Protein AF-0000000083254175 (afdb_homodimer)

Sequence (608 aa):
MDLTQFHGIIPAFYACYDEQGNISESRTAALADYLHEKGVQGVYVGGSSGECIYHSLEERKQALAYAARALKGKMTLIAHVGAPSTRDSIELARRAAELGYDALSAIPPIYFKLPDSAVIGYWTAIMAATELPFIIYNIPQTTGYTLTPAVFRQLLANPKVIGVKNSSMPALDIERFKSAGGDRVVVFNGPDEQFVAGRIMGAAAGIGGTYAAMPDLYLQADRLVREGRFEEAGKLQSAINDIIVALCSLDGSMYAAIKELLLRRGVNIGGVRAPLEGVSSADAARIDGIAAAIDALVLRYDEAMDLTQFHGIIPAFYACYDEQGNISESRTAALADYLHEKG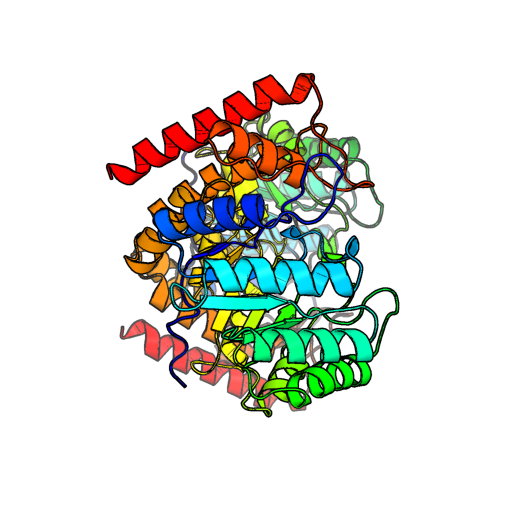VQGVYVGGSSGECIYHSLEERKQALAYAARALKGKMTLIAHVGAPSTRDSIELARRAAELGYDALSAIPPIYFKLPDSAVIGYWTAIMAATELPFIIYNIPQTTGYTLTPAVFRQLLANPKVIGVKNSSMPALDIERFKSAGGDRVVVFNGPDEQFVAGRIMGAAAGIGGTYAAMPDLYLQADRLVREGRFEEAGKLQSAINDIIVALCSLDGSMYAAIKELLLRRGVNIGGVRAPLEGVSSADAARIDGIAAAIDALVLRYDEA

Radius of gyration: 25.77 Å; Cα contacts (8 Å, |Δi|>4): 1215; chains: 2; bounding box: 58×71×53 Å

pLDDT: mean 97.04, std 3.53, range [60.59, 98.94]

Foldseek 3Di:
DDPVLVFAEEEAQAFFADPVRAGDLVLLLLLLVLVLVLPTQYYEWQDVNNVNVPDDLVSLLVRLLSNLVNCPPRHAYEYEQADQDLVSSLVSLLSNVVSRHQAYEYEFHADDDDDLVVRLVSVVSNCVSDVHAYEYEADCVPRVDGDDLVSLLVSVVPVSHAYYEHADDDLVRLLSNCVSNPPRHAYADEHLLCRLSNVVSRHRYYYYHCCSLQVLLSNLLRVCSVVVVSVVSVVSSVLVVVLVVLLPPFPFHSSLLSQVSVVVVVRHRDGDDPPGGHGDPVCVVSSVVSNVSSVVSSVVSVVD/DDPVLVFAEEEAQAQFADPVRAGDLVLLLLLLVLVLVLPTQYYEWQDVNNVNVPDDLVSLLVRLLSNLVNCPPSHAYEYEQADQDLVSSLVSLLSNVVSRHQAYEYEFHADDDDDLVVRLVSVVSNCVSDVHAYEYEADCVPRVDGDDLVSLLVSVVPVSHAYYEHADDDLVRLLSNCVSQPPRHAYADEHLLCRLSNVVSRHRYYYYHCCSLQVLLSNLLRVCSVVVVSVVSVVSSVLVVVLVVLLPPFPFHSSLLSQVSVVVVVRHRDGDDPPGGHGDPVCNVSSVVSNVSSVVSSVVSVVD

Solvent-accessible surface area (backbone atoms only — not comparable to full-atom values): 31086 Å² total; per-residue (Å²): 130,88,62,67,67,71,36,41,47,23,26,32,33,62,48,23,24,41,98,86,66,44,82,24,56,71,28,32,34,44,51,47,52,53,46,56,72,73,60,50,36,28,38,31,37,46,37,75,55,21,45,39,89,81,44,53,75,66,50,50,51,48,55,53,47,34,47,31,74,62,36,57,92,73,47,38,36,35,34,38,28,52,42,78,43,65,67,58,15,28,53,41,39,40,50,39,55,74,57,58,46,64,25,37,28,32,48,65,54,48,93,57,91,69,58,68,69,56,46,52,50,45,53,48,51,37,50,69,53,47,88,51,34,32,28,42,36,34,40,31,93,80,45,73,52,76,81,46,61,70,58,49,50,58,51,50,72,41,81,44,44,38,33,33,38,38,41,53,63,37,43,48,56,47,30,46,48,29,67,66,48,45,91,69,36,46,32,25,24,25,42,67,68,36,44,68,36,18,41,50,34,51,20,58,21,34,42,18,70,60,33,72,70,42,47,65,54,54,49,48,37,51,49,26,48,76,72,48,39,44,72,62,23,28,54,49,44,52,54,50,36,53,50,50,52,55,42,63,68,43,84,14,34,45,65,24,43,38,31,52,50,34,39,77,70,73,38,64,26,41,67,61,62,81,88,52,44,56,61,45,80,78,34,50,63,55,48,52,51,49,52,50,52,52,51,52,49,44,54,59,59,69,73,97,133,88,63,67,66,70,35,43,47,22,25,32,32,62,47,23,24,40,97,86,65,44,82,26,56,69,28,31,34,45,52,47,51,52,46,58,72,74,59,51,36,29,39,32,37,46,36,76,53,21,44,39,91,80,44,54,74,66,52,48,50,46,53,52,46,35,45,32,75,61,36,56,91,73,46,37,36,34,35,39,28,53,42,78,44,65,67,57,17,29,51,40,39,39,51,38,56,74,56,60,46,64,27,37,27,33,49,65,55,48,94,59,92,67,58,69,68,57,47,52,50,46,54,48,52,36,48,70,54,46,88,52,34,31,29,42,36,34,39,31,94,79,44,74,53,74,81,45,60,68,59,49,48,60,50,51,72,41,82,42,44,37,32,34,37,37,40,52,63,38,43,47,56,46,30,46,48,30,66,67,47,44,91,68,35,45,32,24,25,24,43,64,68,38,44,67,35,20,41,49,34,52,19,58,21,34,42,19,70,59,32,73,71,41,48,66,54,53,52,47,37,51,50,27,49,76,70,48,39,45,71,61,24,29,54,50,45,52,54,50,37,55,50,51,51,54,44,64,67,44,83,12,33,46,66,23,44,40,32,51,50,34,38,78,70,72,37,64,26,42,67,60,62,81,87,53,43,57,61,45,81,79,33,50,63,54,47,52,50,49,53,51,51,51,53,53,50,45,56,58,58,70,73,97

InterPro domains:
  IPR002220 DapA-like [PF00701] (6-283)
  IPR002220 DapA-like [PIRSF001365] (2-296)
  IPR002220 DapA-like [PR00146] (39-60)
  IPR002220 DapA-like [PR00146] (75-93)
  IPR002220 DapA-like [PR00146] (107-123)
  IPR002220 DapA-like [PR00146] (132-149)
  IPR002220 DapA-like [SM01130] (5-295)
  IPR013785 Aldolase-type TIM barrel [G3DSA:3.20.20.70] (2-294)

Nearest PDB structures (foldseek):
  3a5f-assembly1_A  TM=9.201E-01  e=9.638E-22  Clostridium botulinum A str. ATCC 19397
  3den-assembly1_A  TM=9.299E-01  e=2.565E-21  Escherichia coli K-12
  4pfm-assembly1_B  TM=9.302E-01  e=7.609E-21  Shewanella benthica KT99
  2ojp-assembly1_B  TM=9.335E-01  e=1.720E-20  Escherichia coli
  3g0s-assembly1_A  TM=9.268E-01  e=1.543E-20  Salmonella enterica subsp. enterica serovar Typhimurium str. LT2

Organism: NCBI:txid582686

Secondary structure (DSSP, 8-state):
---GGG-EEEEBPPP-B-TTS-B-HHHHHHHHHHHHHHT-SEEEESSTTTTGGGS-HHHHHHHHHHHHHHHTTTSEEEEE---SSHHHHHHHHHHHHHHT-SEEEEPPP-SS---HHHHHHHHHHHHHT-SS-EEEEE-HHHHS----HHHHHHHTTSTTEEEEEE-SSBHHHHHHHHHHHGGG-EEEE--GGGHHHHHHTT--EEEESSGGGSHHHHHHHHHHHHTT-HHHHHHHHHHHHHHHHHHHTSSS-HHHHHHHHHHHTT-------TTSPPPPHHHHHHHHHHHHHHHHHHHHHH--/---GGG-EEEEBPPP-B-TTS-B-HHHHHHHHHHHHHHT-SEEEESSTTTTGGGS-HHHHHHHHHHHHHHHTTTSEEEEE---SSHHHHHHHHHHHHHHT-SEEEEPPP-SS---HHHHHHHHHHHHHT-SS-EEEEE-HHHHS----HHHHHHHTTSTTEEEEEE-SSBHHHHHHHHHHHGGG-EEEE--GGGHHHHHHTT--EEEESSGGGSHHHHHHHHHHHHTT-HHHHHHHHHHHHHHHHHHHTSSS-HHHHHHHHHHHTT-------TTSPPPPHHHHHHHHHHHHHHHHHHHHHH--

Structure (mmCIF, N/CA/C/O backbone):
data_AF-0000000083254175-model_v1
#
loop_
_entity.id
_entity.type
_entity.pdbx_description
1 polymer 'N-acetylneuraminate lyase'
#
loop_
_atom_site.group_PDB
_atom_site.id
_atom_site.type_symbol
_atom_site.label_atom_id
_atom_site.label_alt_id
_atom_site.label_comp_id
_atom_site.label_asym_id
_atom_site.label_entity_id
_atom_site.label_seq_id
_atom_site.pdbx_PDB_ins_code
_atom_site.Cartn_x
_atom_site.Cartn_y
_atom_site.Cartn_z
_atom_site.occupancy
_atom_site.B_iso_or_equiv
_atom_site.auth_seq_id
_atom_site.auth_comp_id
_atom_site.auth_asym_id
_atom_site.auth_atom_id
_atom_site.pdbx_PDB_model_num
ATOM 1 N N . MET A 1 1 ? -18.422 -22.641 1.572 1 77 1 MET A N 1
ATOM 2 C CA . MET A 1 1 ? -17.266 -23.375 1.067 1 77 1 MET A CA 1
ATOM 3 C C . MET A 1 1 ? -16.031 -23.109 1.918 1 77 1 MET A C 1
ATOM 5 O O . MET A 1 1 ? -15.789 -21.969 2.332 1 77 1 MET A O 1
ATOM 9 N N . ASP A 1 2 ? -15.375 -24.141 2.385 1 90 2 ASP A N 1
ATOM 10 C CA . ASP A 1 2 ? -14.117 -24.031 3.129 1 90 2 ASP A CA 1
ATOM 11 C C . ASP A 1 2 ? -12.961 -23.672 2.207 1 90 2 ASP A C 1
ATOM 13 O O . ASP A 1 2 ? -12.648 -24.406 1.27 1 90 2 ASP A O 1
ATOM 17 N N . LEU A 1 3 ? -12.367 -22.5 2.346 1 95.94 3 LEU A N 1
ATOM 18 C CA . LEU A 1 3 ? -11.344 -21.984 1.437 1 95.94 3 LEU A CA 1
ATOM 19 C C . LEU A 1 3 ? -9.961 -22.094 2.068 1 95.94 3 LEU A C 1
ATOM 21 O O . LEU A 1 3 ? -9.008 -21.484 1.58 1 95.94 3 LEU A O 1
ATOM 25 N N . THR A 1 4 ? -9.805 -22.922 3.109 1 95.38 4 THR A N 1
ATOM 26 C CA . THR A 1 4 ? -8.578 -22.984 3.887 1 95.38 4 THR A CA 1
ATOM 27 C C . THR A 1 4 ? -7.434 -23.547 3.047 1 95.38 4 THR A C 1
ATOM 29 O O . THR A 1 4 ? -6.266 -23.219 3.271 1 95.38 4 THR A O 1
ATOM 32 N N . GLN A 1 5 ? -7.727 -24.312 2.072 1 96.94 5 GLN A N 1
ATOM 33 C CA . GLN A 1 5 ? -6.688 -24.906 1.232 1 96.94 5 GLN A CA 1
ATOM 34 C C . GLN A 1 5 ? -5.977 -23.828 0.411 1 96.94 5 GLN A C 1
ATOM 36 O O . GLN A 1 5 ? -4.895 -24.078 -0.131 1 96.94 5 GLN A O 1
ATOM 41 N N . PHE A 1 6 ? -6.648 -22.656 0.292 1 97.88 6 PHE A N 1
ATOM 42 C CA . PHE A 1 6 ? -6.078 -21.578 -0.499 1 97.88 6 PHE A CA 1
ATOM 43 C C . PHE A 1 6 ? -5.359 -20.578 0.396 1 97.88 6 PHE A C 1
ATOM 45 O O . PHE A 1 6 ? -4.914 -19.531 -0.073 1 97.88 6 PHE A O 1
ATOM 52 N N . HIS A 1 7 ? -5.203 -20.859 1.686 1 96.69 7 HIS A N 1
ATOM 53 C CA . HIS A 1 7 ? -4.551 -19.938 2.613 1 96.69 7 HIS A CA 1
ATOM 54 C C . HIS A 1 7 ? -3.051 -20.203 2.688 1 96.69 7 HIS A C 1
ATOM 56 O O . HIS A 1 7 ? -2.6 -21.328 2.43 1 96.69 7 HIS A O 1
ATOM 62 N N . GLY A 1 8 ? -2.287 -19.234 2.959 1 96.06 8 GLY A N 1
ATOM 63 C CA . GLY A 1 8 ? -0.866 -19.422 3.203 1 96.06 8 GLY A CA 1
ATOM 64 C C . GLY A 1 8 ? 0.002 -18.953 2.049 1 96.06 8 GLY A C 1
ATOM 65 O O . GLY A 1 8 ? -0.279 -17.922 1.433 1 96.06 8 GLY A O 1
ATOM 66 N N . ILE A 1 9 ? 1.118 -19.625 1.881 1 98.75 9 ILE A N 1
ATOM 67 C CA . ILE A 1 9 ? 2.131 -19.203 0.918 1 98.75 9 ILE A CA 1
ATOM 68 C C . ILE A 1 9 ? 2.01 -20.047 -0.355 1 98.75 9 ILE A C 1
ATOM 70 O O . ILE A 1 9 ? 2.18 -21.266 -0.324 1 98.75 9 ILE A O 1
ATOM 74 N N . ILE A 1 10 ? 1.753 -19.375 -1.45 1 98.88 10 ILE A N 1
ATOM 75 C CA . ILE A 1 10 ? 1.557 -20.031 -2.738 1 98.88 10 ILE A CA 1
ATOM 76 C C . ILE A 1 10 ? 2.477 -19.406 -3.783 1 98.88 10 ILE A C 1
ATOM 78 O O . ILE A 1 10 ? 2.145 -18.375 -4.371 1 98.88 10 ILE A O 1
ATOM 82 N N . PRO A 1 11 ? 3.635 -20.047 -4.047 1 98.88 11 PRO A N 1
ATOM 83 C CA . PRO A 1 11 ? 4.551 -19.5 -5.051 1 98.88 11 PRO A CA 1
ATOM 84 C C . PRO A 1 11 ? 3.963 -19.516 -6.461 1 98.88 11 PRO A C 1
ATOM 86 O O . PRO A 1 11 ? 3.287 -20.469 -6.84 1 98.88 11 PRO A O 1
ATOM 89 N N . ALA A 1 12 ? 4.125 -18.391 -7.168 1 98.81 12 ALA A N 1
ATOM 90 C CA . ALA A 1 12 ? 3.967 -18.438 -8.617 1 98.81 12 ALA A CA 1
ATOM 91 C C . ALA A 1 12 ? 5.008 -19.359 -9.25 1 98.81 12 ALA A C 1
ATOM 93 O O . ALA A 1 12 ? 6.211 -19.109 -9.133 1 98.81 12 ALA A O 1
ATOM 94 N N . PHE A 1 13 ? 4.535 -20.344 -9.883 1 98.88 13 PHE A N 1
ATOM 95 C CA . PHE A 1 13 ? 5.375 -21.422 -10.391 1 98.88 13 PHE A CA 1
ATOM 96 C C . PHE A 1 13 ? 6.137 -20.984 -11.633 1 98.88 13 PHE A C 1
ATOM 98 O O . PHE A 1 13 ? 5.551 -20.422 -12.562 1 98.88 13 PHE A O 1
ATOM 105 N N . TYR A 1 14 ? 7.469 -21.188 -11.625 1 98.81 14 TYR A N 1
ATOM 106 C CA . TYR A 1 14 ? 8.297 -20.703 -12.719 1 98.81 14 TYR A CA 1
ATOM 107 C C . TYR A 1 14 ? 8.211 -21.625 -13.93 1 98.81 14 TYR A C 1
ATOM 109 O O . TYR A 1 14 ? 7.988 -22.828 -13.781 1 98.81 14 TYR A O 1
ATOM 117 N N . ALA A 1 15 ? 8.359 -21.031 -15.055 1 98.5 15 ALA A N 1
ATOM 118 C CA . ALA A 1 15 ? 8.547 -21.859 -16.25 1 98.5 15 ALA A CA 1
ATOM 119 C C . ALA A 1 15 ? 9.82 -22.688 -16.156 1 98.5 15 ALA A C 1
ATOM 121 O O . ALA A 1 15 ? 10.852 -22.188 -15.688 1 98.5 15 ALA A O 1
ATOM 122 N N . CYS A 1 16 ? 9.781 -23.906 -16.578 1 98.81 16 CYS A N 1
ATOM 123 C CA . CYS A 1 16 ? 10.914 -24.828 -16.578 1 98.81 16 CYS A CA 1
ATOM 124 C C . CYS A 1 16 ? 11.258 -25.281 -17.984 1 98.81 16 CYS A C 1
ATOM 126 O O . CYS A 1 16 ? 10.43 -25.891 -18.656 1 98.81 16 CYS A O 1
ATOM 128 N N . TYR A 1 17 ? 12.453 -24.938 -18.359 1 98.69 17 TYR A N 1
ATOM 129 C CA . TYR A 1 17 ? 12.852 -25.203 -19.734 1 98.69 17 TYR A CA 1
ATOM 130 C C . TYR A 1 17 ? 14.047 -26.141 -19.781 1 98.69 17 TYR A C 1
ATOM 132 O O . TYR A 1 17 ? 14.891 -26.141 -18.875 1 98.69 17 TYR A O 1
ATOM 140 N N . ASP A 1 18 ? 14.078 -26.969 -20.844 1 98.12 18 ASP A N 1
ATOM 141 C CA . ASP A 1 18 ? 15.32 -27.688 -21.125 1 98.12 18 ASP A CA 1
ATOM 142 C C . ASP A 1 18 ? 16.344 -26.797 -21.828 1 98.12 18 ASP A C 1
ATOM 144 O O . ASP A 1 18 ? 16.125 -25.578 -21.938 1 98.12 18 ASP A O 1
ATOM 148 N N . GLU A 1 19 ? 17.391 -27.359 -22.219 1 96.5 19 GLU A N 1
ATOM 149 C CA . GLU A 1 19 ? 18.484 -26.578 -22.797 1 96.5 19 GLU A CA 1
ATOM 150 C C . GLU A 1 19 ? 18.078 -25.953 -24.125 1 96.5 19 GLU A C 1
ATOM 152 O O . GLU A 1 19 ? 18.688 -24.969 -24.562 1 96.5 19 GLU A O 1
ATOM 157 N N . GLN A 1 20 ? 17.062 -26.562 -24.766 1 95.88 20 GLN A N 1
ATOM 158 C CA . GLN A 1 20 ? 16.625 -26.078 -26.062 1 95.88 20 GLN A CA 1
ATOM 159 C C . GLN A 1 20 ? 15.484 -25.078 -25.891 1 95.88 20 GLN A C 1
ATOM 161 O O . GLN A 1 20 ? 15.008 -24.5 -26.875 1 95.88 20 GLN A O 1
ATOM 166 N N . GLY A 1 21 ? 15.016 -24.844 -24.703 1 95.94 21 GLY A N 1
ATOM 167 C CA . GLY A 1 21 ? 13.969 -23.875 -24.438 1 95.94 21 GLY A CA 1
ATOM 168 C C . GLY A 1 21 ? 12.578 -24.484 -24.484 1 95.94 21 GLY A C 1
ATOM 169 O O . GLY A 1 21 ? 11.578 -23.75 -24.469 1 95.94 21 GLY A O 1
ATOM 170 N N . ASN A 1 22 ? 12.539 -25.781 -24.578 1 97.81 22 ASN A N 1
ATOM 171 C CA . ASN A 1 22 ? 11.242 -26.438 -24.516 1 97.81 22 ASN A CA 1
ATOM 172 C C . ASN A 1 22 ? 10.797 -26.656 -23.062 1 97.81 22 ASN A C 1
ATOM 174 O O . ASN A 1 22 ? 11.633 -26.828 -22.172 1 97.81 22 ASN A O 1
ATOM 178 N N . ILE A 1 23 ? 9.484 -26.656 -22.891 1 98.56 23 ILE A N 1
ATOM 179 C CA . ILE A 1 23 ? 8.969 -26.984 -21.562 1 98.56 23 ILE A CA 1
ATOM 180 C C . ILE A 1 23 ? 9.492 -28.359 -21.125 1 98.56 23 ILE A C 1
ATOM 182 O O . ILE A 1 23 ? 9.414 -29.328 -21.891 1 98.56 23 ILE A O 1
ATOM 186 N N . SER A 1 24 ? 10.008 -28.422 -19.906 1 98.75 24 SER A N 1
ATOM 187 C CA . SER A 1 24 ? 10.672 -29.641 -19.453 1 98.75 24 SER A CA 1
ATOM 188 C C . SER A 1 24 ? 9.883 -30.312 -18.328 1 98.75 24 SER A C 1
ATOM 190 O O . SER A 1 24 ? 9.711 -29.734 -17.266 1 98.75 24 SER A O 1
ATOM 192 N N . GLU A 1 25 ? 9.461 -31.547 -18.594 1 98.69 25 GLU A N 1
ATOM 193 C CA . GLU A 1 25 ? 8.734 -32.281 -17.578 1 98.69 25 GLU A CA 1
ATOM 194 C C . GLU A 1 25 ? 9.617 -32.562 -16.359 1 98.69 25 GLU A C 1
ATOM 196 O O . GLU A 1 25 ? 9.188 -32.375 -15.219 1 98.69 25 GLU A O 1
ATOM 201 N N . SER A 1 26 ? 10.789 -33.031 -16.609 1 98.75 26 SER A N 1
ATOM 202 C CA . SER A 1 26 ? 11.688 -33.406 -15.516 1 98.75 26 SER A CA 1
ATOM 203 C C . SER A 1 26 ? 12.055 -32.188 -14.664 1 98.75 26 SER A C 1
ATOM 205 O O . SER A 1 26 ? 12.133 -32.281 -13.438 1 98.75 26 SER A O 1
ATOM 207 N N . ARG A 1 27 ? 12.289 -31.062 -15.258 1 98.81 27 ARG A N 1
ATOM 208 C CA . ARG A 1 27 ? 12.656 -29.859 -14.508 1 98.81 27 ARG A CA 1
ATOM 209 C C . ARG A 1 27 ? 11.453 -29.266 -13.781 1 98.81 27 ARG A C 1
ATOM 211 O O . ARG A 1 27 ? 11.586 -28.703 -12.695 1 98.81 27 ARG A O 1
ATOM 218 N N . THR A 1 28 ? 10.297 -29.438 -14.43 1 98.88 28 THR A N 1
ATOM 219 C CA . THR A 1 28 ? 9.07 -29.078 -13.727 1 98.88 28 THR A CA 1
ATOM 220 C C . THR A 1 28 ? 8.906 -29.922 -12.469 1 98.88 28 THR A C 1
ATOM 222 O O . THR A 1 28 ? 8.578 -29.406 -11.398 1 98.88 28 THR A O 1
ATOM 225 N N . ALA A 1 29 ? 9.141 -31.188 -12.594 1 98.75 29 ALA A N 1
ATOM 226 C CA . ALA A 1 29 ? 9.047 -32.094 -11.445 1 98.75 29 ALA A CA 1
ATOM 227 C C . ALA A 1 29 ? 10.055 -31.719 -10.367 1 98.75 29 ALA A C 1
ATOM 229 O O . ALA A 1 29 ? 9.75 -31.797 -9.172 1 98.75 29 ALA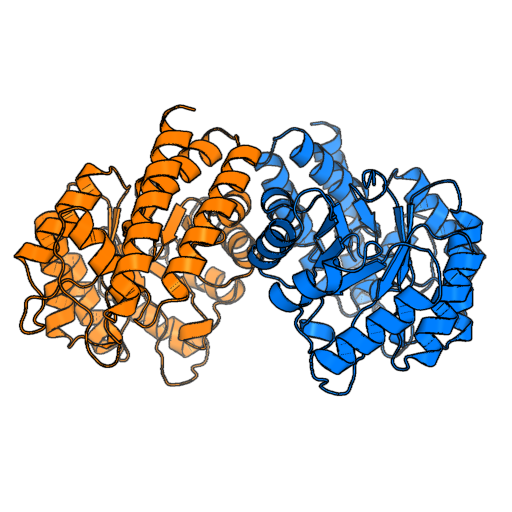 A O 1
ATOM 230 N N . ALA A 1 30 ? 11.219 -31.328 -10.75 1 98.75 30 ALA A N 1
ATOM 231 C CA . ALA A 1 30 ? 12.25 -30.922 -9.797 1 98.75 30 ALA A CA 1
ATOM 232 C C . ALA A 1 30 ? 11.812 -29.719 -8.984 1 98.75 30 ALA A C 1
ATOM 234 O O . ALA A 1 30 ? 11.961 -29.688 -7.762 1 98.75 30 ALA A O 1
ATOM 235 N N . LEU A 1 31 ? 11.289 -28.703 -9.641 1 98.88 31 LEU A N 1
ATOM 236 C CA . LEU A 1 31 ? 10.797 -27.531 -8.938 1 98.88 31 LEU A CA 1
ATOM 237 C C . LEU A 1 31 ? 9.617 -27.891 -8.039 1 98.88 31 LEU A C 1
ATOM 239 O O . LEU A 1 31 ? 9.523 -27.406 -6.906 1 98.88 31 LEU A O 1
ATOM 243 N N . ALA A 1 32 ? 8.742 -28.703 -8.586 1 98.88 32 ALA A N 1
ATOM 244 C CA . ALA A 1 32 ? 7.582 -29.156 -7.824 1 98.88 32 ALA A CA 1
ATOM 245 C C . ALA A 1 32 ? 8.016 -29.844 -6.531 1 98.88 32 ALA A C 1
ATOM 247 O O . ALA A 1 32 ? 7.496 -29.547 -5.457 1 98.88 32 ALA A O 1
ATOM 248 N N . ASP A 1 33 ? 8.945 -30.766 -6.66 1 98.5 33 ASP A N 1
ATOM 249 C CA . ASP A 1 33 ? 9.453 -31.5 -5.5 1 98.5 33 ASP A CA 1
ATOM 250 C C . ASP A 1 33 ? 10.086 -30.531 -4.492 1 98.5 33 ASP A C 1
ATOM 252 O O . ASP A 1 33 ? 9.875 -30.672 -3.283 1 98.5 33 ASP A O 1
ATOM 256 N N . TYR A 1 34 ? 10.867 -29.641 -4.965 1 98.56 34 TYR A N 1
ATOM 257 C CA . TYR A 1 34 ? 11.516 -28.641 -4.113 1 98.56 34 TYR A CA 1
ATOM 258 C C . TYR A 1 34 ? 10.484 -27.875 -3.295 1 98.56 34 TYR A C 1
ATOM 260 O O . TYR A 1 34 ? 10.609 -27.766 -2.074 1 98.56 34 TYR A O 1
ATOM 268 N N . LEU A 1 35 ? 9.438 -27.359 -3.93 1 98.81 35 LEU A N 1
ATOM 269 C CA . LEU A 1 35 ? 8.438 -26.531 -3.268 1 98.81 35 LEU A CA 1
ATOM 270 C C . LEU A 1 35 ? 7.578 -27.375 -2.324 1 98.81 35 LEU A C 1
ATOM 272 O O . LEU A 1 35 ? 7.184 -26.891 -1.255 1 98.81 35 LEU A O 1
ATOM 276 N N . HIS A 1 36 ? 7.289 -28.609 -2.752 1 98.69 36 HIS A N 1
ATOM 277 C CA . HIS A 1 36 ? 6.559 -29.531 -1.879 1 98.69 36 HIS A CA 1
ATOM 278 C C . HIS A 1 36 ? 7.332 -29.797 -0.591 1 98.69 36 HIS A C 1
ATOM 280 O O . HIS A 1 36 ? 6.75 -29.781 0.498 1 98.69 36 HIS A O 1
ATOM 286 N N . GLU A 1 37 ? 8.578 -30.031 -0.75 1 98.25 37 GLU A N 1
ATOM 287 C CA . GLU A 1 37 ? 9.43 -30.328 0.403 1 98.25 37 GLU A CA 1
ATOM 288 C C . GLU A 1 37 ? 9.539 -29.125 1.329 1 98.25 37 GLU A C 1
ATOM 290 O O . GLU A 1 37 ? 9.648 -29.266 2.547 1 98.25 37 GLU A O 1
ATOM 295 N N . LYS A 1 38 ? 9.547 -27.906 0.808 1 98 38 LYS A N 1
ATOM 296 C CA . LYS A 1 38 ? 9.633 -26.688 1.595 1 98 38 LYS A CA 1
ATOM 297 C C . LYS A 1 38 ? 8.367 -26.469 2.418 1 98 38 LYS A C 1
ATOM 299 O O . LYS A 1 38 ? 8.375 -25.719 3.395 1 98 38 LYS A O 1
ATOM 304 N N . GLY A 1 39 ? 7.254 -27.062 1.955 1 98.12 39 GLY A N 1
ATOM 305 C CA . GLY A 1 39 ? 6.039 -27.016 2.754 1 98.12 39 GLY A CA 1
ATOM 306 C C . GLY A 1 39 ? 5.133 -25.844 2.406 1 98.12 39 GLY A C 1
ATOM 307 O O . GLY A 1 39 ? 4.352 -25.391 3.244 1 98.12 39 GLY A O 1
ATOM 308 N N . VAL A 1 40 ? 5.246 -25.312 1.209 1 98.62 40 VAL A N 1
ATOM 309 C CA . VAL A 1 40 ? 4.312 -24.266 0.794 1 98.62 40 VAL A CA 1
ATOM 310 C C . VAL A 1 40 ? 2.916 -24.859 0.625 1 98.62 40 VAL A C 1
ATOM 312 O O . VAL A 1 40 ? 2.762 -26.078 0.515 1 98.62 40 VAL A O 1
ATOM 315 N N . GLN A 1 41 ? 1.894 -24.047 0.666 1 98.38 41 GLN A N 1
ATOM 316 C CA . GLN A 1 41 ? 0.5 -24.484 0.669 1 98.38 41 GLN A CA 1
ATOM 317 C C . GLN A 1 41 ? 0.086 -25.016 -0.699 1 98.38 41 GLN A C 1
ATOM 319 O O . GLN A 1 41 ? -0.75 -25.922 -0.792 1 98.38 41 GLN A O 1
ATOM 324 N N . GLY A 1 42 ? 0.573 -24.438 -1.701 1 98.69 42 GLY A N 1
ATOM 325 C CA . GLY A 1 42 ? 0.222 -24.734 -3.082 1 98.69 42 GLY A CA 1
ATOM 326 C C . GLY A 1 42 ? 1.081 -23.984 -4.09 1 98.69 42 GLY A C 1
ATOM 327 O O . GLY A 1 42 ? 2.102 -23.406 -3.727 1 98.69 42 GLY A O 1
ATOM 328 N N . VAL A 1 43 ? 0.685 -24.125 -5.387 1 98.94 43 VAL A N 1
ATOM 329 C CA . VAL A 1 43 ? 1.396 -23.406 -6.441 1 98.94 43 VAL A CA 1
ATOM 330 C C . VAL A 1 43 ? 0.395 -22.766 -7.402 1 98.94 43 VAL A C 1
ATOM 332 O O . VAL A 1 43 ? -0.726 -23.266 -7.555 1 98.94 43 VAL A O 1
ATOM 335 N N . TYR A 1 44 ? 0.787 -21.656 -7.914 1 98.94 44 TYR A N 1
ATOM 336 C CA . TYR A 1 44 ? 0.076 -20.938 -8.969 1 98.94 44 TYR A CA 1
ATOM 337 C C . TYR A 1 44 ? 0.763 -21.125 -10.312 1 98.94 44 TYR A C 1
ATOM 339 O O . TYR A 1 44 ? 1.814 -20.531 -10.57 1 98.94 44 TYR A O 1
ATOM 347 N N . VAL A 1 45 ? 0.176 -21.875 -11.242 1 98.94 45 VAL A N 1
ATOM 348 C CA . VAL A 1 45 ? 0.871 -22.375 -12.43 1 98.94 45 VAL A CA 1
ATOM 349 C C . VAL A 1 45 ? 0.4 -21.609 -13.664 1 98.94 45 VAL A C 1
ATOM 351 O O . VAL A 1 45 ? -0.803 -21.438 -13.867 1 98.94 45 VAL A O 1
ATOM 354 N N . GLY A 1 46 ? 1.361 -21.188 -14.406 1 98.25 46 GLY A N 1
ATOM 355 C CA . GLY A 1 46 ? 1.047 -20.625 -15.703 1 98.25 46 GLY A CA 1
ATOM 356 C C . GLY A 1 46 ? 0.817 -19.125 -15.664 1 98.25 46 GLY A C 1
ATOM 357 O O . GLY A 1 46 ? 0.222 -18.562 -16.594 1 98.25 46 GLY A O 1
ATOM 358 N N . GLY A 1 47 ? 1.179 -18.453 -14.602 1 96.94 47 GLY A N 1
ATOM 359 C CA . GLY A 1 47 ? 1.075 -17.016 -14.516 1 96.94 47 GLY A CA 1
ATOM 360 C C . GLY A 1 47 ? 2.258 -16.281 -15.133 1 96.94 47 GLY A C 1
ATOM 361 O O . GLY A 1 47 ? 2.939 -16.828 -16 1 96.94 47 GLY A O 1
ATOM 362 N N . SER A 1 48 ? 2.486 -15.039 -14.727 1 94 48 SER A N 1
ATOM 363 C CA . SER A 1 48 ? 3.572 -14.219 -15.242 1 94 48 SER A CA 1
ATOM 364 C C . SER A 1 48 ? 4.93 -14.859 -14.969 1 94 48 SER A C 1
ATOM 366 O O . SER A 1 48 ? 5.777 -14.93 -15.867 1 94 48 SER A O 1
ATOM 368 N N . SER A 1 49 ? 5.137 -15.367 -13.758 1 95.69 49 SER A N 1
ATOM 369 C CA . SER A 1 49 ? 6.387 -16.016 -13.383 1 95.69 49 SER A CA 1
ATOM 370 C C . SER A 1 49 ? 6.609 -17.297 -14.188 1 95.69 49 SER A C 1
ATOM 372 O O . SER A 1 49 ? 7.746 -17.75 -14.32 1 95.69 49 SER A O 1
ATOM 374 N N . GLY A 1 50 ? 5.539 -17.859 -14.648 1 97.81 50 GLY A N 1
ATOM 375 C CA . GLY A 1 50 ? 5.605 -19 -15.539 1 97.81 50 GLY A CA 1
ATOM 376 C C . GLY A 1 50 ? 5.848 -18.641 -16.984 1 97.81 50 GLY A C 1
ATOM 377 O O . GLY A 1 50 ? 5.879 -19.5 -17.859 1 97.81 50 GLY A O 1
ATOM 378 N N . GLU A 1 51 ? 5.941 -17.328 -17.281 1 97.19 51 GLU A N 1
ATOM 379 C CA . GLU A 1 51 ? 6.242 -16.812 -18.594 1 97.19 51 GLU A CA 1
ATOM 380 C C . GLU A 1 51 ? 5.16 -17.188 -19.609 1 97.19 51 GLU A C 1
ATOM 382 O O . GLU A 1 51 ? 5.461 -17.5 -20.766 1 97.19 51 GLU A O 1
ATOM 387 N N . CYS A 1 52 ? 3.928 -17.172 -19.203 1 93.75 52 CYS A N 1
ATOM 388 C CA . CYS A 1 52 ? 2.793 -17.656 -19.984 1 93.75 52 CYS A CA 1
ATOM 389 C C . CYS A 1 52 ? 2.697 -16.938 -21.328 1 93.75 52 CYS A C 1
ATOM 391 O O . CYS A 1 52 ? 2.33 -17.531 -22.328 1 93.75 52 CYS A O 1
ATOM 393 N N . ILE A 1 53 ? 3.072 -15.68 -21.359 1 93.81 53 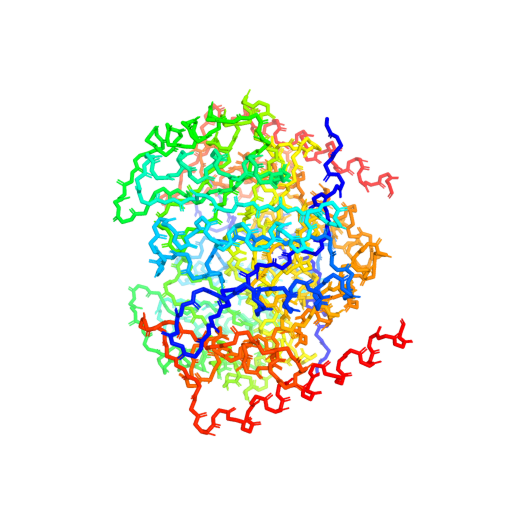ILE A N 1
ATOM 394 C CA . ILE A 1 53 ? 2.875 -14.867 -22.562 1 93.81 53 ILE A CA 1
ATOM 395 C C . ILE A 1 53 ? 3.818 -15.336 -23.672 1 93.81 53 ILE A C 1
ATOM 397 O O . ILE A 1 53 ? 3.609 -15.023 -24.844 1 93.81 53 ILE A O 1
ATOM 401 N N . TYR A 1 54 ? 4.824 -16.094 -23.266 1 96.06 54 TYR A N 1
ATOM 402 C CA . TYR A 1 54 ? 5.801 -16.562 -24.234 1 96.06 54 TYR A CA 1
ATOM 403 C C . TYR A 1 54 ? 5.512 -18 -24.672 1 96.06 54 TYR A C 1
ATOM 405 O O . TYR A 1 54 ? 6.289 -18.594 -25.406 1 96.06 54 TYR A O 1
ATOM 413 N N . HIS A 1 55 ? 4.426 -18.562 -24.188 1 97.75 55 HIS A N 1
ATOM 414 C CA . HIS A 1 55 ? 4.066 -19.938 -24.469 1 97.75 55 HIS A CA 1
ATOM 415 C C . HIS A 1 55 ? 2.967 -20.016 -25.531 1 97.75 55 HIS A C 1
ATOM 417 O O . HIS A 1 55 ? 2.041 -19.203 -25.516 1 97.75 55 HIS A O 1
ATOM 423 N N . SER A 1 56 ? 3.111 -21.031 -26.453 1 97.31 56 SER A N 1
ATOM 424 C CA . SER A 1 56 ? 1.96 -21.422 -27.266 1 97.31 56 SER A CA 1
ATOM 425 C C . SER A 1 56 ? 0.875 -22.062 -26.406 1 97.31 56 SER A C 1
ATOM 427 O O . SER A 1 56 ? 1.116 -22.422 -25.25 1 97.31 56 SER A O 1
ATOM 429 N N . LEU A 1 57 ? -0.327 -22.156 -27 1 98.06 57 LEU A N 1
ATOM 430 C CA . LEU A 1 57 ? -1.42 -22.812 -26.297 1 98.06 57 LEU A CA 1
ATOM 431 C C . LEU A 1 57 ? -1.017 -24.219 -25.859 1 98.06 57 LEU A C 1
ATOM 433 O O . LEU A 1 57 ? -1.295 -24.625 -24.734 1 98.06 57 LEU A O 1
ATOM 437 N N . GLU A 1 58 ? -0.353 -24.906 -26.703 1 98.38 58 GLU A N 1
ATOM 438 C CA . GLU A 1 58 ? 0.063 -26.266 -26.406 1 98.38 58 GLU A CA 1
ATOM 439 C C . GLU A 1 58 ? 1.106 -26.297 -25.297 1 98.38 58 GLU A C 1
ATOM 441 O O . GLU A 1 58 ? 1.084 -27.172 -24.422 1 98.38 58 GLU A O 1
ATOM 446 N N . GLU A 1 59 ? 2.004 -25.391 -25.281 1 98.5 59 GLU A N 1
ATOM 447 C CA . GLU A 1 59 ? 3.012 -25.297 -24.234 1 98.5 59 GLU A CA 1
ATOM 448 C C . GLU A 1 59 ? 2.377 -24.953 -22.875 1 98.5 59 GLU A C 1
ATOM 450 O O . GLU A 1 59 ? 2.803 -25.469 -21.844 1 98.5 59 GLU A O 1
ATOM 455 N N . ARG A 1 60 ? 1.396 -24.078 -22.906 1 98.56 60 ARG A N 1
ATOM 456 C CA . ARG A 1 60 ? 0.646 -23.766 -21.703 1 98.56 60 ARG A CA 1
ATOM 457 C C . ARG A 1 60 ? -0.005 -25.031 -21.125 1 98.56 60 ARG A C 1
ATOM 459 O O . ARG A 1 60 ? 0.048 -25.266 -19.922 1 98.56 60 ARG A O 1
ATOM 466 N N . LYS A 1 61 ? -0.62 -25.797 -22 1 98.69 61 LYS A N 1
ATOM 467 C CA . LYS A 1 61 ? -1.244 -27.047 -21.578 1 98.69 61 LYS A CA 1
ATOM 468 C C . LYS A 1 61 ? -0.209 -28 -21.016 1 98.69 61 LYS A C 1
ATOM 470 O O . LYS A 1 61 ? -0.473 -28.703 -20.031 1 98.69 61 LYS A O 1
ATOM 475 N N . GLN A 1 62 ? 0.958 -28.047 -21.625 1 98.62 62 GLN A N 1
ATOM 476 C CA . GLN A 1 62 ? 2.037 -28.906 -21.156 1 98.62 62 GLN A CA 1
ATOM 477 C C . GLN A 1 62 ? 2.502 -28.516 -19.766 1 98.62 62 GLN A C 1
ATOM 479 O O . GLN A 1 62 ? 2.691 -29.359 -18.891 1 98.62 62 GLN A O 1
ATOM 484 N N . ALA A 1 63 ? 2.719 -27.234 -19.578 1 98.75 63 ALA A N 1
ATOM 485 C CA . ALA A 1 63 ? 3.154 -26.75 -18.266 1 98.75 63 ALA A CA 1
ATOM 486 C C . ALA A 1 63 ? 2.152 -27.109 -17.188 1 98.75 63 ALA A C 1
ATOM 488 O O . ALA A 1 63 ? 2.537 -27.594 -16.109 1 98.75 63 ALA A O 1
ATOM 489 N N . LEU A 1 64 ? 0.848 -26.922 -17.469 1 98.94 64 LEU A N 1
ATOM 490 C CA . LEU A 1 64 ? -0.195 -27.297 -16.531 1 98.94 64 LEU A CA 1
ATOM 491 C C . LEU A 1 64 ? -0.148 -28.797 -16.25 1 98.94 64 LEU A C 1
ATOM 493 O O . LEU A 1 64 ? -0.251 -29.219 -15.086 1 98.94 64 LEU A O 1
ATOM 497 N N . ALA A 1 65 ? 0.021 -29.547 -17.281 1 98.94 65 ALA A N 1
ATOM 498 C CA . ALA A 1 65 ? 0.008 -31 -17.141 1 98.94 65 ALA A CA 1
ATOM 499 C C . ALA A 1 65 ? 1.187 -31.484 -16.312 1 98.94 65 ALA A C 1
ATOM 501 O O . ALA A 1 65 ? 1.023 -32.344 -15.43 1 98.94 65 ALA A O 1
ATOM 502 N N . TYR A 1 66 ? 2.377 -30.984 -16.594 1 98.94 66 TYR A N 1
ATOM 503 C CA . TYR A 1 66 ? 3.578 -31.422 -15.898 1 98.94 66 TYR A CA 1
ATOM 504 C C . TYR A 1 66 ? 3.518 -31.062 -14.422 1 98.94 66 TYR A C 1
ATOM 506 O O . TYR A 1 66 ? 3.885 -31.875 -13.562 1 98.94 66 TYR A O 1
ATOM 514 N N . ALA A 1 67 ? 3.047 -29.875 -14.078 1 98.88 67 ALA A N 1
ATOM 515 C CA . ALA A 1 67 ? 2.904 -29.5 -12.672 1 98.88 67 ALA A CA 1
ATOM 516 C C . ALA A 1 67 ? 1.884 -30.375 -11.961 1 98.88 67 ALA A C 1
ATOM 518 O O . ALA A 1 67 ? 2.123 -30.844 -10.844 1 98.88 67 ALA A O 1
ATOM 519 N N . ALA A 1 68 ? 0.765 -30.625 -12.625 1 98.88 68 ALA A N 1
ATOM 520 C CA . ALA A 1 68 ? -0.278 -31.469 -12.031 1 98.88 68 ALA A CA 1
ATOM 521 C C . ALA A 1 68 ? 0.221 -32.875 -11.805 1 98.88 68 ALA A C 1
ATOM 523 O O . ALA A 1 68 ? -0.063 -33.5 -10.766 1 98.88 68 ALA A O 1
ATOM 524 N N . ARG A 1 69 ? 0.9 -33.438 -12.781 1 98.69 69 ARG A N 1
ATOM 525 C CA . ARG A 1 69 ? 1.433 -34.781 -12.648 1 98.69 69 ARG A CA 1
ATOM 526 C C . ARG A 1 69 ? 2.312 -34.906 -11.406 1 98.69 69 ARG A C 1
ATOM 528 O O . ARG A 1 69 ? 2.293 -35.938 -10.727 1 98.69 69 ARG A O 1
ATOM 535 N N . ALA A 1 70 ? 3.031 -33.844 -11.148 1 98.62 70 ALA A N 1
ATOM 536 C CA . ALA A 1 70 ? 3.994 -33.875 -10.047 1 98.62 70 ALA A CA 1
ATOM 537 C C . ALA A 1 70 ? 3.312 -33.562 -8.719 1 98.62 70 ALA A C 1
ATOM 539 O O . ALA A 1 70 ? 3.76 -34.062 -7.668 1 98.62 70 ALA A O 1
ATOM 540 N N . LEU A 1 71 ? 2.184 -32.812 -8.711 1 98.69 71 LEU A N 1
ATOM 541 C CA . LEU A 1 71 ? 1.792 -32.188 -7.445 1 98.69 71 LEU A CA 1
ATOM 542 C C . LEU A 1 71 ? 0.339 -32.531 -7.113 1 98.69 71 LEU A C 1
ATOM 544 O O . LEU A 1 71 ? -0.114 -32.281 -5.992 1 98.69 71 LEU A O 1
ATOM 548 N N . LYS A 1 72 ? -0.423 -33.062 -8.109 1 97.88 72 LYS A N 1
ATOM 549 C CA . LYS A 1 72 ? -1.83 -33.344 -7.848 1 97.88 72 LYS A CA 1
ATOM 550 C C . LYS A 1 72 ? -1.987 -34.25 -6.625 1 97.88 72 LYS A C 1
ATOM 552 O O . LYS A 1 72 ? -1.293 -35.25 -6.496 1 97.88 72 LYS A O 1
ATOM 557 N N . GLY A 1 73 ? -2.902 -33.812 -5.766 1 97.19 73 GLY A N 1
ATOM 558 C CA . GLY A 1 73 ? -3.174 -34.594 -4.574 1 97.19 73 GLY A CA 1
ATOM 559 C C . GLY A 1 73 ? -2.211 -34.312 -3.438 1 97.19 73 GLY A C 1
ATOM 560 O O . GLY A 1 73 ? -2.438 -34.719 -2.303 1 97.19 73 GLY A O 1
ATOM 561 N N . LYS A 1 74 ? -1.168 -33.562 -3.693 1 98 74 LYS A N 1
ATOM 562 C CA . LYS A 1 74 ? -0.16 -33.281 -2.676 1 98 74 LYS A CA 1
ATOM 563 C C . LYS A 1 74 ? -0.35 -31.891 -2.09 1 98 74 LYS A C 1
ATOM 565 O O . LYS A 1 74 ? -0.063 -31.656 -0.914 1 98 74 LYS A O 1
ATOM 570 N N . MET A 1 75 ? -0.782 -30.938 -2.861 1 98.31 75 MET A N 1
ATOM 571 C CA . MET A 1 75 ? -0.96 -29.547 -2.441 1 98.31 75 MET A CA 1
ATOM 572 C C . MET A 1 75 ? -1.967 -28.844 -3.338 1 98.31 75 MET A C 1
ATOM 574 O O . MET A 1 75 ? -2.457 -29.406 -4.312 1 98.31 75 MET A O 1
ATOM 578 N N . THR A 1 76 ? -2.367 -27.641 -2.984 1 98.75 76 THR A N 1
ATOM 579 C CA . THR A 1 76 ? -3.33 -26.844 -3.738 1 98.75 76 THR A CA 1
ATOM 580 C C . THR A 1 76 ? -2.748 -26.422 -5.086 1 98.75 76 THR A C 1
ATOM 582 O O . THR A 1 76 ? -1.624 -25.922 -5.148 1 98.75 76 THR A O 1
ATOM 585 N N . LEU A 1 77 ? -3.469 -26.641 -6.152 1 98.88 77 LEU A N 1
ATOM 586 C CA . LEU A 1 77 ? -3.057 -26.25 -7.496 1 98.88 77 LEU A CA 1
ATOM 587 C C . LEU A 1 77 ? -4.012 -25.219 -8.078 1 98.88 77 LEU A C 1
ATOM 589 O O . LEU A 1 77 ? -5.207 -25.484 -8.219 1 98.88 77 LEU A O 1
ATOM 593 N N . ILE A 1 78 ? -3.5 -24.031 -8.367 1 98.94 78 ILE A N 1
ATOM 594 C CA . ILE A 1 78 ? -4.266 -22.984 -9.047 1 98.94 78 ILE A CA 1
ATOM 595 C C . ILE A 1 78 ? -3.734 -22.797 -10.469 1 98.94 78 ILE A C 1
ATOM 597 O O . ILE A 1 78 ? -2.531 -22.609 -10.664 1 98.94 78 ILE A O 1
ATOM 601 N N . ALA A 1 79 ? -4.594 -22.891 -11.43 1 98.94 79 ALA A N 1
ATOM 602 C CA . ALA A 1 79 ? -4.199 -22.75 -12.836 1 98.94 79 ALA A CA 1
ATOM 603 C C . ALA A 1 79 ? -4.543 -21.359 -13.367 1 98.94 79 ALA A C 1
ATOM 605 O O . ALA A 1 79 ? -5.715 -20.984 -13.406 1 98.94 79 ALA A O 1
ATOM 606 N N . HIS A 1 80 ? -3.555 -20.672 -13.773 1 98.94 80 HIS A N 1
ATOM 607 C CA . HIS A 1 80 ? -3.828 -19.469 -14.539 1 98.94 80 HIS A CA 1
ATOM 608 C C . HIS A 1 80 ? -4.188 -19.797 -15.984 1 98.94 80 HIS A C 1
ATOM 610 O O . HIS A 1 80 ? -3.377 -20.391 -16.703 1 98.94 80 HIS A O 1
ATOM 616 N N . VAL A 1 81 ? -5.332 -19.328 -16.422 1 98.88 81 VAL A N 1
ATOM 617 C CA . VAL A 1 81 ? -5.828 -19.75 -17.719 1 98.88 81 VAL A CA 1
ATOM 618 C C . VAL A 1 81 ? -6.102 -18.531 -18.594 1 98.88 81 VAL A C 1
ATOM 620 O O . VAL A 1 81 ? -6.73 -18.641 -19.641 1 98.88 81 VAL A O 1
ATOM 623 N N . GLY A 1 82 ? -5.668 -17.375 -18.078 1 98.31 82 GLY A N 1
ATOM 624 C CA . GLY A 1 82 ? -5.832 -16.172 -18.875 1 98.31 82 GLY A CA 1
ATOM 625 C C . GLY A 1 82 ? -5.07 -16.234 -20.188 1 98.31 82 GLY A C 1
ATOM 626 O O . GLY A 1 82 ? -3.918 -16.656 -20.234 1 98.31 82 GLY A O 1
ATOM 627 N N . ALA A 1 83 ? -5.68 -15.883 -21.266 1 96.5 83 ALA A N 1
ATOM 628 C CA . ALA A 1 83 ? -5.109 -15.805 -22.609 1 96.5 83 ALA A CA 1
ATOM 629 C C . ALA A 1 83 ? -5.688 -14.625 -23.391 1 96.5 83 ALA A C 1
ATOM 631 O O . ALA A 1 83 ? -6.691 -14.031 -22.984 1 96.5 83 ALA A O 1
ATOM 632 N N . PRO A 1 84 ? -5.039 -14.266 -24.453 1 90.69 84 PRO A N 1
ATOM 633 C CA . PRO A 1 84 ? -5.562 -13.133 -25.219 1 90.69 84 PRO A CA 1
ATOM 634 C C . PRO A 1 84 ? -6.934 -13.422 -25.828 1 90.69 84 PRO A C 1
ATOM 636 O O . PRO A 1 84 ? -7.754 -12.508 -25.953 1 90.69 84 PRO A O 1
ATOM 639 N N . SER A 1 85 ? -7.203 -14.672 -26.203 1 93.94 85 SER A N 1
ATOM 640 C CA . SER A 1 85 ? -8.508 -15.016 -26.75 1 93.94 85 SER A CA 1
ATOM 641 C C . SER A 1 85 ? -9.344 -15.812 -25.766 1 93.94 85 SER A C 1
ATOM 643 O O . SER A 1 85 ? -8.812 -16.672 -25.047 1 93.94 85 SER A O 1
ATOM 645 N N . THR A 1 86 ? -10.656 -15.492 -25.75 1 97.88 86 THR A N 1
ATOM 646 C CA . THR A 1 86 ? -11.586 -16.219 -24.891 1 97.88 86 THR A CA 1
ATOM 647 C C . THR A 1 86 ? -11.539 -17.703 -25.188 1 97.88 86 THR A C 1
ATOM 649 O O . THR A 1 86 ? -11.562 -18.531 -24.266 1 97.88 86 THR A O 1
ATOM 652 N N . ARG A 1 87 ? -11.43 -18.031 -26.422 1 98.06 87 ARG A N 1
ATOM 653 C CA . ARG A 1 87 ? -11.422 -19.438 -26.844 1 98.06 87 ARG A CA 1
ATOM 654 C C . ARG A 1 87 ? -10.25 -20.188 -26.219 1 98.06 87 ARG A C 1
ATOM 656 O O . ARG A 1 87 ? -10.422 -21.297 -25.719 1 98.06 87 ARG A O 1
ATOM 663 N N . ASP A 1 88 ? -9.086 -19.594 -26.25 1 98.25 88 ASP A N 1
ATOM 664 C CA . ASP A 1 88 ? -7.895 -20.234 -25.688 1 98.25 88 ASP A CA 1
ATOM 665 C C . ASP A 1 88 ? -8.008 -20.375 -24.172 1 98.25 88 ASP A C 1
ATOM 667 O O . ASP A 1 88 ? -7.621 -21.406 -23.609 1 98.25 88 ASP A O 1
ATOM 671 N N . SER A 1 89 ? -8.547 -19.375 -23.5 1 98.81 89 SER A N 1
ATOM 672 C CA . SER A 1 89 ? -8.734 -19.453 -22.062 1 98.81 89 SER A CA 1
ATOM 673 C C . SER A 1 89 ? -9.688 -20.578 -21.688 1 98.81 89 SER A C 1
ATOM 675 O O . SER A 1 89 ? -9.469 -21.281 -20.688 1 98.81 89 SER A O 1
ATOM 677 N N . ILE A 1 90 ? -10.734 -20.719 -22.469 1 98.88 90 ILE A N 1
ATOM 678 C CA . ILE A 1 90 ? -11.703 -21.781 -22.234 1 98.88 90 ILE A CA 1
ATOM 679 C C . ILE A 1 90 ? -11.023 -23.141 -22.391 1 98.88 90 ILE A C 1
ATOM 681 O O . ILE A 1 90 ? -11.227 -24.031 -21.578 1 98.88 90 ILE A O 1
ATOM 685 N N . GLU A 1 91 ? -10.211 -23.25 -23.422 1 98.75 91 GLU A N 1
ATOM 686 C CA . GLU A 1 91 ? -9.484 -24.5 -23.641 1 98.75 91 GLU A CA 1
ATOM 687 C C . GLU A 1 91 ? -8.555 -24.812 -22.484 1 98.75 91 GLU A C 1
ATOM 689 O O . GLU A 1 91 ? -8.492 -25.953 -22.016 1 98.75 91 GLU A O 1
ATOM 694 N N . LEU A 1 92 ? -7.852 -23.844 -22.016 1 98.88 92 LEU A N 1
ATOM 695 C CA . LEU A 1 92 ? -6.957 -24 -20.875 1 98.88 92 LEU A CA 1
ATOM 696 C C . LEU A 1 92 ? -7.738 -24.359 -19.625 1 98.88 92 LEU A C 1
ATOM 698 O O . LEU A 1 92 ? -7.301 -25.203 -18.828 1 98.88 92 LEU A O 1
ATOM 702 N N . ALA A 1 93 ? -8.875 -23.75 -19.453 1 98.94 93 ALA A N 1
ATOM 703 C CA . ALA A 1 93 ? -9.719 -24.031 -18.297 1 98.94 93 ALA A CA 1
ATOM 704 C C . ALA A 1 93 ? -10.164 -25.484 -18.281 1 98.94 93 ALA A C 1
ATOM 706 O O . ALA A 1 93 ? -10.078 -26.156 -17.25 1 98.94 93 ALA A O 1
ATOM 707 N N . ARG A 1 94 ? -10.633 -25.938 -19.406 1 98.88 94 ARG A N 1
ATOM 708 C CA . ARG A 1 94 ? -11.07 -27.328 -19.516 1 98.88 94 ARG A CA 1
ATOM 709 C C . ARG A 1 94 ? -9.914 -28.281 -19.234 1 98.88 94 ARG A C 1
ATOM 711 O O . ARG A 1 94 ? -10.078 -29.281 -18.531 1 98.88 94 ARG A O 1
ATOM 718 N N . ARG A 1 95 ? -8.781 -27.953 -19.812 1 98.81 95 ARG A N 1
ATOM 719 C CA . ARG A 1 95 ? -7.602 -28.781 -19.594 1 98.81 95 ARG A CA 1
ATOM 720 C C . ARG A 1 95 ? -7.234 -28.828 -18.109 1 98.81 95 ARG A C 1
ATOM 722 O O . ARG A 1 95 ? -6.934 -29.906 -17.578 1 98.81 95 ARG A O 1
ATOM 729 N N . ALA A 1 96 ? -7.238 -27.703 -17.438 1 98.88 96 ALA A N 1
ATOM 730 C CA . ALA A 1 96 ? -6.93 -27.625 -16.016 1 98.88 96 ALA A CA 1
ATOM 731 C C . ALA A 1 96 ? -7.898 -28.484 -15.195 1 98.88 96 ALA A C 1
ATOM 733 O O . ALA A 1 96 ? -7.484 -29.188 -14.273 1 98.88 96 ALA A O 1
ATOM 734 N N . ALA A 1 97 ? -9.156 -28.406 -15.562 1 98.88 97 ALA A N 1
ATOM 735 C CA . ALA A 1 97 ? -10.156 -29.203 -14.875 1 98.88 97 ALA A CA 1
ATOM 736 C C . ALA A 1 97 ? -9.883 -30.703 -15.047 1 98.88 97 ALA A C 1
ATOM 738 O O . ALA A 1 97 ? -9.953 -31.469 -14.086 1 98.88 97 ALA A O 1
ATOM 739 N N . GLU A 1 98 ? -9.547 -31.078 -16.266 1 98.75 98 GLU A N 1
ATOM 740 C CA . GLU A 1 98 ? -9.227 -32.469 -16.562 1 98.75 98 GLU A CA 1
ATOM 741 C C . GLU A 1 98 ? -8.031 -32.938 -15.742 1 98.75 98 GLU A C 1
ATOM 743 O O . GLU A 1 98 ? -7.969 -34.125 -15.352 1 98.75 98 GLU A O 1
ATOM 748 N N . LEU A 1 99 ? -7.109 -32.062 -15.508 1 98.69 99 LEU A N 1
ATOM 749 C CA . LEU A 1 99 ? -5.848 -32.375 -14.852 1 98.69 99 LEU A CA 1
ATOM 750 C C . LEU A 1 99 ? -6.008 -32.406 -13.336 1 98.69 99 LEU A C 1
ATOM 752 O O . LEU A 1 99 ? -5.098 -32.812 -12.617 1 98.69 99 LEU A O 1
ATOM 756 N N . GLY A 1 100 ? -7.148 -31.906 -12.812 1 98.56 100 GLY A N 1
ATOM 757 C CA . GLY A 1 100 ? -7.441 -31.984 -11.391 1 98.56 100 GLY A CA 1
ATOM 758 C C . GLY A 1 100 ? -6.984 -30.766 -10.617 1 98.56 100 GLY A C 1
ATOM 759 O O . GLY A 1 100 ? -6.676 -30.859 -9.43 1 98.56 100 GLY A O 1
ATOM 760 N N . TYR A 1 101 ? -6.867 -29.625 -11.219 1 98.88 101 TYR A N 1
ATOM 761 C CA . TYR A 1 101 ? -6.57 -28.391 -10.508 1 98.88 101 TYR A CA 1
ATOM 762 C C . TYR A 1 101 ? -7.699 -28.016 -9.555 1 98.88 101 TYR A C 1
ATOM 764 O O . TYR A 1 101 ? -8.836 -28.469 -9.727 1 98.88 101 TYR A O 1
ATOM 772 N N . ASP A 1 102 ? -7.367 -27.25 -8.547 1 98.75 102 ASP A N 1
ATOM 773 C CA . ASP A 1 102 ? -8.32 -26.922 -7.492 1 98.75 102 ASP A CA 1
ATOM 774 C C . ASP A 1 102 ? -9.086 -25.641 -7.812 1 98.75 102 ASP A C 1
ATOM 776 O O . ASP A 1 102 ? -10.18 -25.422 -7.293 1 98.75 102 ASP A O 1
ATOM 780 N N . ALA A 1 103 ? -8.5 -24.797 -8.633 1 98.88 103 ALA A N 1
ATOM 781 C CA . ALA A 1 103 ? -9.125 -23.531 -9.016 1 98.88 103 ALA A CA 1
ATOM 782 C C . ALA A 1 103 ? -8.516 -22.984 -10.305 1 98.88 103 ALA A C 1
ATOM 784 O O . ALA A 1 103 ? -7.398 -23.359 -10.68 1 98.88 103 ALA A O 1
ATOM 785 N N . LEU A 1 104 ? -9.258 -22.141 -10.969 1 98.94 104 LEU A N 1
ATOM 786 C CA . LEU A 1 104 ? -8.805 -21.359 -12.117 1 98.94 104 LEU A CA 1
ATOM 787 C C . LEU A 1 104 ? -8.555 -19.906 -11.719 1 98.94 104 LEU A C 1
ATOM 789 O O . LEU A 1 104 ? -9.148 -19.406 -10.758 1 98.94 104 LEU A O 1
ATOM 793 N N . SER A 1 105 ? -7.711 -19.312 -12.422 1 98.94 105 SER A N 1
ATOM 794 C CA . SER A 1 105 ? -7.457 -17.875 -12.297 1 98.94 105 SER A CA 1
ATOM 795 C C . SER A 1 105 ? -7.164 -17.25 -13.656 1 98.94 105 SER A C 1
ATOM 797 O O . SER A 1 105 ? -6.617 -17.906 -14.539 1 98.94 105 SER A O 1
ATOM 799 N N . ALA A 1 106 ? -7.516 -16 -13.766 1 98.81 106 ALA A N 1
ATOM 800 C CA . ALA A 1 106 ? -7.207 -15.336 -15.031 1 98.81 106 ALA A CA 1
ATOM 801 C C . ALA A 1 106 ? -7.07 -13.828 -14.852 1 98.81 106 ALA A C 1
ATOM 803 O O . ALA A 1 106 ? -7.855 -13.211 -14.125 1 98.81 106 ALA A O 1
ATOM 804 N N . ILE A 1 107 ? -6.105 -13.312 -15.5 1 98.44 107 ILE A N 1
ATOM 805 C CA . ILE A 1 107 ? -6.07 -11.883 -15.758 1 98.44 107 ILE A CA 1
ATOM 806 C C . ILE A 1 107 ? -7.145 -11.516 -16.781 1 98.44 107 ILE A C 1
ATOM 808 O O . ILE A 1 107 ? -7.707 -12.391 -17.438 1 98.44 107 ILE A O 1
ATOM 812 N N . PRO A 1 108 ? -7.445 -10.258 -16.875 1 97.12 108 PRO A N 1
ATOM 813 C CA . PRO A 1 108 ? -8.289 -9.836 -18 1 97.12 108 PRO A CA 1
ATOM 814 C C . PRO A 1 108 ? -7.555 -9.898 -19.328 1 97.12 108 PRO A C 1
ATOM 816 O O . PRO A 1 108 ? -6.332 -10.047 -19.375 1 97.12 108 PRO A O 1
ATOM 819 N N . PRO A 1 109 ? -8.359 -9.906 -20.391 1 93.38 109 PRO A N 1
ATOM 820 C CA . PRO A 1 109 ? -7.672 -9.82 -21.672 1 93.38 109 PRO A CA 1
ATOM 821 C C . PRO A 1 109 ? -6.766 -8.594 -21.781 1 93.38 109 PRO A C 1
ATOM 823 O O . PRO A 1 109 ? -7.055 -7.551 -21.188 1 93.38 109 PRO A O 1
ATOM 826 N N . ILE A 1 110 ? -5.703 -8.781 -22.531 1 93.06 110 ILE A N 1
ATOM 827 C CA . ILE A 1 110 ? -4.711 -7.711 -22.578 1 93.06 110 ILE A CA 1
ATOM 828 C C . ILE A 1 110 ? -4.629 -7.152 -24 1 93.06 110 ILE A C 1
ATOM 830 O O . ILE A 1 110 ? -5.262 -7.68 -24.922 1 93.06 110 ILE A O 1
ATOM 834 N N . TYR A 1 111 ? -3.912 -6.188 -24.219 1 89.38 111 TYR A N 1
ATOM 835 C CA . TYR A 1 111 ? -3.551 -5.488 -25.453 1 89.38 111 TYR A CA 1
ATOM 836 C C . TYR A 1 111 ? -4.551 -4.383 -25.766 1 89.38 111 TYR A C 1
ATOM 838 O O . TYR A 1 111 ? -4.164 -3.236 -26 1 89.38 111 TYR A O 1
ATOM 846 N N . PHE A 1 112 ? -5.895 -4.754 -25.766 1 90.94 112 PHE A N 1
ATOM 847 C CA . PHE A 1 112 ? -6.922 -3.744 -26 1 90.94 112 PHE A CA 1
ATOM 848 C C . PHE A 1 112 ? -7.523 -3.268 -24.688 1 90.94 112 PHE A C 1
ATOM 850 O O . PHE A 1 112 ? -7.719 -4.062 -23.75 1 90.94 112 PHE A O 1
ATOM 857 N N . LYS A 1 113 ? -7.801 -2.01 -24.625 1 90.88 113 LYS A N 1
ATOM 858 C CA . LYS A 1 113 ? -8.633 -1.521 -23.531 1 90.88 113 LYS A CA 1
ATOM 859 C C . LYS A 1 113 ? -10.086 -1.962 -23.703 1 90.88 113 LYS A C 1
ATOM 861 O O . LYS A 1 113 ? -10.703 -1.683 -24.734 1 90.88 113 LYS A O 1
ATOM 866 N N . LEU A 1 114 ? -10.562 -2.637 -22.75 1 92.94 114 LEU A N 1
ATOM 867 C CA . LEU A 1 114 ? -11.914 -3.195 -22.844 1 92.94 114 LEU A CA 1
ATOM 868 C C . LEU A 1 114 ? -12.805 -2.641 -21.734 1 92.94 114 LEU A C 1
ATOM 870 O O . LEU A 1 114 ? -12.336 -2.377 -20.625 1 92.94 114 LEU A O 1
ATOM 874 N N . PRO A 1 115 ? -14.07 -2.375 -22.078 1 95.44 115 PRO A N 1
ATOM 875 C CA . PRO A 1 115 ? -15 -1.991 -21.016 1 95.44 115 PRO A CA 1
ATOM 876 C C . PRO A 1 115 ? -15.258 -3.119 -20.016 1 95.44 115 PRO A C 1
ATOM 878 O O . PRO A 1 115 ? -14.984 -4.285 -20.312 1 95.44 115 PRO A O 1
ATOM 881 N N . ASP A 1 116 ? -15.812 -2.781 -18.875 1 97.69 116 ASP A N 1
ATOM 882 C CA . ASP A 1 116 ? -16.109 -3.752 -17.828 1 97.69 116 ASP A CA 1
ATOM 883 C C . ASP A 1 116 ? -16.953 -4.902 -18.375 1 97.69 116 ASP A C 1
ATOM 885 O O . ASP A 1 116 ? -16.734 -6.066 -18.031 1 97.69 116 ASP A O 1
ATOM 889 N N . SER A 1 117 ? -17.938 -4.605 -19.219 1 97.5 117 SER A N 1
ATOM 890 C CA . SER A 1 117 ? -18.859 -5.617 -19.719 1 97.5 117 SER A CA 1
ATOM 891 C C . SER A 1 117 ? -18.125 -6.695 -20.516 1 97.5 117 SER A C 1
ATOM 893 O O . SER A 1 117 ? -18.438 -7.883 -20.391 1 97.5 117 SER A O 1
ATOM 895 N N . ALA A 1 118 ? -17.125 -6.336 -21.219 1 97.25 118 ALA A N 1
ATOM 896 C CA . ALA A 1 118 ? -16.344 -7.281 -22.016 1 97.25 118 ALA A CA 1
ATOM 897 C C . ALA A 1 118 ? -15.469 -8.164 -21.125 1 97.25 118 ALA A C 1
ATOM 899 O O . ALA A 1 118 ? -15.352 -9.367 -21.359 1 97.25 118 ALA A O 1
ATOM 900 N N . VAL A 1 119 ? -14.883 -7.566 -20.141 1 98.31 119 VAL A N 1
ATOM 901 C CA . VAL A 1 119 ? -14.016 -8.297 -19.219 1 98.31 119 VAL A CA 1
ATOM 902 C C . VAL A 1 119 ? -14.836 -9.289 -18.406 1 98.31 119 VAL A C 1
ATOM 904 O O . VAL A 1 119 ? -14.445 -10.445 -18.25 1 98.31 119 VAL A O 1
ATOM 907 N N . ILE A 1 120 ? -16.016 -8.805 -17.938 1 98.62 120 ILE A N 1
ATOM 908 C CA . ILE A 1 120 ? -16.938 -9.664 -17.203 1 98.62 120 ILE A CA 1
ATOM 909 C C . ILE A 1 120 ? -17.375 -10.828 -18.078 1 98.62 120 ILE A C 1
ATOM 911 O O . ILE A 1 120 ? -17.422 -11.977 -17.641 1 98.62 120 ILE A O 1
ATOM 915 N N . GLY A 1 121 ? -17.719 -10.508 -19.359 1 98.25 121 GLY A N 1
ATOM 916 C CA . GLY A 1 121 ? -18.078 -11.555 -20.297 1 98.25 121 GLY A CA 1
ATOM 917 C C . GLY A 1 121 ? -16.984 -12.586 -20.5 1 98.25 121 GLY A C 1
ATOM 918 O O . GLY A 1 121 ? -17.266 -13.789 -20.531 1 98.25 121 GLY A O 1
ATOM 919 N N . TYR A 1 122 ? -15.781 -12.141 -20.578 1 98.5 122 TYR A N 1
ATOM 920 C CA . TYR A 1 122 ? -14.602 -12.984 -20.75 1 98.5 122 TYR A CA 1
ATOM 921 C C . TYR A 1 122 ? -14.445 -13.93 -19.562 1 98.5 122 TYR A C 1
ATOM 923 O O . TYR A 1 122 ? -14.359 -15.148 -19.75 1 98.5 122 TYR A O 1
ATOM 931 N N . TRP A 1 123 ? -14.438 -13.422 -18.344 1 98.81 123 TRP A N 1
ATOM 932 C CA . TRP A 1 123 ? -14.289 -14.25 -17.156 1 98.81 123 TRP A CA 1
ATOM 933 C C . TRP A 1 123 ? -15.484 -15.18 -17 1 98.81 123 TRP A C 1
ATOM 935 O O . TRP A 1 123 ? -15.336 -16.344 -16.594 1 98.81 123 TRP A O 1
ATOM 945 N N . THR A 1 124 ? -16.672 -14.68 -17.344 1 98.75 124 THR A N 1
ATOM 946 C CA . THR A 1 124 ? -17.875 -15.5 -17.25 1 98.75 124 THR A CA 1
ATOM 947 C C . THR A 1 124 ? -17.766 -16.719 -18.188 1 98.75 124 THR A C 1
ATOM 949 O O . THR A 1 124 ? -18.141 -17.828 -17.812 1 98.75 124 THR A O 1
ATOM 952 N N . ALA A 1 125 ? -17.281 -16.484 -19.344 1 98.75 125 ALA A N 1
ATOM 953 C CA . ALA A 1 125 ? -17.094 -17.578 -20.297 1 98.75 125 ALA A CA 1
ATOM 954 C C . ALA A 1 125 ? -16.125 -18.609 -19.766 1 98.75 125 ALA A C 1
ATOM 956 O O . ALA A 1 125 ? -16.344 -19.812 -19.922 1 98.75 125 ALA A O 1
ATOM 957 N N . ILE A 1 126 ? -15.07 -18.188 -19.141 1 98.88 126 ILE A N 1
ATOM 958 C CA . ILE A 1 126 ? -14.094 -19.078 -18.531 1 98.88 126 ILE A CA 1
ATOM 959 C C . ILE A 1 126 ? -14.766 -19.922 -17.438 1 98.88 126 ILE A C 1
ATOM 961 O O . ILE A 1 126 ? -14.625 -21.141 -17.406 1 98.88 126 ILE A O 1
ATOM 965 N N . MET A 1 127 ? -15.531 -19.266 -16.578 1 98.81 127 MET A N 1
ATOM 966 C CA . MET A 1 127 ? -16.172 -19.922 -15.445 1 98.81 127 MET A CA 1
ATOM 967 C C . MET A 1 127 ? -17.203 -20.938 -15.922 1 98.81 127 MET A C 1
ATOM 969 O O . MET A 1 127 ? -17.406 -21.969 -15.273 1 98.81 127 MET A O 1
ATOM 973 N N . ALA A 1 128 ? -17.812 -20.656 -17.031 1 98.69 128 ALA A N 1
ATOM 974 C CA . ALA A 1 128 ? -18.844 -21.531 -17.547 1 98.69 128 ALA A CA 1
ATOM 975 C C . ALA A 1 128 ? -18.25 -22.812 -18.109 1 98.69 128 ALA A C 1
ATOM 977 O O . ALA A 1 128 ? -18.953 -23.828 -18.25 1 98.69 128 ALA A O 1
ATOM 978 N N . ALA A 1 129 ? -17 -22.828 -18.375 1 98.56 129 ALA A N 1
ATOM 979 C CA . ALA A 1 129 ? -16.344 -23.922 -19.078 1 98.56 129 ALA A CA 1
ATOM 980 C C . ALA A 1 129 ? -16.094 -25.109 -18.156 1 98.56 129 ALA A C 1
ATOM 982 O O . ALA A 1 129 ? -15.852 -26.234 -18.609 1 98.56 129 ALA A O 1
ATOM 983 N N . THR A 1 130 ? -16.094 -24.922 -16.891 1 98.69 130 THR A N 1
ATOM 984 C CA . THR A 1 130 ? -15.82 -25.984 -15.93 1 98.69 130 THR A CA 1
ATOM 985 C C . THR A 1 130 ? -16.594 -25.734 -14.633 1 98.69 130 THR A C 1
ATOM 987 O O . THR A 1 130 ? -17.281 -24.734 -14.5 1 98.69 130 THR A O 1
ATOM 990 N N . GLU A 1 131 ? -16.438 -26.609 -13.695 1 98.38 131 GLU A N 1
ATOM 991 C CA . GLU A 1 131 ? -17.078 -26.469 -12.391 1 98.38 131 GLU A CA 1
ATOM 992 C C . GLU A 1 131 ? -16.094 -25.922 -11.352 1 98.38 131 GLU A C 1
ATOM 994 O O . GLU A 1 131 ? -16.469 -25.719 -10.195 1 98.38 131 GLU A O 1
ATOM 999 N N . LEU A 1 132 ? -14.883 -25.672 -11.742 1 98.62 132 LEU A N 1
ATOM 1000 C CA . LEU A 1 132 ? -13.852 -25.25 -10.797 1 98.62 132 LEU A CA 1
ATOM 1001 C C . LEU A 1 132 ? -14.109 -23.844 -10.297 1 98.62 132 LEU A C 1
ATOM 1003 O O . LEU A 1 132 ? -14.594 -22.984 -11.047 1 98.62 132 LEU A O 1
ATOM 1007 N N . PRO A 1 133 ? -13.734 -23.625 -9.023 1 98.75 133 PRO A N 1
ATOM 1008 C CA . PRO A 1 133 ? -13.758 -22.25 -8.539 1 98.75 133 PRO A CA 1
ATOM 1009 C C . PRO A 1 133 ? -12.844 -21.328 -9.336 1 98.75 133 PRO A C 1
ATOM 1011 O O . PRO A 1 133 ? -11.945 -21.797 -10.039 1 98.75 133 PRO A O 1
ATOM 1014 N N . PHE A 1 134 ? -13.125 -20.016 -9.195 1 98.88 134 PHE A N 1
ATOM 1015 C CA . PHE A 1 134 ? -12.438 -19.016 -10.016 1 98.88 134 PHE A CA 1
ATOM 1016 C C . PHE A 1 134 ? -11.898 -17.891 -9.156 1 98.88 134 PHE A C 1
ATOM 1018 O O . PHE A 1 134 ? -12.609 -17.359 -8.297 1 98.88 134 PHE A O 1
ATOM 1025 N N . ILE A 1 135 ? -10.633 -17.609 -9.352 1 98.88 135 ILE A N 1
ATOM 1026 C CA . ILE A 1 135 ? -9.945 -16.516 -8.68 1 98.88 135 ILE A CA 1
ATOM 1027 C C . ILE A 1 135 ? -9.586 -15.43 -9.695 1 98.88 135 ILE A C 1
ATOM 1029 O O . ILE A 1 135 ? -8.867 -15.695 -10.664 1 98.88 135 ILE A O 1
ATOM 1033 N N . ILE A 1 136 ? -10.023 -14.227 -9.492 1 98.88 136 ILE A N 1
ATOM 1034 C CA . ILE A 1 136 ? -9.703 -13.117 -10.375 1 98.88 136 ILE A CA 1
ATOM 1035 C C . ILE A 1 136 ? -8.273 -12.648 -10.117 1 98.88 136 ILE A C 1
ATOM 1037 O O . ILE A 1 136 ? -7.855 -12.516 -8.961 1 98.88 136 ILE A O 1
ATOM 1041 N N . TYR A 1 137 ? -7.531 -12.492 -11.141 1 98.75 137 TYR A N 1
ATOM 1042 C CA . TYR A 1 137 ? -6.191 -11.938 -11.016 1 98.75 137 TYR A CA 1
ATOM 1043 C C . TYR A 1 137 ? -6.164 -10.477 -11.445 1 98.75 137 TYR A C 1
ATOM 1045 O O . TYR A 1 137 ? -6.305 -10.172 -12.633 1 98.75 137 TYR A O 1
ATOM 1053 N N . ASN A 1 138 ? -6.004 -9.586 -10.477 1 98.69 138 ASN A N 1
ATOM 1054 C CA . ASN A 1 138 ? -5.93 -8.141 -10.695 1 98.69 138 ASN A CA 1
ATOM 1055 C C . ASN A 1 138 ? -4.488 -7.645 -10.672 1 98.69 138 ASN A C 1
ATOM 1057 O O . ASN A 1 138 ? -3.85 -7.629 -9.617 1 98.69 138 ASN A O 1
ATOM 1061 N N . ILE A 1 139 ? -3.994 -7.234 -11.805 1 97.81 139 ILE A N 1
ATOM 1062 C CA . ILE A 1 139 ? -2.643 -6.699 -11.938 1 97.81 139 ILE A CA 1
ATOM 1063 C C . ILE A 1 139 ? -2.633 -5.559 -12.953 1 97.81 139 ILE A C 1
ATOM 1065 O O . ILE A 1 139 ? -2.078 -5.695 -14.039 1 97.81 139 ILE A O 1
ATOM 1069 N N . PRO A 1 140 ? -3.119 -4.441 -12.539 1 96.75 140 PRO A N 1
ATOM 1070 C CA . PRO A 1 140 ? -3.381 -3.35 -13.484 1 96.75 140 PRO A CA 1
ATOM 1071 C C . PRO A 1 140 ? -2.107 -2.824 -14.141 1 96.75 140 PRO A C 1
ATOM 1073 O O . PRO A 1 140 ? -2.146 -2.377 -15.289 1 96.75 140 PRO A O 1
ATOM 1076 N N . GLN A 1 141 ? -0.951 -2.887 -13.5 1 92.94 141 GLN A N 1
ATOM 1077 C CA . GLN A 1 141 ? 0.283 -2.332 -14.047 1 92.94 141 GLN A CA 1
ATOM 1078 C C . GLN A 1 141 ? 0.736 -3.107 -15.281 1 92.94 141 GLN A C 1
ATOM 1080 O O . GLN A 1 141 ? 1.509 -2.596 -16.094 1 92.94 141 GLN A O 1
ATOM 1085 N N . THR A 1 142 ? 0.293 -4.367 -15.391 1 92.69 142 THR A N 1
ATOM 1086 C CA . THR A 1 142 ? 0.702 -5.191 -16.516 1 92.69 142 THR A CA 1
ATOM 1087 C C . THR A 1 142 ? -0.42 -5.293 -17.547 1 92.69 142 THR A C 1
ATOM 1089 O O . THR A 1 142 ? -0.164 -5.312 -18.75 1 92.69 142 THR A O 1
ATOM 1092 N N . THR A 1 143 ? -1.694 -5.281 -17.125 1 94.62 143 THR A N 1
ATOM 1093 C CA . THR A 1 143 ? -2.797 -5.574 -18.031 1 94.62 143 THR A CA 1
ATOM 1094 C C . THR A 1 143 ? -3.438 -4.285 -18.531 1 94.62 143 THR A C 1
ATOM 1096 O O . THR A 1 143 ? -4.137 -4.293 -19.547 1 94.62 143 THR A O 1
ATOM 1099 N N . GLY A 1 144 ? -3.27 -3.229 -17.766 1 94.44 144 GLY A N 1
ATOM 1100 C CA . GLY A 1 144 ? -3.928 -1.973 -18.078 1 94.44 144 GLY A CA 1
ATOM 1101 C C . GLY A 1 144 ? -5.367 -1.916 -17.609 1 94.44 144 GLY A C 1
ATOM 1102 O O . GLY A 1 144 ? -6.043 -0.899 -17.797 1 94.44 144 GLY A O 1
ATOM 1103 N N . TYR A 1 145 ? -5.938 -2.984 -17.078 1 96.88 145 TYR A N 1
ATOM 1104 C CA . TYR A 1 145 ? -7.289 -3.045 -16.547 1 96.88 145 TYR A CA 1
ATOM 1105 C C . TYR A 1 145 ? -7.27 -3.113 -15.023 1 96.88 145 TYR A C 1
ATOM 1107 O O . TYR A 1 145 ? -6.547 -3.924 -14.438 1 96.88 145 TYR A O 1
ATOM 1115 N N . THR A 1 146 ? -8.055 -2.223 -14.383 1 97.56 146 THR A N 1
ATOM 1116 C CA . THR A 1 146 ? -8.164 -2.213 -12.922 1 97.56 146 THR A CA 1
ATOM 1117 C C . THR A 1 146 ? -9.516 -2.764 -12.484 1 97.56 146 THR A C 1
ATOM 1119 O O . THR A 1 146 ? -10.562 -2.195 -12.812 1 97.56 146 THR A O 1
ATOM 1122 N N . LEU A 1 147 ? -9.492 -3.852 -11.758 1 98.44 147 LEU A N 1
ATOM 1123 C CA . LEU A 1 147 ? -10.711 -4.371 -11.141 1 98.44 147 LEU A CA 1
ATOM 1124 C C . LEU A 1 147 ? -11.203 -3.434 -10.039 1 98.44 147 LEU A C 1
ATOM 1126 O O . LEU A 1 147 ? -10.453 -3.1 -9.117 1 98.44 147 LEU A O 1
ATOM 1130 N N . THR A 1 148 ? -12.445 -2.992 -10.148 1 97.38 148 THR A N 1
ATOM 1131 C CA . THR A 1 148 ? -13.023 -2.168 -9.094 1 97.38 148 THR A CA 1
ATOM 1132 C C . THR A 1 148 ? -13.82 -3.025 -8.117 1 97.38 148 THR A C 1
ATOM 1134 O O . THR A 1 148 ? -14.297 -4.105 -8.469 1 97.38 148 THR A O 1
ATOM 1137 N N . PRO A 1 149 ? -14.016 -2.566 -6.895 1 96.75 149 PRO A N 1
ATOM 1138 C CA . PRO A 1 149 ? -14.859 -3.291 -5.941 1 96.75 149 PRO A CA 1
ATOM 1139 C C . PRO A 1 149 ? -16.281 -3.502 -6.461 1 96.75 149 PRO A C 1
ATOM 1141 O O . PRO A 1 149 ? -16.906 -4.531 -6.172 1 96.75 149 PRO A O 1
ATOM 1144 N N . ALA A 1 150 ? -16.797 -2.557 -7.203 1 96.75 150 ALA A N 1
ATOM 1145 C CA . ALA A 1 150 ? -18.141 -2.676 -7.758 1 96.75 150 ALA A CA 1
ATOM 1146 C C . ALA A 1 150 ? -18.234 -3.848 -8.734 1 96.75 150 ALA A C 1
ATOM 1148 O O . ALA A 1 150 ? -19.172 -4.648 -8.664 1 96.75 150 ALA A O 1
ATOM 1149 N N . VAL A 1 151 ? -17.266 -3.986 -9.648 1 98.19 151 VAL A N 1
ATOM 1150 C CA . VAL A 1 151 ? -17.234 -5.09 -10.602 1 98.19 151 VAL A CA 1
ATOM 1151 C C . VAL A 1 151 ? -17.016 -6.41 -9.859 1 98.19 151 VAL A C 1
ATOM 1153 O O . VAL A 1 151 ? -17.641 -7.422 -10.188 1 98.19 151 VAL A O 1
ATOM 1156 N N . PHE A 1 152 ? -16.203 -6.395 -8.836 1 98.69 152 PHE A N 1
ATOM 1157 C CA . PHE A 1 152 ? -15.961 -7.594 -8.039 1 98.69 152 PHE A CA 1
ATOM 1158 C C . PHE A 1 152 ? -17.25 -8.07 -7.379 1 98.69 152 PHE A C 1
ATOM 1160 O O . PHE A 1 152 ? -17.562 -9.266 -7.418 1 98.69 152 PHE A O 1
ATOM 1167 N N . ARG A 1 153 ? -18 -7.105 -6.793 1 97.75 153 ARG A N 1
ATOM 1168 C CA . ARG A 1 153 ? -19.266 -7.453 -6.172 1 97.75 153 ARG A CA 1
ATOM 1169 C C . ARG A 1 153 ? -20.219 -8.078 -7.184 1 97.75 153 ARG A C 1
ATOM 1171 O O . ARG A 1 153 ? -20.922 -9.047 -6.871 1 97.75 153 ARG A O 1
ATOM 1178 N N . GLN A 1 154 ? -20.219 -7.523 -8.352 1 97.88 154 GLN A N 1
ATOM 1179 C CA . GLN A 1 154 ? -21.047 -8.086 -9.414 1 97.88 154 GLN A CA 1
ATOM 1180 C C . GLN A 1 154 ? -20.641 -9.523 -9.719 1 97.88 154 GLN A C 1
ATOM 1182 O O . GLN A 1 154 ? -21.5 -10.398 -9.852 1 97.88 154 GLN A O 1
ATOM 1187 N N . LEU A 1 155 ? -19.359 -9.773 -9.781 1 98.5 155 LEU A N 1
ATOM 1188 C CA . LEU A 1 155 ? -18.844 -11.094 -10.133 1 98.5 155 LEU A CA 1
ATOM 1189 C C . LEU A 1 155 ? -19.094 -12.094 -9.008 1 98.5 155 LEU A C 1
ATOM 1191 O O . LEU A 1 155 ? -19.234 -13.289 -9.258 1 98.5 155 LEU A O 1
ATOM 1195 N N . LEU A 1 156 ? -19.203 -11.609 -7.781 1 98 156 LEU A N 1
ATOM 1196 C CA . LEU A 1 156 ? -19.406 -12.461 -6.617 1 98 156 LEU A CA 1
ATOM 1197 C C . LEU A 1 156 ? -20.797 -13.086 -6.645 1 98 156 LEU A C 1
ATOM 1199 O O . LEU A 1 156 ? -21.078 -14.023 -5.887 1 98 156 LEU A O 1
ATOM 1203 N N . ALA A 1 157 ? -21.672 -12.562 -7.473 1 97.12 157 ALA A N 1
ATOM 1204 C CA . ALA A 1 157 ? -22.969 -13.188 -7.645 1 97.12 157 ALA A CA 1
ATOM 1205 C C . ALA A 1 157 ? -22.828 -14.609 -8.172 1 97.12 157 ALA A C 1
ATOM 1207 O O . ALA A 1 157 ? -23.719 -15.445 -7.98 1 97.12 157 ALA A O 1
ATOM 1208 N N . ASN A 1 158 ? -21.797 -14.906 -8.93 1 97.81 158 ASN A N 1
ATOM 1209 C CA . ASN A 1 158 ? -21.453 -16.266 -9.336 1 97.81 158 ASN A CA 1
ATOM 1210 C C . ASN A 1 158 ? -20.734 -17.016 -8.227 1 97.81 158 ASN A C 1
ATOM 1212 O O . ASN A 1 158 ? -19.625 -16.641 -7.84 1 97.81 158 ASN A O 1
ATOM 1216 N N . PRO A 1 159 ? -21.281 -18.047 -7.711 1 96.94 159 PRO A N 1
ATOM 1217 C CA . PRO A 1 159 ? -20.688 -18.75 -6.57 1 96.94 159 PRO A CA 1
ATOM 1218 C C . PRO A 1 159 ? -19.328 -19.359 -6.887 1 96.94 159 PRO A C 1
ATOM 1220 O O . PRO A 1 159 ? -18.594 -19.75 -5.977 1 96.94 159 PRO A O 1
ATOM 1223 N N . LYS A 1 160 ? -18.969 -19.422 -8.141 1 98.19 160 LYS A N 1
ATOM 1224 C CA . LYS A 1 160 ? -17.656 -19.969 -8.508 1 98.19 160 LYS A CA 1
ATOM 1225 C C . LYS A 1 160 ? -16.547 -18.984 -8.211 1 98.19 160 LYS A C 1
ATOM 1227 O O . LYS A 1 160 ? -15.375 -19.359 -8.125 1 98.19 160 LYS A O 1
ATOM 1232 N N . VAL A 1 161 ? -16.859 -17.703 -8.125 1 98.75 161 VAL A N 1
ATOM 1233 C CA . VAL A 1 161 ? -15.859 -16.703 -7.785 1 98.75 161 VAL A CA 1
ATOM 1234 C C . VAL A 1 161 ? -15.531 -16.797 -6.297 1 98.75 161 VAL A C 1
ATOM 1236 O O . VAL A 1 161 ? -16.359 -16.438 -5.453 1 98.75 161 VAL A O 1
ATOM 1239 N N . ILE A 1 162 ? -14.281 -17.188 -6.02 1 98.69 162 ILE A N 1
ATOM 1240 C CA . ILE A 1 162 ? -13.984 -17.469 -4.617 1 98.69 162 ILE A CA 1
ATOM 1241 C C . ILE A 1 162 ? -12.914 -16.5 -4.117 1 98.69 162 ILE A C 1
ATOM 1243 O O . ILE A 1 162 ? -12.477 -16.578 -2.965 1 98.69 162 ILE A O 1
ATOM 1247 N N . GLY A 1 163 ? -12.422 -15.602 -5.02 1 98.44 163 GLY A N 1
ATOM 1248 C CA . GLY A 1 163 ? -11.414 -14.68 -4.508 1 98.44 163 GLY A CA 1
ATOM 1249 C C . GLY A 1 163 ? -10.75 -13.859 -5.59 1 98.44 163 GLY A C 1
ATOM 1250 O O . GLY A 1 163 ? -11.195 -13.859 -6.742 1 98.44 163 GLY A O 1
ATOM 1251 N N . VAL A 1 164 ? -9.75 -13.102 -5.172 1 98.81 164 VAL A N 1
ATOM 1252 C CA . VAL A 1 164 ? -8.969 -12.242 -6.051 1 98.81 164 VAL A CA 1
ATOM 1253 C C . VAL A 1 164 ? -7.496 -12.281 -5.645 1 98.81 164 VAL A C 1
ATOM 1255 O O . VAL A 1 164 ? -7.172 -12.227 -4.457 1 98.81 164 VAL A O 1
ATOM 1258 N N . LYS A 1 165 ? -6.645 -12.586 -6.562 1 98.75 165 LYS A N 1
ATOM 1259 C CA . LYS A 1 165 ? -5.227 -12.25 -6.441 1 98.75 165 LYS A CA 1
ATOM 1260 C C . LYS A 1 165 ? -4.977 -10.781 -6.793 1 98.75 165 LYS A C 1
ATOM 1262 O O . LYS A 1 165 ? -4.996 -10.414 -7.969 1 98.75 165 LYS A O 1
ATOM 1267 N N . ASN A 1 166 ? -4.723 -10.016 -5.781 1 98.75 166 ASN A N 1
ATOM 1268 C CA . ASN A 1 166 ? -4.543 -8.586 -6.008 1 98.75 166 ASN A CA 1
ATOM 1269 C C . ASN A 1 166 ? -3.066 -8.203 -6.043 1 98.75 166 ASN A C 1
ATOM 1271 O O . ASN A 1 166 ? -2.373 -8.297 -5.027 1 98.75 166 ASN A O 1
ATOM 1275 N N . SER A 1 167 ? -2.645 -7.711 -7.215 1 98 167 SER A N 1
ATOM 1276 C CA . SER A 1 167 ? -1.241 -7.344 -7.383 1 98 167 SER A CA 1
ATOM 1277 C C . SER A 1 167 ? -1.08 -5.836 -7.527 1 98 167 SER A C 1
ATOM 1279 O O . SER A 1 167 ? 0.024 -5.344 -7.777 1 98 167 SER A O 1
ATOM 1281 N N . SER A 1 168 ? -2.258 -5.125 -7.383 1 96.94 168 SER A N 1
ATOM 1282 C CA . SER A 1 168 ? -2.064 -3.682 -7.27 1 96.94 168 SER A CA 1
ATOM 1283 C C . SER A 1 168 ? -1.303 -3.324 -6 1 96.94 168 SER A C 1
ATOM 1285 O O . SER A 1 168 ? -1.305 -4.09 -5.031 1 96.94 168 SER A O 1
ATOM 1287 N N . MET A 1 169 ? -0.726 -2.182 -5.953 1 94.81 169 MET A N 1
ATOM 1288 C CA . MET A 1 169 ? 0.242 -1.878 -4.902 1 94.81 169 MET A CA 1
ATOM 1289 C C . MET A 1 169 ? -0.461 -1.386 -3.641 1 94.81 169 MET A C 1
ATOM 1291 O O . MET A 1 169 ? -0.087 -1.762 -2.529 1 94.81 169 MET A O 1
ATOM 1295 N N . PRO A 1 170 ? -1.533 -0.592 -3.695 1 95.81 170 PRO A N 1
ATOM 1296 C CA . PRO A 1 170 ? -2.146 -0.127 -2.449 1 95.81 170 PRO A CA 1
ATOM 1297 C C . PRO A 1 170 ? -2.756 -1.264 -1.632 1 95.81 170 PRO A C 1
ATOM 1299 O O . PRO A 1 170 ? -3.613 -1.997 -2.131 1 95.81 170 PRO A O 1
ATOM 1302 N N . ALA A 1 171 ? -2.363 -1.325 -0.377 1 96 171 ALA A N 1
ATOM 1303 C CA . ALA A 1 171 ? -2.955 -2.322 0.513 1 96 171 ALA A CA 1
ATOM 1304 C C . ALA A 1 171 ? -4.445 -2.064 0.715 1 96 171 ALA A C 1
ATOM 1306 O O . ALA A 1 171 ? -5.195 -2.975 1.066 1 96 171 ALA A O 1
ATOM 1307 N N . LEU A 1 172 ? -4.887 -0.835 0.45 1 96.19 172 LEU A N 1
ATOM 1308 C CA . LEU A 1 172 ? -6.297 -0.463 0.503 1 96.19 172 LEU A CA 1
ATOM 1309 C C . LEU A 1 172 ? -7.129 -1.353 -0.413 1 96.19 172 LEU A C 1
ATOM 1311 O O . LEU A 1 172 ? -8.258 -1.71 -0.078 1 96.19 172 LEU A O 1
ATOM 1315 N N . ASP A 1 173 ? -6.574 -1.68 -1.576 1 97.94 173 ASP A N 1
ATOM 1316 C CA . ASP A 1 173 ? -7.316 -2.5 -2.529 1 97.94 173 ASP A CA 1
ATOM 1317 C C . ASP A 1 173 ? -7.645 -3.867 -1.936 1 97.94 173 ASP A C 1
ATOM 1319 O O . ASP A 1 173 ? -8.758 -4.375 -2.113 1 97.94 173 ASP A O 1
ATOM 1323 N N . ILE A 1 174 ? -6.633 -4.457 -1.249 1 98.12 174 ILE A N 1
ATOM 1324 C CA . ILE A 1 174 ? -6.848 -5.734 -0.576 1 98.12 174 ILE A CA 1
ATOM 1325 C C . ILE A 1 174 ? -7.992 -5.598 0.426 1 98.12 174 ILE A C 1
ATOM 1327 O O . ILE A 1 174 ? -8.898 -6.434 0.458 1 98.12 174 ILE A O 1
ATOM 1331 N N . GLU A 1 175 ? -7.949 -4.551 1.219 1 97.94 175 GLU A N 1
ATOM 1332 C CA . GLU A 1 175 ? -8.984 -4.312 2.225 1 97.94 175 GLU A CA 1
ATOM 1333 C C . GLU A 1 175 ? -10.352 -4.148 1.58 1 97.94 175 GLU A C 1
ATOM 1335 O O . GLU A 1 175 ? -11.352 -4.68 2.078 1 97.94 175 GLU A O 1
ATOM 1340 N N . ARG A 1 176 ? -10.43 -3.389 0.466 1 97.62 176 ARG A N 1
ATOM 1341 C CA . ARG A 1 176 ? -11.703 -3.141 -0.205 1 97.62 176 ARG A CA 1
ATOM 1342 C C . ARG A 1 176 ? -12.273 -4.43 -0.784 1 97.62 176 ARG A C 1
ATOM 1344 O O . ARG A 1 176 ? -13.484 -4.664 -0.705 1 97.62 176 ARG A O 1
ATOM 1351 N N . PHE A 1 177 ? -11.453 -5.266 -1.403 1 98.5 177 PHE A N 1
ATOM 1352 C CA . PHE A 1 177 ? -11.93 -6.535 -1.937 1 98.5 177 PHE A CA 1
ATOM 1353 C C . PHE A 1 177 ? -12.398 -7.453 -0.813 1 98.5 177 PHE A C 1
ATOM 1355 O O . PHE A 1 177 ? -13.414 -8.125 -0.943 1 98.5 177 PHE A O 1
ATOM 1362 N N . LYS A 1 178 ? -11.625 -7.469 0.279 1 97.88 178 LYS A N 1
ATOM 1363 C CA . LYS A 1 178 ? -12.039 -8.281 1.42 1 97.88 178 LYS A CA 1
ATOM 1364 C C . LYS A 1 178 ? -13.375 -7.789 1.985 1 97.88 178 LYS A C 1
ATOM 1366 O O . LYS A 1 178 ? -14.25 -8.594 2.314 1 97.88 178 LYS A O 1
ATOM 1371 N N . SER A 1 179 ? -13.469 -6.477 2.098 1 96.56 179 SER A N 1
ATOM 1372 C CA . SER A 1 179 ? -14.711 -5.887 2.578 1 96.56 179 SER A CA 1
ATOM 1373 C C . SER A 1 179 ? -15.891 -6.262 1.682 1 96.56 179 SER A C 1
ATOM 1375 O O . SER A 1 179 ? -16.984 -6.543 2.172 1 96.56 179 SER A O 1
ATOM 1377 N N . ALA A 1 180 ? -15.719 -6.34 0.394 1 96.19 180 ALA A N 1
ATOM 1378 C CA . ALA A 1 180 ? -16.766 -6.641 -0.582 1 96.19 180 ALA A CA 1
ATOM 1379 C C . ALA A 1 180 ? -17.203 -8.094 -0.481 1 96.19 180 ALA A C 1
ATOM 1381 O O . ALA A 1 180 ? -18.391 -8.406 -0.62 1 96.19 180 ALA A O 1
ATOM 1382 N N . GLY A 1 181 ? -16.281 -9 -0.239 1 95.94 181 GLY A N 1
ATOM 1383 C CA . GLY A 1 181 ? -16.594 -10.422 -0.314 1 95.94 181 GLY A CA 1
ATOM 1384 C C . GLY A 1 181 ? -16.766 -11.062 1.048 1 95.94 181 GLY A C 1
ATOM 1385 O O . GLY A 1 181 ? -17.344 -12.148 1.155 1 95.94 181 GLY A O 1
ATOM 1386 N N . GLY A 1 182 ? -16.141 -10.422 2.09 1 93.94 182 GLY A N 1
ATOM 1387 C CA . GLY A 1 182 ? -16.234 -10.961 3.439 1 93.94 182 GLY A CA 1
ATOM 1388 C C . GLY A 1 182 ? -15.539 -12.305 3.59 1 93.94 182 GLY A C 1
ATOM 1389 O O . GLY A 1 182 ? -14.484 -12.531 3.002 1 93.94 182 GLY A O 1
ATOM 1390 N N . ASP A 1 183 ? -16.125 -13.203 4.391 1 91.25 183 ASP A N 1
ATOM 1391 C CA . ASP A 1 183 ? -15.5 -14.484 4.727 1 91.25 183 ASP A CA 1
ATOM 1392 C C . ASP A 1 183 ? -15.711 -15.508 3.615 1 91.25 183 ASP A C 1
ATOM 1394 O O . ASP A 1 183 ? -15.109 -16.578 3.633 1 91.25 183 ASP A O 1
ATOM 1398 N N . ARG A 1 184 ? -16.406 -15.094 2.629 1 94.44 184 ARG A N 1
ATOM 1399 C CA . ARG A 1 184 ? -16.703 -16.062 1.578 1 94.44 184 ARG A CA 1
ATOM 1400 C C . ARG A 1 184 ? -15.641 -16.047 0.492 1 94.44 184 ARG A C 1
ATOM 1402 O O . ARG A 1 184 ? -15.688 -16.844 -0.449 1 94.44 184 ARG A O 1
ATOM 1409 N N . VAL A 1 185 ? -14.742 -15.062 0.599 1 97.25 185 VAL A N 1
ATOM 1410 C CA . VAL A 1 185 ? -13.734 -14.992 -0.453 1 97.25 185 VAL A CA 1
ATOM 1411 C C . VAL A 1 185 ? -12.336 -15.031 0.164 1 97.25 185 VAL A C 1
ATOM 1413 O O . VAL A 1 185 ? -12.172 -14.758 1.354 1 97.25 185 VAL A O 1
ATOM 1416 N N . VAL A 1 186 ? -11.359 -15.422 -0.672 1 98.25 186 VAL A N 1
ATOM 1417 C CA . VAL A 1 186 ? -9.938 -15.305 -0.346 1 98.25 186 VAL A CA 1
ATOM 1418 C C . VAL A 1 186 ? -9.32 -14.164 -1.148 1 98.25 186 VAL A C 1
ATOM 1420 O O . VAL A 1 186 ? -9.445 -14.117 -2.373 1 98.25 186 VAL A O 1
ATOM 1423 N N . VAL A 1 187 ? -8.773 -13.258 -0.45 1 98.62 187 VAL A N 1
ATOM 1424 C CA . VAL A 1 187 ? -7.941 -12.25 -1.105 1 98.62 187 VAL A CA 1
ATOM 1425 C C . VAL A 1 187 ? -6.465 -12.602 -0.933 1 98.62 187 VAL A C 1
ATOM 1427 O O . VAL A 1 187 ? -6.004 -12.828 0.187 1 98.62 187 VAL A O 1
ATOM 1430 N N . PHE A 1 188 ? -5.797 -12.695 -2.086 1 98.81 188 PHE A N 1
ATOM 1431 C CA . PHE A 1 188 ? -4.371 -12.992 -2.076 1 98.81 188 PHE A CA 1
ATOM 1432 C C . PHE A 1 188 ? -3.557 -11.711 -2.254 1 98.81 188 PHE A C 1
ATOM 1434 O O . PHE A 1 188 ? -3.828 -10.914 -3.156 1 98.81 188 PHE A O 1
ATOM 1441 N N . ASN A 1 189 ? -2.57 -11.562 -1.358 1 98.75 189 ASN A N 1
ATOM 1442 C CA . ASN A 1 189 ? -1.587 -10.508 -1.601 1 98.75 189 ASN A CA 1
ATOM 1443 C C . ASN A 1 189 ? -0.668 -10.859 -2.768 1 98.75 189 ASN A C 1
ATOM 1445 O O . ASN A 1 189 ? -0.023 -11.914 -2.762 1 98.75 189 ASN A O 1
ATOM 1449 N N . GLY A 1 190 ? -0.591 -10 -3.758 1 98.44 190 GLY A N 1
ATOM 1450 C CA . GLY A 1 190 ? 0.238 -10.219 -4.93 1 98.44 190 GLY A CA 1
ATOM 1451 C C . GLY A 1 190 ? 1.622 -9.609 -4.809 1 98.44 190 GLY A C 1
ATOM 1452 O O . GLY A 1 190 ? 2.625 -10.281 -5.059 1 98.44 190 GLY A O 1
ATOM 1453 N N . PRO A 1 191 ? 1.696 -8.359 -4.359 1 98 191 PRO A N 1
ATOM 1454 C CA . PRO A 1 191 ? 3.021 -7.746 -4.242 1 98 191 PRO A CA 1
ATOM 1455 C C . PRO A 1 191 ? 3.869 -8.375 -3.143 1 98 191 PRO A C 1
ATOM 1457 O O . PRO A 1 191 ? 3.586 -8.188 -1.956 1 98 191 PRO A O 1
ATOM 1460 N N . ASP A 1 192 ? 4.91 -8.977 -3.584 1 98.5 192 ASP A N 1
ATOM 1461 C CA . ASP A 1 192 ? 5.766 -9.695 -2.645 1 98.5 192 ASP A CA 1
ATOM 1462 C C . ASP A 1 192 ? 6.309 -8.766 -1.565 1 98.5 192 ASP A C 1
ATOM 1464 O O . ASP A 1 192 ? 6.488 -9.172 -0.416 1 98.5 192 ASP A O 1
ATOM 1468 N N . GLU A 1 193 ? 6.492 -7.527 -1.893 1 98.06 193 GLU A N 1
ATOM 1469 C CA . GLU A 1 193 ? 7.18 -6.547 -1.058 1 98.06 193 GLU A CA 1
ATOM 1470 C C . GLU A 1 193 ? 6.258 -6.012 0.036 1 98.06 193 GLU A C 1
ATOM 1472 O O . GLU A 1 193 ? 6.707 -5.297 0.935 1 98.06 193 GLU A O 1
ATOM 1477 N N . GLN A 1 194 ? 5 -6.453 0.004 1 97.69 194 GLN A N 1
ATOM 1478 C CA . GLN A 1 194 ? 4.051 -5.977 1.005 1 97.69 194 GLN A CA 1
ATOM 1479 C C . GLN A 1 194 ? 3.172 -7.113 1.517 1 97.69 194 GLN A C 1
ATOM 1481 O O . GLN A 1 194 ? 1.995 -6.91 1.823 1 97.69 194 GLN A O 1
ATOM 1486 N N . PHE A 1 195 ? 3.76 -8.281 1.567 1 98.5 195 PHE A N 1
ATOM 1487 C CA . PHE A 1 195 ? 3.025 -9.461 2.021 1 98.5 195 PHE A CA 1
ATOM 1488 C C . PHE A 1 195 ? 2.441 -9.227 3.41 1 98.5 195 PHE A C 1
ATOM 1490 O O . PHE A 1 195 ? 1.253 -9.461 3.637 1 98.5 195 PHE A O 1
ATOM 1497 N N . VAL A 1 196 ? 3.244 -8.703 4.379 1 97.31 196 VAL A N 1
ATOM 1498 C CA . VAL A 1 196 ? 2.82 -8.531 5.766 1 97.31 196 VAL A CA 1
ATOM 1499 C C . VAL A 1 196 ? 1.724 -7.477 5.848 1 97.31 196 VAL A C 1
ATOM 1501 O O . VAL A 1 196 ? 0.714 -7.672 6.531 1 97.31 196 VAL A O 1
ATOM 1504 N N . ALA A 1 197 ? 1.862 -6.352 5.086 1 97.19 197 ALA A N 1
ATOM 1505 C CA . ALA A 1 197 ? 0.843 -5.309 5.043 1 97.19 197 ALA A CA 1
ATOM 1506 C C . ALA A 1 197 ? -0.465 -5.84 4.465 1 97.19 197 ALA A C 1
ATOM 1508 O O . ALA A 1 197 ? -1.546 -5.531 4.973 1 97.19 197 ALA A O 1
ATOM 1509 N N . GLY A 1 198 ? -0.351 -6.637 3.393 1 97.94 198 GLY A N 1
ATOM 1510 C CA . GLY A 1 198 ? -1.542 -7.234 2.809 1 97.94 198 GLY A CA 1
ATOM 1511 C C . GLY A 1 198 ? -2.279 -8.156 3.764 1 97.94 198 GLY A C 1
ATOM 1512 O O . GLY A 1 198 ? -3.512 -8.164 3.797 1 97.94 198 GLY A O 1
ATOM 1513 N N . ARG A 1 199 ? -1.534 -8.867 4.523 1 96.88 199 ARG A N 1
ATOM 1514 C CA . ARG A 1 199 ? -2.135 -9.797 5.473 1 96.88 199 ARG A CA 1
ATOM 1515 C C . ARG A 1 199 ? -2.918 -9.055 6.551 1 96.88 199 ARG A C 1
ATOM 1517 O O . ARG A 1 199 ? -4.031 -9.453 6.902 1 96.88 199 ARG A O 1
ATOM 1524 N N . ILE A 1 200 ? -2.408 -7.957 7.023 1 94.25 200 ILE A N 1
ATOM 1525 C CA . ILE A 1 200 ? -3.102 -7.23 8.086 1 94.25 200 ILE A CA 1
ATOM 1526 C C . ILE A 1 200 ? -4.332 -6.531 7.512 1 94.25 200 ILE A C 1
ATOM 1528 O O . ILE A 1 200 ? -5.285 -6.242 8.242 1 94.25 200 ILE A O 1
ATOM 1532 N N . MET A 1 201 ? -4.289 -6.262 6.219 1 96.19 201 MET A N 1
ATOM 1533 C CA . MET A 1 201 ? -5.383 -5.543 5.578 1 96.19 201 MET A CA 1
ATOM 1534 C C . MET A 1 201 ? -6.445 -6.508 5.07 1 96.19 201 MET A C 1
ATOM 1536 O O . MET A 1 201 ? -7.391 -6.102 4.395 1 96.19 201 MET A O 1
ATOM 1540 N N . GLY A 1 202 ? -6.297 -7.812 5.309 1 96.38 202 GLY A N 1
ATOM 1541 C CA . GLY A 1 202 ? -7.41 -8.719 5.078 1 96.38 202 GLY A CA 1
ATOM 1542 C C . GLY A 1 202 ? -7.062 -9.867 4.156 1 96.38 202 GLY A C 1
ATOM 1543 O O . GLY A 1 202 ? -7.863 -10.789 3.969 1 96.38 202 GLY A O 1
ATOM 1544 N N . ALA A 1 203 ? -5.844 -9.891 3.584 1 97.88 203 ALA A N 1
ATOM 1545 C CA . ALA A 1 203 ? -5.434 -11.031 2.771 1 97.88 203 ALA A CA 1
ATOM 1546 C C . ALA A 1 203 ? -5.254 -12.281 3.629 1 97.88 203 ALA A C 1
ATOM 1548 O O . ALA A 1 203 ? -4.691 -12.211 4.723 1 97.88 203 ALA A O 1
ATOM 1549 N N . ALA A 1 204 ? -5.695 -13.391 3.117 1 96.62 204 ALA A N 1
ATOM 1550 C CA . ALA A 1 204 ? -5.551 -14.641 3.85 1 96.62 204 ALA A CA 1
ATOM 1551 C C . ALA A 1 204 ? -4.309 -15.406 3.393 1 96.62 204 ALA A C 1
ATOM 1553 O O . ALA A 1 204 ? -3.869 -16.344 4.062 1 96.62 204 ALA A O 1
ATOM 1554 N N . ALA A 1 205 ? -3.785 -14.977 2.275 1 97.44 205 ALA A N 1
ATOM 1555 C CA . ALA A 1 205 ? -2.709 -15.703 1.607 1 97.44 205 ALA A CA 1
ATOM 1556 C C . ALA A 1 205 ? -1.905 -14.773 0.697 1 97.44 205 ALA A C 1
ATOM 1558 O O . ALA A 1 205 ? -2.221 -13.594 0.571 1 97.44 205 ALA A O 1
ATOM 1559 N N . GLY A 1 206 ? -0.81 -15.32 0.235 1 98.62 206 GLY A N 1
ATOM 1560 C CA . GLY A 1 206 ? -0.063 -14.648 -0.816 1 98.62 206 GLY A CA 1
ATOM 1561 C C . GLY A 1 206 ? 0.243 -15.547 -2 1 98.62 206 GLY A C 1
ATOM 1562 O O . GLY A 1 206 ? 0.503 -16.734 -1.83 1 98.62 206 GLY A O 1
ATOM 1563 N N . ILE A 1 207 ? 0.119 -14.992 -3.17 1 98.81 207 ILE A N 1
ATOM 1564 C CA . ILE A 1 207 ? 0.692 -15.562 -4.387 1 98.81 207 ILE A CA 1
ATOM 1565 C C . ILE A 1 207 ? 1.803 -14.656 -4.906 1 98.81 207 ILE A C 1
ATOM 1567 O O . ILE A 1 207 ? 1.543 -13.516 -5.316 1 98.81 207 ILE A O 1
ATOM 1571 N N . GLY A 1 208 ? 3.008 -15.164 -4.891 1 98.56 208 GLY A N 1
ATOM 1572 C CA . GLY A 1 208 ? 4.098 -14.242 -5.16 1 98.56 208 GLY A CA 1
ATOM 1573 C C . GLY A 1 208 ? 5.129 -14.797 -6.125 1 98.56 208 GLY A C 1
ATOM 1574 O O . GLY A 1 208 ? 5.324 -16.016 -6.199 1 98.56 208 GLY A O 1
ATOM 1575 N N . GLY A 1 209 ? 5.77 -13.891 -6.773 1 98.19 209 GLY A N 1
ATOM 1576 C CA . GLY A 1 209 ? 6.738 -14.227 -7.801 1 98.19 209 GLY A CA 1
ATOM 1577 C C . GLY A 1 209 ? 8.117 -14.547 -7.246 1 98.19 209 GLY A C 1
ATOM 1578 O O . GLY A 1 209 ? 8.898 -15.25 -7.887 1 98.19 209 GLY A O 1
ATOM 1579 N N . THR A 1 210 ? 8.438 -14.062 -6.035 1 98.56 210 THR A N 1
ATOM 1580 C CA . THR A 1 210 ? 9.766 -14.312 -5.492 1 98.56 210 THR A CA 1
ATOM 1581 C C . THR A 1 210 ? 9.711 -15.383 -4.406 1 98.56 210 THR A C 1
ATOM 1583 O O . THR A 1 210 ? 10.742 -15.734 -3.822 1 98.56 210 THR A O 1
ATOM 1586 N N . TYR A 1 211 ? 8.523 -15.898 -4.145 1 98.69 211 TYR A N 1
ATOM 1587 C CA . TYR A 1 211 ? 8.328 -16.844 -3.049 1 98.69 211 TYR A CA 1
ATOM 1588 C C . TYR A 1 211 ? 9.188 -18.094 -3.242 1 98.69 211 TYR A C 1
ATOM 1590 O O . TYR A 1 211 ? 9.797 -18.594 -2.289 1 98.69 211 TYR A O 1
ATOM 1598 N N . ALA A 1 212 ? 9.305 -18.562 -4.477 1 98.31 212 ALA A N 1
ATOM 1599 C CA . ALA A 1 212 ? 10.031 -19.812 -4.719 1 98.31 212 ALA A CA 1
ATOM 1600 C C . ALA A 1 212 ? 11.539 -19.594 -4.629 1 98.31 212 ALA A C 1
ATOM 1602 O O . ALA A 1 212 ? 12.312 -20.547 -4.523 1 98.31 212 ALA A O 1
ATOM 1603 N N . ALA A 1 213 ? 12.008 -18.359 -4.695 1 98.06 213 ALA A N 1
ATOM 1604 C CA . ALA A 1 213 ? 13.422 -18.031 -4.492 1 98.06 213 ALA A CA 1
ATOM 1605 C C . ALA A 1 213 ? 13.805 -18.141 -3.02 1 98.06 213 ALA A C 1
ATOM 1607 O O . ALA A 1 213 ? 14.961 -18.391 -2.689 1 98.06 213 ALA A O 1
ATOM 1608 N N . MET A 1 214 ? 12.836 -17.922 -2.182 1 98.5 214 MET A N 1
ATOM 1609 C CA . MET A 1 214 ? 13.078 -17.875 -0.742 1 98.5 214 MET A CA 1
ATOM 1610 C C . MET A 1 214 ? 11.844 -18.328 0.033 1 98.5 214 MET A C 1
ATOM 1612 O O . MET A 1 214 ? 11.359 -17.594 0.91 1 98.5 214 MET A O 1
ATOM 1616 N N . PRO A 1 215 ? 11.398 -19.562 -0.251 1 98.5 215 PRO A N 1
ATOM 1617 C CA . PRO A 1 215 ? 10.156 -20.016 0.374 1 98.5 215 PRO A CA 1
ATOM 1618 C C . PRO A 1 215 ? 10.227 -20.016 1.899 1 98.5 215 PRO A C 1
ATOM 1620 O O . PRO A 1 215 ? 9.242 -19.656 2.561 1 98.5 215 PRO A O 1
ATOM 1623 N N . ASP A 1 216 ? 11.383 -20.266 2.473 1 98.44 216 ASP A N 1
ATOM 1624 C CA . ASP A 1 216 ? 11.555 -20.312 3.922 1 98.44 216 ASP A CA 1
ATOM 1625 C C . ASP A 1 216 ? 11.219 -18.969 4.555 1 98.44 216 ASP A C 1
ATOM 1627 O O . ASP A 1 216 ? 10.57 -18.906 5.602 1 98.44 216 ASP A O 1
ATOM 1631 N N . LEU A 1 217 ? 11.633 -17.938 3.918 1 98.62 217 LEU A N 1
ATOM 1632 C CA . LEU A 1 217 ? 11.445 -16.609 4.488 1 98.62 217 LEU A CA 1
ATOM 1633 C C . LEU A 1 217 ? 9.977 -16.219 4.477 1 98.62 217 LEU A C 1
ATOM 1635 O O . LEU A 1 217 ? 9.477 -15.648 5.453 1 98.62 217 LEU A O 1
ATOM 1639 N N . TYR A 1 218 ? 9.258 -16.516 3.406 1 98.75 218 TYR A N 1
ATOM 1640 C CA . TYR A 1 218 ? 7.844 -16.172 3.357 1 98.75 218 TYR A CA 1
ATOM 1641 C C . TYR A 1 218 ? 7.023 -17.094 4.258 1 98.75 218 TYR A C 1
ATOM 1643 O O . TYR A 1 218 ? 6.023 -16.672 4.844 1 98.75 218 TYR A O 1
ATOM 1651 N N . LEU A 1 219 ? 7.438 -18.375 4.387 1 98.56 219 LEU A N 1
ATOM 1652 C CA . LEU A 1 219 ? 6.789 -19.25 5.355 1 98.56 219 LEU A CA 1
ATOM 1653 C C . LEU A 1 219 ? 6.977 -18.719 6.777 1 98.56 219 LEU A C 1
ATOM 1655 O O . LEU A 1 219 ? 6.047 -18.766 7.586 1 98.56 219 LEU A O 1
ATOM 1659 N N . GLN A 1 220 ? 8.148 -18.219 7.055 1 98.12 220 GLN A N 1
ATOM 1660 C CA . GLN A 1 220 ? 8.398 -17.609 8.359 1 98.12 220 GLN A CA 1
ATOM 1661 C C . GLN A 1 220 ? 7.566 -16.344 8.555 1 98.12 220 GLN A C 1
ATOM 1663 O O . GLN A 1 220 ? 7 -16.125 9.625 1 98.12 220 GLN A O 1
ATOM 1668 N N . ALA A 1 221 ? 7.527 -15.516 7.539 1 98 221 ALA A N 1
ATOM 1669 C CA . ALA A 1 221 ? 6.695 -14.32 7.629 1 98 221 ALA A CA 1
ATOM 1670 C C . ALA A 1 221 ? 5.238 -14.68 7.898 1 98 221 ALA A C 1
ATOM 1672 O O . ALA A 1 221 ? 4.578 -14.047 8.727 1 98 221 ALA A O 1
ATOM 1673 N N . ASP A 1 222 ? 4.762 -15.711 7.188 1 97.69 222 ASP A N 1
ATOM 1674 C CA . ASP A 1 222 ? 3.396 -16.188 7.379 1 97.69 222 ASP A CA 1
ATOM 1675 C C . ASP A 1 222 ? 3.174 -16.672 8.812 1 97.69 222 ASP A C 1
ATOM 1677 O O . ASP A 1 222 ? 2.145 -16.359 9.422 1 97.69 222 ASP A O 1
ATOM 1681 N N . ARG A 1 223 ? 4.09 -17.406 9.352 1 96.94 223 ARG A N 1
ATOM 1682 C CA . ARG A 1 223 ? 4.008 -17.906 10.719 1 96.94 223 ARG A CA 1
ATOM 1683 C C . ARG A 1 223 ? 3.951 -16.75 11.711 1 96.94 223 ARG A C 1
ATOM 1685 O O . ARG A 1 223 ? 3.107 -16.719 12.609 1 96.94 223 ARG A O 1
ATOM 1692 N N . LEU A 1 224 ? 4.84 -15.781 11.516 1 96.19 224 LEU A N 1
ATOM 1693 C CA . LEU A 1 224 ? 4.891 -14.625 12.406 1 96.19 224 LEU A CA 1
ATOM 1694 C C . LEU A 1 224 ? 3.572 -13.867 12.391 1 96.19 224 LEU A C 1
ATOM 1696 O O . LEU A 1 224 ? 3.066 -13.461 13.438 1 96.19 224 LEU A O 1
ATOM 1700 N N . VAL A 1 225 ? 3.004 -13.703 11.203 1 94.75 225 VAL A N 1
ATOM 1701 C CA . VAL A 1 225 ? 1.723 -13.016 11.055 1 94.75 225 VAL A CA 1
ATOM 1702 C C . VAL A 1 225 ? 0.631 -13.797 11.781 1 94.75 225 VAL A C 1
ATOM 1704 O O . VAL A 1 225 ? -0.147 -13.227 12.547 1 94.75 225 VAL A O 1
ATOM 1707 N N . ARG A 1 226 ? 0.562 -15.086 11.625 1 94 226 ARG A N 1
ATOM 1708 C CA . ARG A 1 226 ? -0.463 -15.93 12.234 1 94 226 ARG A CA 1
ATOM 1709 C C . ARG A 1 226 ? -0.33 -15.938 13.75 1 94 226 ARG A C 1
ATOM 1711 O O . ARG A 1 226 ? -1.322 -16.094 14.469 1 94 226 ARG A O 1
ATOM 1718 N N . GLU A 1 227 ? 0.87 -15.734 14.211 1 94 227 GLU A N 1
ATOM 1719 C CA . GLU A 1 227 ? 1.137 -15.727 15.648 1 94 227 GLU A CA 1
ATOM 1720 C C . GLU A 1 227 ? 0.956 -14.328 16.234 1 94 227 GLU A C 1
ATOM 1722 O O . GLU A 1 227 ? 1.181 -14.117 17.422 1 94 227 GLU A O 1
ATOM 1727 N N . GLY A 1 228 ? 0.651 -13.359 15.422 1 90.81 228 GLY A N 1
ATOM 1728 C CA . GLY A 1 228 ? 0.428 -12 15.891 1 90.81 228 GLY A CA 1
ATOM 1729 C C . GLY A 1 228 ? 1.715 -11.242 16.156 1 90.81 228 GLY A C 1
ATOM 1730 O O . GLY A 1 228 ? 1.699 -10.18 16.781 1 90.81 228 GLY A O 1
ATOM 1731 N N . ARG A 1 229 ? 2.855 -11.758 15.727 1 92.38 229 ARG A N 1
ATOM 1732 C CA . ARG A 1 229 ? 4.16 -11.133 15.93 1 92.38 229 ARG A CA 1
ATOM 1733 C C . ARG A 1 229 ? 4.504 -10.195 14.773 1 92.38 229 ARG A C 1
ATOM 1735 O O . ARG A 1 229 ? 5.516 -10.383 14.094 1 92.38 229 ARG A O 1
ATOM 1742 N N . PHE A 1 230 ? 3.773 -9.125 14.609 1 89.44 230 PHE A N 1
ATOM 1743 C CA . PHE A 1 230 ? 3.785 -8.281 13.422 1 89.44 230 PHE A CA 1
ATOM 1744 C C . PHE A 1 230 ? 5.043 -7.422 13.375 1 89.44 230 PHE A C 1
ATOM 1746 O O . PHE A 1 230 ? 5.555 -7.113 12.297 1 89.44 230 PHE A O 1
ATOM 1753 N N . GLU A 1 231 ? 5.586 -6.945 14.531 1 88.5 231 GLU A N 1
ATOM 1754 C CA . GLU A 1 231 ? 6.84 -6.191 14.531 1 88.5 231 GLU A CA 1
ATOM 1755 C C . GLU A 1 231 ? 7.969 -7.008 13.906 1 88.5 231 GLU A C 1
ATOM 1757 O O . GLU A 1 231 ? 8.711 -6.504 13.055 1 88.5 231 GLU A O 1
ATOM 1762 N N . GLU A 1 232 ? 8.047 -8.281 14.359 1 94 232 GLU A N 1
ATOM 1763 C CA . GLU A 1 232 ? 9.055 -9.18 13.797 1 94 232 GLU A CA 1
ATOM 1764 C C . GLU A 1 232 ? 8.781 -9.461 12.32 1 94 232 GLU A C 1
ATOM 1766 O O . GLU A 1 232 ? 9.703 -9.508 11.508 1 94 232 GLU A O 1
ATOM 1771 N N . ALA A 1 233 ? 7.504 -9.664 11.984 1 96 233 ALA A N 1
ATOM 1772 C CA . ALA A 1 233 ? 7.125 -9.898 10.594 1 96 233 ALA A CA 1
ATOM 1773 C C . ALA A 1 233 ? 7.527 -8.719 9.711 1 96 233 ALA A C 1
ATOM 1775 O O . ALA A 1 233 ? 7.988 -8.906 8.586 1 96 233 ALA A O 1
ATOM 1776 N N . GLY A 1 234 ? 7.328 -7.484 10.25 1 94.5 234 GLY A N 1
ATOM 1777 C CA . GLY A 1 234 ? 7.715 -6.289 9.523 1 94.5 234 GLY A CA 1
ATOM 1778 C C . GLY A 1 234 ? 9.211 -6.199 9.273 1 94.5 234 GLY A C 1
ATOM 1779 O O . GLY A 1 234 ? 9.641 -5.82 8.188 1 94.5 234 GLY A O 1
ATOM 1780 N N . LYS A 1 235 ? 9.992 -6.512 10.273 1 95.56 235 LYS A N 1
ATOM 1781 C CA . LYS A 1 235 ? 11.445 -6.52 10.125 1 95.56 235 LYS A CA 1
ATOM 1782 C C . LYS A 1 235 ? 11.883 -7.543 9.086 1 95.56 235 LYS A C 1
ATOM 1784 O O . LYS A 1 235 ? 12.75 -7.258 8.25 1 95.56 235 LYS A O 1
ATOM 1789 N N . LEU A 1 236 ? 11.273 -8.719 9.156 1 97.69 236 LEU A N 1
ATOM 1790 C CA . LEU A 1 236 ? 11.578 -9.742 8.164 1 97.69 236 LEU A CA 1
ATOM 1791 C C . LEU A 1 236 ? 11.188 -9.273 6.766 1 97.69 236 LEU A C 1
ATOM 1793 O O . LEU A 1 236 ? 11.938 -9.469 5.809 1 97.69 236 LEU A O 1
ATOM 1797 N N . GLN A 1 237 ? 10.008 -8.641 6.633 1 98.06 237 GLN A N 1
ATOM 1798 C CA . GLN A 1 237 ? 9.562 -8.086 5.359 1 98.06 237 GLN A CA 1
ATOM 1799 C C . GLN A 1 237 ? 10.594 -7.105 4.801 1 98.06 237 GLN A C 1
ATOM 1801 O O . GLN A 1 237 ? 10.875 -7.117 3.6 1 98.06 237 GLN A O 1
ATOM 1806 N N . SER A 1 238 ? 11.141 -6.254 5.664 1 97.69 238 SER A N 1
ATOM 1807 C CA . SER A 1 238 ? 12.141 -5.285 5.227 1 97.69 238 SER A CA 1
ATOM 1808 C C . SER A 1 238 ? 13.383 -5.984 4.684 1 97.69 238 SER A C 1
ATOM 1810 O O . SER A 1 238 ? 13.922 -5.59 3.65 1 97.69 238 SER A O 1
ATOM 1812 N N . ALA A 1 239 ? 13.82 -6.992 5.391 1 98.06 239 ALA A N 1
ATOM 1813 C CA . ALA A 1 239 ? 14.977 -7.766 4.934 1 98.06 239 ALA A CA 1
ATOM 1814 C C . ALA A 1 239 ? 14.672 -8.461 3.607 1 98.06 239 ALA A C 1
ATOM 1816 O O . ALA A 1 239 ? 15.523 -8.492 2.713 1 98.06 239 ALA A O 1
ATOM 1817 N N . ILE A 1 240 ? 13.492 -9.023 3.482 1 98.62 240 ILE A N 1
ATOM 1818 C CA . ILE A 1 240 ? 13.047 -9.641 2.238 1 98.62 240 ILE A CA 1
ATOM 1819 C C . ILE A 1 240 ? 13.062 -8.609 1.113 1 98.62 240 ILE A C 1
ATOM 1821 O O . ILE A 1 240 ? 13.5 -8.906 -0.003 1 98.62 240 ILE A O 1
ATOM 1825 N N . ASN A 1 241 ? 12.594 -7.402 1.425 1 98.5 241 ASN A N 1
ATOM 1826 C CA . ASN A 1 241 ? 12.562 -6.344 0.42 1 98.5 241 ASN A CA 1
ATOM 1827 C C . ASN A 1 241 ? 13.961 -6.008 -0.088 1 98.5 241 ASN A C 1
ATOM 1829 O O . ASN A 1 241 ? 14.141 -5.719 -1.271 1 98.5 241 ASN A O 1
ATOM 1833 N N . ASP A 1 242 ? 14.953 -6.023 0.804 1 98.19 242 ASP A N 1
ATOM 1834 C CA . ASP A 1 242 ? 16.328 -5.809 0.374 1 98.19 242 ASP A CA 1
ATOM 1835 C C . ASP A 1 242 ? 16.766 -6.867 -0.64 1 98.19 242 ASP A C 1
ATOM 1837 O O . ASP A 1 242 ? 17.453 -6.559 -1.611 1 98.19 242 ASP A O 1
ATOM 1841 N N . ILE A 1 243 ? 16.359 -8.125 -0.43 1 98.56 243 ILE A N 1
ATOM 1842 C CA . ILE A 1 243 ? 16.672 -9.219 -1.341 1 98.56 243 ILE A CA 1
ATOM 1843 C C . ILE A 1 243 ? 15.953 -9.008 -2.672 1 98.56 243 ILE A C 1
ATOM 1845 O O . ILE A 1 243 ? 16.547 -9.195 -3.738 1 98.56 243 ILE A O 1
ATOM 1849 N N . ILE A 1 244 ? 14.695 -8.617 -2.625 1 98.5 244 ILE A N 1
ATOM 1850 C CA . ILE A 1 244 ? 13.922 -8.383 -3.84 1 98.5 244 ILE A CA 1
ATOM 1851 C C . ILE A 1 244 ? 14.57 -7.27 -4.66 1 98.5 244 ILE A C 1
ATOM 1853 O O . ILE A 1 244 ? 14.719 -7.395 -5.879 1 98.5 244 ILE A O 1
ATOM 1857 N N . VAL A 1 245 ? 14.984 -6.172 -3.984 1 97.06 245 VAL A N 1
ATOM 1858 C CA . VAL A 1 245 ? 15.656 -5.078 -4.672 1 97.06 245 VAL A CA 1
ATOM 1859 C C . VAL A 1 245 ? 16.922 -5.594 -5.348 1 97.06 245 VAL A C 1
ATOM 1861 O O . VAL A 1 245 ? 17.203 -5.25 -6.496 1 97.06 245 VAL A O 1
ATOM 1864 N N . ALA A 1 246 ? 17.688 -6.434 -4.633 1 97.81 246 ALA A N 1
ATOM 1865 C CA . ALA A 1 246 ? 18.922 -6.996 -5.18 1 97.81 246 ALA A CA 1
ATOM 1866 C C . ALA A 1 246 ? 18.625 -7.855 -6.406 1 97.81 246 ALA A C 1
ATOM 1868 O O . ALA A 1 246 ? 19.312 -7.75 -7.426 1 97.81 246 ALA A O 1
ATOM 1869 N N . LEU A 1 247 ? 17.594 -8.688 -6.355 1 98 247 LEU A N 1
ATOM 1870 C CA . LEU A 1 247 ? 17.203 -9.555 -7.465 1 98 247 LEU A CA 1
ATOM 1871 C C . LEU A 1 247 ? 16.812 -8.719 -8.688 1 98 247 LEU A C 1
ATOM 1873 O O . LEU A 1 247 ? 17.109 -9.109 -9.82 1 98 247 LEU A O 1
ATOM 1877 N N . CYS A 1 248 ? 16.203 -7.586 -8.461 1 96.69 248 CYS A N 1
ATOM 1878 C CA . CYS A 1 248 ? 15.68 -6.75 -9.531 1 96.69 248 CYS A CA 1
ATOM 1879 C C . CYS A 1 248 ? 16.766 -5.824 -10.078 1 96.69 248 CYS A C 1
ATOM 1881 O O . CYS A 1 248 ? 16.531 -5.113 -11.055 1 96.69 248 CYS A O 1
ATOM 1883 N N . SER A 1 249 ? 17.938 -5.762 -9.438 1 96.38 249 SER A N 1
ATOM 1884 C CA . SER A 1 249 ? 18.969 -4.805 -9.812 1 96.38 249 SER A CA 1
ATOM 1885 C C . SER A 1 249 ? 20.062 -5.473 -10.633 1 96.38 249 SER A C 1
ATOM 1887 O O . SER A 1 249 ? 21.094 -4.855 -10.922 1 96.38 249 SER A O 1
ATOM 1889 N N . LEU A 1 250 ? 19.844 -6.688 -11.047 1 96.94 250 LEU A N 1
ATOM 1890 C CA . LEU A 1 250 ? 20.828 -7.434 -11.82 1 96.94 250 LEU A CA 1
ATOM 1891 C C . LEU A 1 250 ? 20.719 -7.102 -13.305 1 96.94 250 LEU A C 1
ATOM 1893 O O . LEU A 1 250 ? 19.797 -6.398 -13.727 1 96.94 250 LEU A O 1
ATOM 1897 N N . ASP A 1 251 ? 21.766 -7.566 -14.062 1 96.56 251 ASP A N 1
ATOM 1898 C CA . ASP A 1 251 ? 21.75 -7.359 -15.508 1 96.56 251 ASP A CA 1
ATOM 1899 C C . ASP A 1 251 ? 20.656 -8.188 -16.172 1 96.56 251 ASP A C 1
ATOM 1901 O O . ASP A 1 251 ? 19.969 -7.699 -17.078 1 96.56 251 ASP A O 1
ATOM 1905 N N . GLY A 1 252 ? 20.516 -9.391 -15.781 1 96.38 252 GLY A N 1
ATOM 1906 C CA . GLY A 1 252 ? 19.453 -10.242 -16.281 1 96.38 252 GLY A CA 1
ATOM 1907 C C . GLY A 1 252 ? 18.094 -9.961 -15.641 1 96.38 252 GLY A C 1
ATOM 1908 O O . GLY A 1 252 ? 18.016 -9.203 -14.664 1 96.38 252 GLY A O 1
ATOM 1909 N N . SER A 1 253 ? 17.078 -10.531 -16.266 1 96.69 253 SER A N 1
ATOM 1910 C CA . SER A 1 253 ? 15.75 -10.391 -15.672 1 96.69 253 SER A CA 1
ATOM 1911 C C . SER A 1 253 ? 15.703 -11 -14.273 1 96.69 253 SER A C 1
ATOM 1913 O O . SER A 1 253 ? 16.531 -11.859 -13.938 1 96.69 253 SER A O 1
ATOM 1915 N N . MET A 1 254 ? 14.758 -10.562 -13.508 1 97.06 254 MET A N 1
ATOM 1916 C CA . MET A 1 254 ? 14.578 -11.094 -12.156 1 97.06 254 MET A CA 1
ATOM 1917 C C . MET A 1 254 ? 14.352 -12.602 -12.203 1 97.06 254 MET A C 1
ATOM 1919 O O . MET A 1 254 ? 14.891 -13.336 -11.367 1 97.06 254 MET A O 1
ATOM 1923 N N . TYR A 1 255 ? 13.625 -13.094 -13.172 1 97.56 255 TYR A N 1
ATOM 1924 C CA . TYR A 1 255 ? 13.328 -14.523 -13.266 1 97.56 255 TYR A CA 1
ATOM 1925 C C . TYR A 1 255 ? 14.578 -15.32 -13.633 1 97.56 255 TYR A C 1
ATOM 1927 O O . TYR A 1 255 ? 14.781 -16.422 -13.133 1 97.56 255 TYR A O 1
ATOM 1935 N N . ALA A 1 256 ? 15.398 -14.703 -14.492 1 97.81 256 ALA A N 1
ATOM 1936 C CA . ALA A 1 256 ? 16.672 -15.352 -14.789 1 97.81 256 ALA A CA 1
ATOM 1937 C C . ALA A 1 256 ? 17.516 -15.492 -13.531 1 97.81 256 ALA A C 1
ATOM 1939 O O . ALA A 1 256 ? 18.141 -16.531 -13.297 1 97.81 256 ALA A O 1
ATOM 1940 N N . ALA A 1 257 ? 17.516 -14.445 -12.758 1 98.25 257 ALA A N 1
ATOM 1941 C CA . ALA A 1 257 ? 18.281 -14.438 -11.516 1 98.25 257 ALA A CA 1
ATOM 1942 C C . ALA A 1 257 ? 17.766 -15.492 -10.539 1 98.25 257 ALA A C 1
ATOM 1944 O O . ALA A 1 257 ? 18.547 -16.203 -9.922 1 98.25 257 ALA A O 1
ATOM 1945 N N . ILE A 1 258 ? 16.5 -15.609 -10.43 1 98.69 258 ILE A N 1
ATOM 1946 C CA . ILE A 1 258 ? 15.875 -16.547 -9.5 1 98.69 258 ILE A CA 1
ATOM 1947 C C . ILE A 1 258 ? 16.172 -17.984 -9.953 1 98.69 258 ILE A C 1
ATOM 1949 O O . ILE A 1 258 ? 16.453 -18.844 -9.125 1 98.69 258 ILE A O 1
ATOM 1953 N N . LYS A 1 259 ? 16.094 -18.188 -11.25 1 98.56 259 LYS A N 1
ATOM 1954 C CA . LYS A 1 259 ? 16.406 -19.516 -11.773 1 98.56 259 LYS A CA 1
ATOM 1955 C C . LYS A 1 259 ? 17.859 -19.891 -11.516 1 98.56 259 LYS A C 1
ATOM 1957 O O . LYS A 1 259 ? 18.172 -21.047 -11.203 1 98.56 259 LYS A O 1
ATOM 1962 N N . GLU A 1 260 ? 18.75 -18.938 -11.562 1 98.25 260 GLU A N 1
ATOM 1963 C CA . GLU A 1 260 ? 20.156 -19.172 -11.219 1 98.25 260 GLU A CA 1
ATOM 1964 C C . GLU A 1 260 ? 20.328 -19.438 -9.727 1 98.25 260 GLU A C 1
ATOM 1966 O O . GLU A 1 260 ? 21.156 -20.25 -9.32 1 98.25 260 GLU A O 1
ATOM 1971 N N . LEU A 1 261 ? 19.594 -18.703 -8.953 1 98.44 261 LEU A N 1
ATOM 1972 C CA . LEU A 1 261 ? 19.594 -18.938 -7.508 1 98.44 261 LEU A CA 1
ATOM 1973 C C . LEU A 1 261 ? 19.156 -20.359 -7.18 1 98.44 261 LEU A C 1
ATOM 1975 O O . LEU A 1 261 ? 19.781 -21.031 -6.363 1 98.44 261 LEU A O 1
ATOM 1979 N N . LEU A 1 262 ? 18.078 -20.828 -7.824 1 98.62 262 LEU A N 1
ATOM 1980 C CA . LEU A 1 262 ? 17.578 -22.188 -7.633 1 98.62 262 LEU A CA 1
ATOM 1981 C C . LEU A 1 262 ? 18.609 -23.219 -8.07 1 98.62 262 LEU A C 1
ATOM 1983 O O . LEU A 1 262 ? 18.781 -24.25 -7.422 1 98.62 262 LEU A O 1
ATOM 1987 N N . LEU A 1 263 ? 19.281 -22.875 -9.148 1 98.12 263 LEU A N 1
ATOM 1988 C CA . LEU A 1 263 ? 20.344 -23.766 -9.602 1 98.12 263 LEU A CA 1
ATOM 1989 C C . LEU A 1 263 ? 21.406 -23.953 -8.516 1 98.12 263 LEU A C 1
ATOM 1991 O O . LEU A 1 263 ? 21.875 -25.078 -8.289 1 98.12 263 LEU A O 1
ATOM 1995 N N . ARG A 1 264 ? 21.734 -22.891 -7.82 1 96.19 264 ARG A N 1
ATOM 1996 C CA . ARG A 1 264 ? 22.703 -22.938 -6.73 1 96.19 264 ARG A CA 1
ATOM 1997 C C . ARG A 1 264 ? 22.172 -23.781 -5.57 1 96.19 264 ARG A C 1
ATOM 1999 O O . ARG A 1 264 ? 22.953 -24.266 -4.738 1 96.19 264 ARG A O 1
ATOM 2006 N N . ARG A 1 265 ? 20.875 -23.938 -5.57 1 95.88 265 ARG A N 1
ATOM 2007 C CA . ARG A 1 265 ? 20.25 -24.719 -4.508 1 95.88 265 ARG A CA 1
ATOM 2008 C C . ARG A 1 265 ? 20.016 -26.156 -4.949 1 95.88 265 ARG A C 1
ATOM 2010 O O . ARG A 1 265 ? 19.344 -26.922 -4.262 1 95.88 265 ARG A O 1
ATOM 2017 N N . GLY A 1 266 ? 20.484 -26.484 -6.062 1 97.06 266 GLY A N 1
ATOM 2018 C CA . GLY A 1 266 ? 20.406 -27.844 -6.559 1 97.06 266 GLY A CA 1
ATOM 2019 C C . GLY A 1 266 ? 19.156 -28.109 -7.379 1 97.06 266 GLY A C 1
ATOM 2020 O O . GLY A 1 266 ? 18.828 -29.266 -7.656 1 97.06 266 GLY A O 1
ATOM 2021 N N . VAL A 1 267 ? 18.406 -27.125 -7.727 1 98.56 267 VAL A N 1
ATOM 2022 C CA . VAL A 1 267 ? 17.188 -27.25 -8.523 1 98.56 267 VAL A CA 1
ATOM 2023 C C . VAL A 1 267 ? 17.391 -26.562 -9.875 1 98.56 267 VAL A C 1
ATOM 2025 O O . VAL A 1 267 ? 17.203 -25.359 -10 1 98.56 267 VAL A O 1
ATOM 2028 N N . ASN A 1 268 ? 17.703 -27.344 -10.898 1 98.56 268 ASN A N 1
ATOM 2029 C CA . ASN A 1 268 ? 17.891 -26.812 -12.242 1 98.56 268 ASN A CA 1
ATOM 2030 C C . ASN A 1 268 ? 16.594 -26.766 -13.023 1 98.56 268 ASN A C 1
ATOM 2032 O O . ASN A 1 268 ? 16.078 -27.781 -13.477 1 98.56 268 ASN A O 1
ATOM 2036 N N . ILE A 1 269 ? 16.109 -25.484 -13.234 1 98.69 269 ILE A N 1
ATOM 2037 C CA . ILE A 1 269 ? 14.836 -25.391 -13.93 1 98.69 269 ILE A CA 1
ATOM 2038 C C . ILE A 1 269 ? 15.023 -24.656 -15.258 1 98.69 269 ILE A C 1
ATOM 2040 O O . ILE A 1 269 ? 14.055 -24.25 -15.898 1 98.69 269 ILE A O 1
ATOM 2044 N N . GLY A 1 270 ? 16.312 -24.547 -15.656 1 98.12 270 GLY A N 1
ATOM 2045 C CA . GLY A 1 270 ? 16.625 -23.922 -16.938 1 98.12 270 GLY A CA 1
ATOM 2046 C C . GLY A 1 270 ? 16.641 -22.406 -16.875 1 98.12 270 GLY A C 1
ATOM 2047 O O . GLY A 1 270 ? 16.688 -21.828 -15.781 1 98.12 270 GLY A O 1
ATOM 2048 N N . GLY A 1 271 ? 16.75 -21.719 -18.047 1 97.12 271 GLY A N 1
ATOM 2049 C CA . GLY A 1 271 ? 16.828 -20.266 -18.141 1 97.12 271 GLY A CA 1
ATOM 2050 C C . GLY A 1 271 ? 15.477 -19.625 -18.453 1 97.12 271 GLY A C 1
ATOM 2051 O O . GLY A 1 271 ? 14.43 -20.156 -18.078 1 97.12 271 GLY A O 1
ATOM 2052 N N . VAL A 1 272 ? 15.539 -18.422 -18.969 1 97.81 272 VAL A N 1
ATOM 2053 C CA . VAL A 1 272 ? 14.336 -17.719 -19.406 1 97.81 272 VAL A CA 1
ATOM 2054 C C . VAL A 1 272 ? 14.25 -17.719 -20.922 1 97.81 272 VAL A C 1
ATOM 2056 O O . VAL A 1 272 ? 15.242 -17.984 -21.609 1 97.81 272 VAL A O 1
ATOM 2059 N N . ARG A 1 273 ? 13.031 -17.469 -21.406 1 96.75 273 ARG A N 1
ATOM 2060 C CA . ARG A 1 273 ? 12.844 -17.344 -22.844 1 96.75 273 ARG A CA 1
ATOM 2061 C C . ARG A 1 273 ? 13 -15.898 -23.297 1 96.75 273 ARG A C 1
ATOM 2063 O O . ARG A 1 273 ? 12.547 -14.977 -22.609 1 96.75 273 ARG A O 1
ATOM 2070 N N . ALA A 1 274 ? 13.742 -15.828 -24.484 1 93.88 274 ALA A N 1
ATOM 2071 C CA . ALA A 1 274 ? 13.789 -14.5 -25.109 1 93.88 274 ALA A CA 1
ATOM 2072 C C . ALA A 1 274 ? 12.383 -13.945 -25.312 1 93.88 274 ALA A C 1
ATOM 2074 O O . ALA A 1 274 ? 11.461 -14.688 -25.656 1 93.88 274 ALA A O 1
ATOM 2075 N N . PRO A 1 275 ? 12.102 -12.656 -25.078 1 95.94 275 PRO A N 1
ATOM 2076 C CA . PRO A 1 275 ? 13.086 -11.578 -25.016 1 95.94 275 PRO A CA 1
ATOM 2077 C C . PRO A 1 275 ? 13.594 -11.312 -23.609 1 95.94 275 PRO A C 1
ATOM 2079 O O . PRO A 1 275 ? 14.359 -10.375 -23.391 1 95.94 275 PRO A O 1
ATOM 2082 N N . LEU A 1 276 ? 13.156 -12.055 -22.578 1 95.62 276 LEU A N 1
ATOM 2083 C CA . LEU A 1 276 ? 13.773 -11.891 -21.266 1 95.62 276 LEU A CA 1
ATOM 2084 C C . LEU A 1 276 ? 15.281 -12.133 -21.344 1 95.62 276 LEU A C 1
ATOM 2086 O O . LEU A 1 276 ? 15.727 -13.07 -22 1 95.62 276 LEU A O 1
ATOM 2090 N N . GLU A 1 277 ? 16.016 -11.312 -20.703 1 95.69 277 GLU A N 1
ATOM 2091 C CA . GLU A 1 277 ? 17.469 -11.422 -20.734 1 95.69 277 GLU A CA 1
ATOM 2092 C C . GLU A 1 277 ? 17.984 -12.359 -19.656 1 95.69 277 GLU A C 1
ATOM 2094 O O . GLU A 1 277 ? 17.469 -12.359 -18.531 1 95.69 277 GLU A O 1
ATOM 2099 N N . GLY A 1 278 ? 18.906 -13.18 -19.984 1 96.12 278 GLY A N 1
ATOM 2100 C CA . GLY A 1 278 ? 19.594 -14.023 -19.031 1 96.12 278 GLY A CA 1
ATOM 2101 C C . GLY A 1 278 ? 20.594 -13.266 -18.172 1 96.12 278 GLY A C 1
ATOM 2102 O O . GLY A 1 278 ? 20.844 -12.086 -18.391 1 96.12 278 GLY A O 1
ATOM 2103 N N . VAL A 1 279 ? 21.078 -13.984 -17.188 1 96.62 279 VAL A N 1
ATOM 2104 C CA . VAL A 1 279 ? 22.047 -13.367 -16.266 1 96.62 279 VAL A CA 1
ATOM 2105 C C . VAL A 1 279 ? 23.391 -13.203 -16.969 1 96.62 279 VAL A C 1
ATOM 2107 O O . VAL A 1 279 ? 23.734 -14 -17.859 1 96.62 279 VAL A O 1
ATOM 2110 N N . SER A 1 280 ? 24.109 -12.164 -16.609 1 96.44 280 SER A N 1
ATOM 2111 C CA . SER A 1 280 ? 25.469 -11.922 -17.125 1 96.44 280 SER A CA 1
ATOM 2112 C C . SER A 1 280 ? 26.516 -12.586 -16.234 1 96.44 280 SER A C 1
ATOM 2114 O O . SER A 1 280 ? 26.203 -13.102 -15.156 1 96.44 280 SER A O 1
ATOM 2116 N N . SER A 1 281 ? 27.703 -12.586 -16.75 1 95.44 281 SER A N 1
ATOM 2117 C CA . SER A 1 281 ? 28.812 -13.086 -15.93 1 95.44 281 SER A CA 1
ATOM 2118 C C . SER A 1 281 ? 29 -12.227 -14.688 1 95.44 281 SER A C 1
ATOM 2120 O O . SER A 1 281 ? 29.375 -12.734 -13.625 1 95.44 281 SER A O 1
ATOM 2122 N N . ALA A 1 282 ? 28.719 -10.953 -14.844 1 95.56 282 ALA A N 1
ATOM 2123 C CA . ALA A 1 282 ? 28.875 -10.023 -13.727 1 95.56 282 ALA A CA 1
ATOM 2124 C C . ALA A 1 282 ? 27.812 -10.266 -12.664 1 95.56 282 ALA A C 1
ATOM 2126 O O . ALA A 1 282 ? 28 -9.914 -11.492 1 95.56 282 ALA A O 1
ATOM 2127 N N . ASP A 1 283 ? 26.719 -10.945 -13.031 1 97.12 283 ASP A N 1
ATOM 2128 C CA . ASP A 1 283 ? 25.609 -11.203 -12.117 1 97.12 283 ASP A CA 1
ATOM 2129 C C . ASP A 1 283 ? 25.953 -12.344 -11.156 1 97.12 283 ASP A C 1
ATOM 2131 O O . ASP A 1 283 ? 25.359 -12.445 -10.078 1 97.12 283 ASP A O 1
ATOM 2135 N N . ALA A 1 284 ? 26.938 -13.172 -11.562 1 95.88 284 ALA A N 1
ATOM 2136 C CA . ALA A 1 284 ? 27.172 -14.414 -10.828 1 95.88 284 ALA A CA 1
ATOM 2137 C C . ALA A 1 284 ? 27.516 -14.125 -9.367 1 95.88 284 ALA A C 1
ATOM 2139 O O . ALA A 1 284 ? 26.906 -14.695 -8.461 1 95.88 284 ALA A O 1
ATOM 2140 N N . ALA A 1 285 ? 28.484 -13.242 -9.188 1 96.94 285 ALA A N 1
ATOM 2141 C CA . ALA A 1 285 ? 28.906 -12.914 -7.828 1 96.94 285 ALA A CA 1
ATOM 2142 C C . ALA A 1 285 ? 27.766 -12.273 -7.035 1 96.94 285 ALA A C 1
ATOM 2144 O O . ALA A 1 285 ? 27.641 -12.5 -5.828 1 96.94 285 ALA A O 1
ATOM 2145 N N . ARG A 1 286 ? 27.047 -11.469 -7.688 1 97.56 286 ARG A N 1
ATOM 2146 C CA . ARG A 1 286 ? 25.922 -10.805 -7.039 1 97.56 286 ARG A CA 1
ATOM 2147 C C . ARG A 1 286 ? 24.859 -11.82 -6.629 1 97.56 286 ARG A C 1
ATOM 2149 O O . ARG A 1 286 ? 24.281 -11.711 -5.547 1 97.56 286 ARG A O 1
ATOM 2156 N N . ILE A 1 287 ? 24.625 -12.797 -7.43 1 98.44 287 ILE A N 1
ATOM 2157 C CA . ILE A 1 287 ? 23.641 -13.836 -7.125 1 98.44 287 ILE A CA 1
ATOM 2158 C C . ILE A 1 287 ? 24.141 -14.688 -5.961 1 98.44 287 ILE A C 1
ATOM 2160 O O . ILE A 1 287 ? 23.359 -15.078 -5.094 1 98.44 287 ILE A O 1
ATOM 2164 N N . ASP A 1 288 ? 25.453 -14.922 -5.887 1 98.25 288 ASP A N 1
ATOM 2165 C CA . ASP A 1 288 ? 26.031 -15.609 -4.734 1 98.25 288 ASP A CA 1
ATOM 2166 C C . ASP A 1 288 ? 25.766 -14.836 -3.445 1 98.25 288 ASP A C 1
ATOM 2168 O O . ASP A 1 288 ? 25.469 -15.422 -2.408 1 98.25 288 ASP A O 1
ATOM 2172 N N . GLY A 1 289 ? 25.953 -13.539 -3.576 1 98.19 289 GLY A N 1
ATOM 2173 C CA . GLY A 1 289 ? 25.656 -12.688 -2.432 1 98.19 289 GLY A CA 1
ATOM 2174 C C . GLY A 1 289 ? 24.219 -12.75 -1.989 1 98.19 289 GLY A C 1
ATOM 2175 O O . GLY A 1 289 ? 23.922 -12.781 -0.792 1 98.19 289 GLY A O 1
ATOM 2176 N N . ILE A 1 290 ? 23.328 -12.805 -2.918 1 98.56 290 ILE A N 1
ATOM 2177 C CA . ILE A 1 290 ? 21.906 -12.898 -2.631 1 98.56 290 ILE A CA 1
ATOM 2178 C C . ILE A 1 290 ? 21.609 -14.234 -1.95 1 98.56 290 ILE A C 1
ATOM 2180 O O . ILE A 1 290 ? 20.891 -14.281 -0.95 1 98.56 290 ILE A O 1
ATOM 2184 N N . ALA A 1 291 ? 22.172 -15.305 -2.482 1 98.38 291 ALA A N 1
ATOM 2185 C CA . ALA A 1 291 ? 22 -16.625 -1.887 1 98.38 291 ALA A CA 1
ATOM 2186 C C . ALA A 1 291 ? 22.469 -16.641 -0.435 1 98.38 291 ALA A C 1
ATOM 2188 O O . ALA A 1 291 ? 21.781 -17.172 0.441 1 98.38 291 ALA A O 1
ATOM 2189 N N . ALA A 1 292 ? 23.594 -16.047 -0.197 1 98.12 292 ALA A N 1
ATOM 2190 C CA . ALA A 1 292 ? 24.156 -15.992 1.15 1 98.12 292 ALA A CA 1
ATOM 2191 C C . ALA A 1 292 ? 23.266 -15.18 2.084 1 98.12 292 ALA A C 1
ATOM 2193 O O . ALA A 1 292 ? 23.078 -15.539 3.252 1 98.12 292 ALA A O 1
ATOM 2194 N N . ALA A 1 293 ? 22.781 -14.109 1.562 1 98 293 ALA A N 1
ATOM 2195 C CA . ALA A 1 293 ? 21.891 -13.266 2.359 1 98 293 ALA A CA 1
ATOM 2196 C C . ALA A 1 293 ? 20.625 -14.031 2.756 1 98 293 ALA A C 1
ATOM 2198 O O . ALA A 1 293 ? 20.172 -13.93 3.898 1 98 293 ALA A O 1
ATOM 2199 N N . ILE A 1 294 ? 20.047 -14.773 1.844 1 98.38 294 ILE A N 1
ATOM 2200 C CA . ILE A 1 294 ? 18.859 -15.57 2.121 1 98.38 294 ILE A CA 1
ATOM 2201 C C . ILE A 1 294 ? 19.172 -16.609 3.201 1 98.38 294 ILE A C 1
ATOM 2203 O O . ILE A 1 294 ? 18.422 -16.734 4.172 1 98.38 294 ILE A O 1
ATOM 2207 N N . ASP A 1 295 ? 20.297 -17.281 3.074 1 97.75 295 ASP A N 1
ATOM 2208 C CA . ASP A 1 295 ? 20.672 -18.312 4.035 1 97.75 295 ASP A CA 1
ATOM 2209 C C . ASP A 1 295 ? 20.859 -17.719 5.43 1 97.75 295 ASP A C 1
ATOM 2211 O O . ASP A 1 295 ? 20.438 -18.328 6.422 1 97.75 295 ASP A O 1
ATOM 2215 N N . ALA A 1 296 ? 21.484 -16.594 5.43 1 97.44 296 ALA A N 1
ATOM 2216 C CA . ALA A 1 296 ? 21.719 -15.938 6.715 1 97.44 296 ALA A CA 1
ATOM 2217 C C . ALA A 1 296 ? 20.406 -15.562 7.387 1 97.44 296 ALA A C 1
ATOM 2219 O O . ALA A 1 296 ? 20.266 -15.703 8.602 1 97.44 296 ALA A O 1
ATOM 2220 N N . LEU A 1 297 ? 19.469 -15.094 6.613 1 97.38 297 LEU A N 1
ATOM 2221 C CA . LEU A 1 297 ? 18.172 -14.695 7.152 1 97.38 297 LEU A CA 1
ATOM 2222 C C . LEU A 1 297 ? 17.391 -15.914 7.625 1 97.38 297 LEU A C 1
ATOM 2224 O O . LEU A 1 297 ? 16.734 -15.867 8.664 1 97.38 297 LEU A O 1
ATOM 2228 N N . VAL A 1 298 ? 17.438 -17 6.82 1 96.75 298 VAL A N 1
ATOM 2229 C CA . VAL A 1 298 ? 16.734 -18.219 7.195 1 96.75 298 VAL A CA 1
ATOM 2230 C C . VAL A 1 298 ? 17.25 -18.734 8.539 1 96.75 298 VAL A C 1
ATOM 2232 O O . VAL A 1 298 ? 16.469 -19.094 9.414 1 96.75 298 VAL A O 1
ATOM 2235 N N . LEU A 1 299 ? 18.547 -18.688 8.719 1 95.25 299 LEU A N 1
ATOM 2236 C CA . LEU A 1 299 ? 19.156 -19.125 9.969 1 95.25 299 LEU A CA 1
ATOM 2237 C C . LEU A 1 299 ? 18.734 -18.234 11.133 1 95.25 299 LEU A C 1
ATOM 2239 O O . LEU A 1 299 ? 18.453 -18.719 12.227 1 95.25 299 LEU A O 1
ATOM 2243 N N . ARG A 1 300 ? 18.703 -16.953 10.867 1 93.19 300 ARG A N 1
ATOM 2244 C CA . ARG A 1 300 ? 18.359 -15.984 11.898 1 93.19 300 ARG A CA 1
ATOM 2245 C C . ARG A 1 300 ? 16.922 -16.188 12.383 1 93.19 300 ARG A C 1
ATOM 2247 O O . ARG A 1 300 ? 16.641 -16.094 13.578 1 93.19 300 ARG A O 1
ATOM 2254 N N . TYR A 1 301 ? 15.977 -16.516 11.508 1 90.81 301 TYR A N 1
ATOM 2255 C CA . TYR A 1 301 ? 14.562 -16.562 11.859 1 90.81 301 TYR A CA 1
ATOM 2256 C C . TYR A 1 301 ? 14.117 -17.984 12.164 1 90.81 301 TYR A C 1
ATOM 2258 O O . TYR A 1 301 ? 13 -18.203 12.648 1 90.81 301 TYR A O 1
ATOM 2266 N N . ASP A 1 302 ? 14.852 -19.031 11.82 1 84.62 302 ASP A N 1
ATOM 2267 C CA . ASP A 1 302 ? 14.594 -20.406 12.266 1 84.62 302 ASP A CA 1
ATOM 2268 C C . ASP A 1 302 ? 14.883 -20.562 13.75 1 84.62 302 ASP A C 1
ATOM 2270 O O . ASP A 1 302 ? 14.195 -21.312 14.453 1 84.62 302 ASP A O 1
ATOM 2274 N N . GLU A 1 303 ? 15.797 -19.828 14.234 1 70.12 303 GLU A N 1
ATOM 2275 C CA . GLU A 1 303 ? 16.234 -19.875 15.625 1 70.12 303 GLU A CA 1
ATOM 2276 C C . GLU A 1 303 ? 15.344 -19.016 16.516 1 70.12 303 GLU A C 1
ATOM 2278 O O . GLU A 1 303 ? 15.297 -19.203 17.734 1 70.12 303 GLU A O 1
ATOM 2283 N N . ALA A 1 304 ? 14.672 -18.328 16.016 1 61.03 304 ALA A N 1
ATOM 2284 C CA . ALA A 1 304 ? 13.883 -17.391 16.828 1 61.03 304 ALA A CA 1
ATOM 2285 C C . ALA A 1 304 ? 12.5 -17.953 17.125 1 61.03 304 ALA A C 1
ATOM 2287 O O . ALA A 1 304 ? 11.914 -18.672 16.297 1 61.03 304 ALA A O 1
ATOM 2288 N N . MET B 1 1 ? 18.938 12.469 18.062 1 76.81 1 MET B N 1
ATOM 2289 C CA . MET B 1 1 ? 17.781 13.305 18.359 1 76.81 1 MET B CA 1
ATOM 2290 C C . MET B 1 1 ? 16.562 12.453 18.719 1 76.81 1 MET B C 1
ATOM 2292 O O . MET B 1 1 ? 16.328 11.414 18.094 1 76.81 1 MET B O 1
ATOM 2296 N N . ASP B 1 2 ? 15.922 12.703 19.844 1 89.94 2 ASP B N 1
ATOM 2297 C CA . ASP B 1 2 ? 14.695 12.039 20.266 1 89.94 2 ASP B CA 1
ATOM 2298 C C . ASP B 1 2 ? 13.5 12.516 19.438 1 89.94 2 ASP B C 1
ATOM 2300 O O . ASP B 1 2 ? 13.172 13.703 19.453 1 89.94 2 ASP B O 1
ATOM 2304 N N . LEU B 1 3 ? 12.898 11.672 18.609 1 95.88 3 LEU B N 1
ATOM 2305 C CA . LEU B 1 3 ? 11.844 12.062 17.688 1 95.88 3 LEU B CA 1
ATOM 2306 C C . LEU B 1 3 ? 10.477 11.602 18.188 1 95.88 3 LEU B C 1
ATOM 2308 O O . LEU B 1 3 ? 9.5 11.594 17.438 1 95.88 3 LEU B O 1
ATOM 2312 N N . THR B 1 4 ? 10.375 11.289 19.5 1 95.38 4 THR B N 1
ATOM 2313 C CA . THR B 1 4 ? 9.172 10.688 20.062 1 95.38 4 THR B CA 1
ATOM 2314 C C . THR B 1 4 ? 8.008 11.68 20.031 1 95.38 4 THR B C 1
ATOM 2316 O O . THR B 1 4 ? 6.848 11.281 19.953 1 95.38 4 THR B O 1
ATOM 2319 N N . GLN B 1 5 ? 8.289 12.93 20.031 1 96.88 5 GLN B N 1
ATOM 2320 C CA . GLN B 1 5 ? 7.227 13.93 20.016 1 96.88 5 GLN B CA 1
ATOM 2321 C C . GLN B 1 5 ? 6.473 13.906 18.688 1 96.88 5 GLN B C 1
ATOM 2323 O O . GLN B 1 5 ? 5.379 14.469 18.578 1 96.88 5 GLN B O 1
ATOM 2328 N N . PHE B 1 6 ? 7.117 13.297 17.672 1 97.81 6 PHE B N 1
ATOM 2329 C CA . PHE B 1 6 ? 6.504 13.25 16.344 1 97.81 6 PHE B CA 1
ATOM 2330 C C . PHE B 1 6 ? 5.805 11.914 16.125 1 97.81 6 PHE B C 1
ATOM 2332 O O . PHE B 1 6 ? 5.332 11.625 15.023 1 97.81 6 PHE B O 1
ATOM 2339 N N . HIS B 1 7 ? 5.699 11.07 17.156 1 96.69 7 HIS B N 1
ATOM 2340 C CA . HIS B 1 7 ? 5.062 9.766 17.016 1 96.69 7 HIS B CA 1
ATOM 2341 C C . HIS B 1 7 ? 3.57 9.844 17.328 1 96.69 7 HIS B C 1
ATOM 2343 O O . HIS B 1 7 ? 3.135 10.719 18.078 1 96.69 7 HIS B O 1
ATOM 2349 N N . GLY B 1 8 ? 2.803 9.023 16.75 1 96.12 8 GLY B N 1
ATOM 2350 C CA . GLY B 1 8 ? 1.393 8.922 17.094 1 96.12 8 GLY B CA 1
ATOM 2351 C C . GLY B 1 8 ? 0.479 9.531 16.047 1 96.12 8 GLY B C 1
ATOM 2352 O O . GLY B 1 8 ? 0.725 9.398 14.844 1 96.12 8 GLY B O 1
ATOM 2353 N N . ILE B 1 9 ? -0.633 10.062 16.516 1 98.75 9 ILE B N 1
ATOM 2354 C CA . ILE B 1 9 ? -1.685 10.555 15.625 1 98.75 9 ILE B CA 1
ATOM 2355 C C . ILE B 1 9 ? -1.592 12.07 15.5 1 98.75 9 ILE B C 1
ATOM 2357 O O . ILE B 1 9 ? -1.739 12.789 16.484 1 98.75 9 ILE B O 1
ATOM 2361 N N . ILE B 1 10 ? -1.382 12.531 14.297 1 98.88 10 ILE B N 1
ATOM 2362 C CA . ILE B 1 10 ? -1.219 13.953 14.016 1 98.88 10 ILE B CA 1
ATOM 2363 C C . ILE B 1 10 ? -2.182 14.383 12.914 1 98.88 10 ILE B C 1
ATOM 2365 O O . ILE B 1 10 ? -1.884 14.227 11.727 1 98.88 10 ILE B O 1
ATOM 2369 N N . PRO B 1 11 ? -3.342 14.953 13.305 1 98.88 11 PRO B N 1
ATOM 2370 C CA . PRO B 1 11 ? -4.301 15.398 12.289 1 98.88 11 PRO B CA 1
ATOM 2371 C C . PRO B 1 11 ? -3.764 16.531 11.422 1 98.88 11 PRO B C 1
ATOM 2373 O O . PRO B 1 11 ? -3.088 17.438 11.93 1 98.88 11 PRO B O 1
ATOM 2376 N N . ALA B 1 12 ? -3.973 16.406 10.094 1 98.81 12 ALA B N 1
ATOM 2377 C CA . ALA B 1 12 ? -3.865 17.578 9.25 1 98.81 12 ALA B CA 1
ATOM 2378 C C . ALA B 1 12 ? -4.914 18.625 9.625 1 98.81 12 ALA B C 1
ATOM 2380 O O . ALA B 1 12 ? -6.113 18.359 9.555 1 98.81 12 ALA B O 1
ATOM 2381 N N . PHE B 1 13 ? -4.441 19.75 10 1 98.88 13 PHE B N 1
ATOM 2382 C CA . PHE B 1 13 ? -5.281 20.797 10.57 1 98.88 13 PHE B CA 1
ATOM 2383 C C . PHE B 1 13 ? -6.094 21.484 9.484 1 98.88 13 PHE B C 1
ATOM 2385 O O . PHE B 1 13 ? -5.551 21.891 8.461 1 98.88 13 PHE B O 1
ATOM 2392 N N . TYR B 1 14 ? -7.422 21.594 9.711 1 98.81 14 TYR B N 1
ATOM 2393 C CA . TYR B 1 14 ? -8.297 22.141 8.68 1 98.81 14 TYR B CA 1
ATOM 2394 C C . TYR B 1 14 ? -8.234 23.672 8.672 1 98.81 14 TYR B C 1
ATOM 2396 O O . TYR B 1 14 ? -7.996 24.297 9.703 1 98.81 14 TYR B O 1
ATOM 2404 N N . ALA B 1 15 ? -8.438 24.203 7.516 1 98.5 15 ALA B N 1
ATOM 2405 C CA . ALA B 1 15 ? -8.648 25.641 7.441 1 98.5 15 ALA B CA 1
ATOM 2406 C C . ALA B 1 15 ? -9.906 26.047 8.195 1 98.5 15 ALA B C 1
ATOM 2408 O O . ALA B 1 15 ? -10.93 25.359 8.125 1 98.5 15 ALA B O 1
ATOM 2409 N N . CYS B 1 16 ? -9.859 27.125 8.906 1 98.81 16 CYS B N 1
ATOM 2410 C CA . CYS B 1 16 ? -10.977 27.656 9.672 1 98.81 16 CYS B CA 1
ATOM 2411 C C . CYS B 1 16 ? -11.367 29.047 9.18 1 98.81 16 CYS B C 1
ATOM 2413 O O . CYS B 1 16 ? -10.547 29.969 9.203 1 98.81 16 CYS B O 1
ATOM 2415 N N . TYR B 1 17 ? -12.57 29.125 8.727 1 98.69 17 TYR B N 1
ATOM 2416 C CA . TYR B 1 17 ? -13.023 30.359 8.109 1 98.69 17 TYR B CA 1
ATOM 2417 C C . TYR B 1 17 ? -14.203 30.969 8.867 1 98.69 17 TYR B C 1
ATOM 2419 O O . TYR B 1 17 ? -15.008 30.234 9.438 1 98.69 17 TYR B O 1
ATOM 2427 N N . ASP B 1 18 ? -14.258 32.312 8.867 1 98.12 18 ASP B N 1
ATOM 2428 C CA . ASP B 1 18 ? -15.492 32.938 9.312 1 98.12 18 ASP B CA 1
ATOM 2429 C C . ASP B 1 18 ? -16.547 32.938 8.211 1 98.12 18 ASP B C 1
ATOM 2431 O O . ASP B 1 18 ? -16.359 32.281 7.176 1 98.12 18 ASP B O 1
ATOM 2435 N N . GLU B 1 19 ? -17.609 33.562 8.461 1 96.44 19 GLU B N 1
ATOM 2436 C CA . GLU B 1 19 ? -18.734 33.531 7.527 1 96.44 19 GLU B CA 1
ATOM 2437 C C . GLU B 1 19 ? -18.375 34.219 6.203 1 96.44 19 GLU B C 1
ATOM 2439 O O . GLU B 1 19 ? -19.016 33.938 5.184 1 96.44 19 GLU B O 1
ATOM 2444 N N . GLN B 1 20 ? -17.391 35.094 6.27 1 95.75 20 GLN B N 1
ATOM 2445 C CA . GLN B 1 20 ? -16.984 35.844 5.074 1 95.75 20 GLN B CA 1
ATOM 2446 C C . GLN B 1 20 ? -15.859 35.125 4.336 1 95.75 20 GLN B C 1
ATOM 2448 O O . GLN B 1 20 ? -15.43 35.562 3.266 1 95.75 20 GLN B O 1
ATOM 2453 N N . GLY B 1 21 ? -15.367 34.031 4.871 1 95.88 21 GLY B N 1
ATOM 2454 C CA . GLY B 1 21 ? -14.32 33.25 4.223 1 95.88 21 GLY B CA 1
ATOM 2455 C C . GLY B 1 21 ? -12.922 33.688 4.629 1 95.88 21 GLY B C 1
ATOM 2456 O O . GLY B 1 21 ? -11.938 33.25 4.027 1 95.88 21 GLY B O 1
ATOM 2457 N N . ASN B 1 22 ? -12.867 34.562 5.605 1 97.81 22 ASN B N 1
ATOM 2458 C CA . ASN B 1 22 ? -11.555 34.938 6.125 1 97.81 22 ASN B CA 1
ATOM 2459 C C . ASN B 1 22 ? -11.055 33.938 7.16 1 97.81 22 ASN B C 1
ATOM 2461 O O . ASN B 1 22 ? -11.859 33.312 7.863 1 97.81 22 ASN B O 1
ATOM 2465 N N . ILE B 1 23 ? -9.734 33.812 7.223 1 98.56 23 ILE B N 1
ATOM 2466 C CA . ILE B 1 23 ? -9.164 32.969 8.273 1 98.56 23 ILE B CA 1
ATOM 2467 C C . ILE B 1 23 ? -9.656 33.469 9.641 1 98.56 23 ILE B C 1
ATOM 2469 O O . ILE B 1 23 ? -9.586 34.656 9.938 1 98.56 23 ILE B O 1
ATOM 2473 N N . SER B 1 24 ? -10.125 32.531 10.461 1 98.75 24 SER B N 1
ATOM 2474 C CA . SER B 1 24 ? -10.75 32.906 11.727 1 98.75 24 SER B CA 1
ATOM 2475 C C . SER B 1 24 ? -9.914 32.438 12.906 1 98.75 24 SER B C 1
ATOM 2477 O O . SER B 1 24 ? -9.711 31.234 13.102 1 98.75 24 SER B O 1
ATOM 2479 N N . GLU B 1 25 ? -9.477 33.406 13.711 1 98.69 25 GLU B N 1
ATOM 2480 C CA . GLU B 1 25 ? -8.703 33.062 14.898 1 98.69 25 GLU B CA 1
ATOM 2481 C C . GLU B 1 25 ? -9.539 32.25 15.891 1 98.69 25 GLU B C 1
ATOM 2483 O O . GLU B 1 25 ? -9.078 31.234 16.422 1 98.69 25 GLU B O 1
ATOM 2488 N N . SER B 1 26 ? -10.719 32.719 16.141 1 98.75 26 SER B N 1
ATOM 2489 C CA . SER B 1 26 ? -11.57 32.062 17.125 1 98.75 26 SER B CA 1
ATOM 2490 C C . SER B 1 26 ? -11.93 30.641 16.703 1 98.75 26 SER B C 1
ATOM 2492 O O . SER B 1 26 ? -11.969 29.734 17.547 1 98.75 26 SER B O 1
ATOM 2494 N N . ARG B 1 27 ? -12.203 30.406 15.461 1 98.81 27 ARG B N 1
ATOM 2495 C CA . ARG B 1 27 ? -12.57 29.078 14.984 1 98.81 27 ARG B CA 1
ATOM 2496 C C . ARG B 1 27 ? -11.344 28.172 14.922 1 98.81 27 ARG B C 1
ATOM 2498 O O . ARG B 1 27 ? -11.453 26.969 15.148 1 98.81 27 ARG B O 1
ATOM 2505 N N . THR B 1 28 ? -10.219 28.797 14.609 1 98.88 28 THR B N 1
ATOM 2506 C CA . THR B 1 28 ? -8.977 28.047 14.711 1 98.88 28 THR B CA 1
ATOM 2507 C C . THR B 1 28 ? -8.75 27.562 16.141 1 98.88 28 THR B C 1
ATOM 2509 O O . THR B 1 28 ? -8.391 26.406 16.375 1 98.88 28 THR B O 1
ATOM 2512 N N . ALA B 1 29 ? -8.961 28.453 17.094 1 98.75 29 ALA B N 1
ATOM 2513 C CA . ALA B 1 29 ? -8.82 28.094 18.5 1 98.75 29 ALA B CA 1
ATOM 2514 C C . ALA B 1 29 ? -9.789 26.984 18.891 1 98.75 29 ALA B C 1
ATOM 2516 O O . ALA B 1 29 ? -9.445 26.109 19.672 1 98.75 29 ALA B O 1
ATOM 2517 N N . ALA B 1 30 ? -10.977 27.031 18.375 1 98.75 30 ALA B N 1
ATOM 2518 C CA . ALA B 1 30 ? -11.984 26.016 18.688 1 98.75 30 ALA B CA 1
ATOM 2519 C C . ALA B 1 30 ? -11.531 24.641 18.203 1 98.75 30 ALA B C 1
ATOM 2521 O O . ALA B 1 30 ? -11.648 23.641 18.938 1 98.75 30 ALA B O 1
ATOM 2522 N N . LEU B 1 31 ? -11.055 24.547 16.984 1 98.88 31 LEU B N 1
ATOM 2523 C CA . LEU B 1 31 ? -10.555 23.281 16.469 1 98.88 31 LEU B CA 1
ATOM 2524 C C . LEU B 1 31 ? -9.344 22.812 17.281 1 98.88 31 LEU B C 1
ATOM 2526 O O . LEU B 1 31 ? -9.219 21.625 17.578 1 98.88 31 LEU B O 1
ATOM 2530 N N . ALA B 1 32 ? -8.469 23.75 17.547 1 98.88 32 ALA B N 1
ATOM 2531 C CA . ALA B 1 32 ? -7.277 23.453 18.344 1 98.88 32 ALA B CA 1
ATOM 2532 C C . ALA B 1 32 ? -7.656 22.844 19.688 1 98.88 32 ALA B C 1
ATOM 2534 O O . ALA B 1 32 ? -7.105 21.812 20.094 1 98.88 32 ALA B O 1
ATOM 2535 N N . ASP B 1 33 ? -8.578 23.5 20.359 1 98.5 33 ASP B N 1
ATOM 2536 C CA . ASP B 1 33 ? -9.031 23.016 21.672 1 98.5 33 ASP B CA 1
ATOM 2537 C C . ASP B 1 33 ? -9.648 21.625 21.547 1 98.5 33 ASP B C 1
ATOM 2539 O O . ASP B 1 33 ? -9.391 20.75 22.391 1 98.5 33 ASP B O 1
ATOM 2543 N N . TYR B 1 34 ? -10.453 21.422 20.578 1 98.56 34 TYR B N 1
ATOM 2544 C CA . TYR B 1 34 ? -11.094 20.141 20.328 1 98.56 34 TYR B CA 1
ATOM 2545 C C . TYR B 1 34 ? -10.047 19.031 20.188 1 98.56 34 TYR B C 1
ATOM 2547 O O . TYR B 1 34 ? -10.133 18 20.859 1 98.56 34 TYR B O 1
ATOM 2555 N N . LEU B 1 35 ? -9.023 19.234 19.359 1 98.81 35 LEU B N 1
ATOM 2556 C CA . LEU B 1 35 ? -8.008 18.219 19.078 1 98.81 35 LEU B CA 1
ATOM 2557 C C . LEU B 1 35 ? -7.105 18 20.297 1 98.81 35 LEU B C 1
ATOM 2559 O O . LEU B 1 35 ? -6.684 16.875 20.562 1 98.81 35 LEU B O 1
ATOM 2563 N N . HIS B 1 36 ? -6.82 19.125 21 1 98.69 36 HIS B N 1
ATOM 2564 C CA . HIS B 1 36 ? -6.043 19 22.234 1 98.69 36 HIS B CA 1
ATOM 2565 C C . HIS B 1 36 ? -6.766 18.125 23.266 1 98.69 36 HIS B C 1
ATOM 2567 O O . HIS B 1 36 ? -6.148 17.266 23.891 1 98.69 36 HIS B O 1
ATOM 2573 N N . GLU B 1 37 ? -8.023 18.375 23.391 1 98.25 37 GLU B N 1
ATOM 2574 C CA . GLU B 1 37 ? -8.82 17.625 24.359 1 98.25 37 GLU B CA 1
ATOM 2575 C C . GLU B 1 37 ? -8.922 16.156 23.969 1 98.25 37 GLU B C 1
ATOM 2577 O O . GLU B 1 37 ? -8.984 15.273 24.844 1 98.25 37 GLU B O 1
ATOM 2582 N N . LYS B 1 38 ? -8.961 15.82 22.688 1 98 38 LYS B N 1
ATOM 2583 C CA . LYS B 1 38 ? -9.047 14.445 22.203 1 98 38 LYS B CA 1
ATOM 2584 C C . LYS B 1 38 ? -7.758 13.688 22.484 1 98 38 LYS B C 1
ATOM 2586 O O . LYS B 1 38 ? -7.746 12.453 22.484 1 98 38 LYS B O 1
ATOM 2591 N N . GLY B 1 39 ? -6.648 14.438 22.641 1 98.12 39 GLY B N 1
ATOM 2592 C CA . GLY B 1 39 ? -5.41 13.797 23.047 1 98.12 39 GLY B CA 1
ATOM 2593 C C . GLY B 1 39 ? -4.539 13.375 21.875 1 98.12 39 GLY B C 1
ATOM 2594 O O . GLY B 1 39 ? -3.732 12.453 22 1 98.12 39 GLY B O 1
ATOM 2595 N N . VAL B 1 40 ? -4.699 13.992 20.734 1 98.56 40 VAL B N 1
ATOM 2596 C CA . VAL B 1 40 ? -3.797 13.695 19.625 1 98.56 40 VAL B CA 1
ATOM 2597 C C . VAL B 1 40 ? -2.396 14.219 19.938 1 98.56 40 VAL B C 1
ATOM 2599 O O . VAL B 1 40 ? -2.227 15.055 20.828 1 98.56 40 VAL B O 1
ATOM 2602 N N . GLN B 1 41 ? -1.386 13.711 19.281 1 98.38 41 GLN B N 1
ATOM 2603 C CA . GLN B 1 41 ? 0.014 14 19.578 1 98.38 41 GLN B CA 1
ATOM 2604 C C . GLN B 1 41 ? 0.39 15.414 19.156 1 98.38 41 GLN B C 1
ATOM 2606 O O . GLN B 1 41 ? 1.237 16.047 19.781 1 98.38 41 GLN B O 1
ATOM 2611 N N . GLY B 1 42 ? -0.14 15.844 18.094 1 98.69 42 GLY B N 1
ATOM 2612 C CA . GLY B 1 42 ? 0.169 17.125 17.484 1 98.69 42 GLY B CA 1
ATOM 2613 C C . GLY B 1 42 ? -0.735 17.453 16.312 1 98.69 42 GLY B C 1
ATOM 2614 O O . GLY B 1 42 ? -1.751 16.781 16.094 1 98.69 42 GLY B O 1
ATOM 2615 N N . VAL B 1 43 ? -0.381 18.562 15.602 1 98.94 43 VAL B N 1
ATOM 2616 C CA . VAL B 1 43 ? -1.14 18.938 14.422 1 98.94 43 VAL B CA 1
ATOM 2617 C C . VAL B 1 43 ? -0.181 19.328 13.297 1 98.94 43 VAL B C 1
ATOM 2619 O O . VAL B 1 43 ? 0.942 19.766 13.555 1 98.94 43 VAL B O 1
ATOM 2622 N N . TYR B 1 44 ? -0.617 19.047 12.109 1 98.94 44 TYR B N 1
ATOM 2623 C CA . TYR B 1 44 ? 0.046 19.453 10.875 1 98.94 44 TYR B CA 1
ATOM 2624 C C . TYR B 1 44 ? -0.682 20.625 10.227 1 98.94 44 TYR B C 1
ATOM 2626 O O . TYR B 1 44 ? -1.751 20.438 9.633 1 98.94 44 TYR B O 1
ATOM 2634 N N . VAL B 1 45 ? -0.112 21.828 10.234 1 98.94 45 VAL B N 1
ATOM 2635 C CA . VAL B 1 45 ? -0.838 23.062 9.922 1 98.94 45 VAL B CA 1
ATOM 2636 C C . VAL B 1 45 ? -0.422 23.578 8.547 1 98.94 45 VAL B C 1
ATOM 2638 O O . VAL B 1 45 ? 0.77 23.656 8.242 1 98.94 45 VAL B O 1
ATOM 2641 N N . GLY B 1 46 ? -1.416 23.875 7.789 1 98.25 46 GLY B N 1
ATOM 2642 C CA . GLY B 1 46 ? -1.157 24.578 6.535 1 98.25 46 GLY B CA 1
ATOM 2643 C C . GLY B 1 46 ? -0.952 23.625 5.367 1 98.25 46 GLY B C 1
ATOM 2644 O O . GLY B 1 46 ? -0.396 24.016 4.336 1 98.25 46 GLY B O 1
ATOM 2645 N N . GLY B 1 47 ? -1.295 22.375 5.496 1 96.88 47 GLY B N 1
ATOM 2646 C CA . GLY B 1 47 ? -1.215 21.422 4.402 1 96.88 47 GLY B CA 1
ATOM 2647 C C . GLY B 1 47 ? -2.432 21.453 3.496 1 96.88 47 GLY B C 1
ATOM 2648 O O . GLY B 1 47 ? -3.137 22.453 3.424 1 96.88 47 GLY B O 1
ATOM 2649 N N . SER B 1 48 ? -2.666 20.359 2.77 1 94.06 48 SER B N 1
ATOM 2650 C CA . SER B 1 48 ? -3.789 20.25 1.844 1 94.06 48 SER B CA 1
ATOM 2651 C C . SER B 1 48 ? -5.121 20.391 2.568 1 94.06 48 SER B C 1
ATOM 2653 O O . SER B 1 48 ? -6 21.141 2.115 1 94.06 48 SER B O 1
ATOM 2655 N N . SER B 1 49 ? -5.27 19.75 3.717 1 95.75 49 SER B N 1
ATOM 2656 C CA . SER B 1 49 ? -6.492 19.828 4.512 1 95.75 49 SER B CA 1
ATOM 2657 C C . SER B 1 49 ? -6.719 21.234 5.031 1 95.75 49 SER B C 1
ATOM 2659 O O . SER B 1 49 ? -7.852 21.609 5.352 1 95.75 49 SER B O 1
ATOM 2661 N N . GLY B 1 50 ? -5.652 21.969 5.156 1 97.81 50 GLY B N 1
ATOM 2662 C CA . GLY B 1 50 ? -5.727 23.375 5.531 1 97.81 50 GLY B CA 1
ATOM 2663 C C . GLY B 1 50 ? -6.023 24.297 4.359 1 97.81 50 GLY B C 1
ATOM 2664 O O . GLY B 1 50 ? -6.066 25.516 4.512 1 97.81 50 GLY B O 1
ATOM 2665 N N . GLU B 1 51 ? -6.16 23.719 3.154 1 97.19 51 GLU B N 1
ATOM 2666 C CA . GLU B 1 51 ? -6.516 24.438 1.937 1 97.19 51 GLU B CA 1
ATOM 2667 C C . GLU B 1 51 ? -5.461 25.484 1.589 1 97.19 51 GLU B C 1
ATOM 2669 O O . GLU B 1 51 ? -5.789 26.594 1.146 1 97.19 51 GLU B O 1
ATOM 2674 N N . CYS B 1 52 ? -4.219 25.188 1.769 1 93.81 52 CYS B N 1
ATOM 2675 C CA . CYS B 1 52 ? -3.102 26.109 1.645 1 93.81 52 CYS B CA 1
ATOM 2676 C C . CYS B 1 52 ? -3.064 26.734 0.254 1 93.81 52 CYS B C 1
ATOM 2678 O O . CYS B 1 52 ? -2.725 27.922 0.105 1 93.81 52 CYS B O 1
ATOM 2680 N N . ILE B 1 53 ? -3.453 26 -0.749 1 93.88 53 ILE B N 1
ATOM 2681 C CA . ILE B 1 53 ? -3.311 26.453 -2.131 1 93.88 53 ILE B CA 1
ATOM 2682 C C . ILE B 1 53 ? -4.281 27.594 -2.404 1 93.88 53 ILE B C 1
ATOM 2684 O O . ILE B 1 53 ? -4.113 28.344 -3.375 1 93.88 53 ILE B O 1
ATOM 2688 N N . TYR B 1 54 ? -5.266 27.734 -1.518 1 96 54 TYR B N 1
ATOM 2689 C CA . TYR B 1 54 ? -6.266 28.781 -1.718 1 96 54 TYR B CA 1
ATOM 2690 C C . TYR B 1 54 ? -5.965 30 -0.853 1 96 54 TYR B C 1
ATOM 2692 O O . TYR B 1 54 ? -6.762 30.938 -0.802 1 96 54 TYR B O 1
ATOM 2700 N N . HIS B 1 55 ? -4.859 29.969 -0.15 1 97.69 55 HIS B N 1
ATOM 2701 C CA . HIS B 1 55 ? -4.488 31.062 0.752 1 97.69 55 HIS B CA 1
ATOM 2702 C C . HIS B 1 55 ? -3.424 31.953 0.13 1 97.69 55 HIS B C 1
ATOM 2704 O O . HIS B 1 55 ? -2.514 31.469 -0.544 1 97.69 55 HIS B O 1
ATOM 2710 N N . SER B 1 56 ? -3.574 33.312 0.375 1 97.31 56 SER B N 1
ATOM 2711 C CA . SER B 1 56 ? -2.445 34.219 0.151 1 97.31 56 SER B CA 1
ATOM 2712 C C . SER B 1 56 ? -1.321 33.938 1.146 1 97.31 56 SER B C 1
ATOM 2714 O O . SER B 1 56 ? -1.518 33.219 2.137 1 97.31 56 SER B O 1
ATOM 2716 N N . LEU B 1 57 ? -0.134 34.469 0.811 1 98.06 57 LEU B N 1
ATOM 2717 C CA . LEU B 1 57 ? 0.992 34.344 1.728 1 98.06 57 LEU B CA 1
ATOM 2718 C C . LEU B 1 57 ? 0.626 34.844 3.117 1 98.06 57 LEU B C 1
ATOM 2720 O O . LEU B 1 57 ? 0.952 34.219 4.121 1 98.06 57 LEU B O 1
ATOM 2724 N N . GLU B 1 58 ? -0.059 35.938 3.172 1 98.38 58 GLU B N 1
ATOM 2725 C CA . GLU B 1 58 ? -0.443 36.531 4.453 1 98.38 58 GLU B CA 1
ATOM 2726 C C . GLU B 1 58 ? -1.448 35.625 5.184 1 98.38 58 GLU B C 1
ATOM 2728 O O . GLU B 1 58 ? -1.384 35.5 6.406 1 98.38 58 GLU B O 1
ATOM 2733 N N . GLU B 1 59 ? -2.369 35.062 4.504 1 98.5 59 GLU B N 1
ATOM 2734 C CA . GLU B 1 59 ? -3.342 34.156 5.105 1 98.5 59 GLU B CA 1
ATOM 2735 C C . GLU B 1 59 ? -2.664 32.875 5.641 1 98.5 59 GLU B C 1
ATOM 2737 O O . GLU B 1 59 ? -3.045 32.375 6.691 1 98.5 59 GLU B O 1
ATOM 2742 N N . ARG B 1 60 ? -1.691 32.375 4.883 1 98.56 60 ARG B N 1
ATOM 2743 C CA . ARG B 1 60 ? -0.904 31.25 5.359 1 98.56 60 ARG B CA 1
ATOM 2744 C C . ARG B 1 60 ? -0.215 31.578 6.68 1 98.56 60 ARG B C 1
ATOM 2746 O O . ARG B 1 60 ? -0.225 30.781 7.609 1 98.56 60 ARG B O 1
ATOM 2753 N N . LYS B 1 61 ? 0.387 32.75 6.73 1 98.69 61 LYS B N 1
ATOM 2754 C CA . LYS B 1 61 ? 1.045 33.188 7.957 1 98.69 61 LYS B CA 1
ATOM 2755 C C . LYS B 1 61 ? 0.045 33.312 9.102 1 98.69 61 LYS B C 1
ATOM 2757 O O . LYS B 1 61 ? 0.354 32.969 10.242 1 98.69 61 LYS B O 1
ATOM 2762 N N . GLN B 1 62 ? -1.144 33.812 8.805 1 98.62 62 GLN B N 1
ATOM 2763 C CA . GLN B 1 62 ? -2.191 33.938 9.805 1 98.62 62 GLN B CA 1
ATOM 2764 C C . GLN B 1 62 ? -2.615 32.594 10.359 1 98.62 62 GLN B C 1
ATOM 2766 O O . GLN B 1 62 ? -2.76 32.406 11.57 1 98.62 62 GLN B O 1
ATOM 2771 N N . ALA B 1 63 ? -2.854 31.656 9.469 1 98.75 63 ALA B N 1
ATOM 2772 C CA . ALA B 1 63 ? -3.252 30.312 9.891 1 98.75 63 ALA B CA 1
ATOM 2773 C C . ALA B 1 63 ? -2.207 29.703 10.82 1 98.75 63 ALA B C 1
ATOM 2775 O O . ALA B 1 63 ? -2.547 29.125 11.859 1 98.75 63 ALA B O 1
ATOM 2776 N N . LEU B 1 64 ? -0.913 29.828 10.445 1 98.94 64 LEU B N 1
ATOM 2777 C CA . LEU B 1 64 ? 0.168 29.344 11.289 1 98.94 64 LEU B CA 1
ATOM 2778 C C . LEU B 1 64 ? 0.155 30.031 12.648 1 98.94 64 LEU B C 1
ATOM 2780 O O . LEU B 1 64 ? 0.304 29.375 13.68 1 98.94 64 LEU B O 1
ATOM 2784 N N . ALA B 1 65 ? -0.037 31.297 12.609 1 98.94 65 ALA B N 1
ATOM 2785 C CA . ALA B 1 65 ? 0.005 32.094 13.844 1 98.94 65 ALA B CA 1
ATOM 2786 C C . ALA B 1 65 ? -1.137 31.703 14.781 1 98.94 65 ALA B C 1
ATOM 2788 O O . ALA B 1 65 ? -0.93 31.531 15.984 1 98.94 65 ALA B O 1
ATOM 2789 N N . TYR B 1 66 ? -2.344 31.594 14.234 1 98.94 66 TYR B N 1
ATOM 2790 C CA . TYR B 1 66 ? -3.514 31.297 15.055 1 98.94 66 TYR B CA 1
ATOM 2791 C C . TYR B 1 66 ? -3.408 29.906 15.672 1 98.94 66 TYR B C 1
ATOM 2793 O O . TYR B 1 66 ? -3.732 29.719 16.844 1 98.94 66 TYR B O 1
ATOM 2801 N N . ALA B 1 67 ? -2.945 28.906 14.938 1 98.88 67 ALA B N 1
ATOM 2802 C CA . ALA B 1 67 ? -2.76 27.578 15.484 1 98.88 67 ALA B CA 1
ATOM 2803 C C . ALA B 1 67 ? -1.7 27.562 16.578 1 98.88 67 ALA B C 1
ATOM 2805 O O . ALA B 1 67 ? -1.893 26.953 17.641 1 98.88 67 ALA B O 1
ATOM 2806 N N . ALA B 1 68 ? -0.605 28.266 16.344 1 98.88 68 ALA B N 1
ATOM 2807 C CA . ALA B 1 68 ? 0.471 28.328 17.328 1 98.88 68 ALA B CA 1
ATOM 2808 C C . ALA B 1 68 ? 0.005 29.016 18.609 1 98.88 68 ALA B C 1
ATOM 2810 O O . ALA B 1 68 ? 0.336 28.578 19.703 1 98.88 68 ALA B O 1
ATOM 2811 N N . ARG B 1 69 ? -0.696 30.109 18.453 1 98.69 69 ARG B N 1
ATOM 2812 C CA . ARG B 1 69 ? -1.2 30.812 19.625 1 98.69 69 ARG B CA 1
ATOM 2813 C C . ARG B 1 69 ? -2.035 29.891 20.5 1 98.69 69 ARG B C 1
ATOM 2815 O O . ARG B 1 69 ? -1.977 29.984 21.734 1 98.69 69 ARG B O 1
ATOM 2822 N N . ALA B 1 70 ? -2.762 29.031 19.844 1 98.62 70 ALA B N 1
ATOM 2823 C CA . ALA B 1 70 ? -3.688 28.156 20.578 1 98.62 70 ALA B CA 1
ATOM 2824 C C . ALA B 1 70 ? -2.965 26.938 21.141 1 98.62 70 ALA B C 1
ATOM 2826 O O . ALA B 1 70 ? -3.367 26.391 22.172 1 98.62 70 ALA B O 1
ATOM 2827 N N . LEU B 1 71 ? -1.851 26.484 20.5 1 98.69 71 LEU B N 1
ATOM 2828 C CA . LEU B 1 71 ? -1.427 25.109 20.781 1 98.69 71 LEU B CA 1
ATOM 2829 C C . LEU B 1 71 ? 0.041 25.078 21.188 1 98.69 71 LEU B C 1
ATOM 2831 O O . LEU B 1 71 ? 0.529 24.047 21.656 1 98.69 71 LEU B O 1
ATOM 2835 N N . LYS B 1 72 ? 0.776 26.203 20.969 1 97.88 72 LYS B N 1
ATOM 2836 C CA . LYS B 1 72 ? 2.197 26.188 21.312 1 97.88 72 LYS B CA 1
ATOM 2837 C C . LYS B 1 72 ? 2.414 25.766 22.766 1 97.88 72 LYS B C 1
ATOM 2839 O O . LYS B 1 72 ? 1.744 26.281 23.656 1 97.88 72 LYS B O 1
ATOM 2844 N N . GLY B 1 73 ? 3.344 24.844 22.891 1 97.12 73 GLY B N 1
ATOM 2845 C CA . GLY B 1 73 ? 3.672 24.391 24.234 1 97.12 73 GLY B CA 1
ATOM 2846 C C . GLY B 1 73 ? 2.744 23.297 24.734 1 97.12 73 GLY B C 1
ATOM 2847 O O . GLY B 1 73 ? 3.018 22.672 25.766 1 97.12 73 GLY B O 1
ATOM 2848 N N . LYS B 1 74 ? 1.675 23.031 24.047 1 98 74 LYS B N 1
ATOM 2849 C CA . LYS B 1 74 ? 0.697 22.031 24.469 1 98 74 LYS B CA 1
ATOM 2850 C C . LYS B 1 74 ? 0.881 20.719 23.719 1 98 74 LYS B C 1
ATOM 2852 O O . LYS B 1 74 ? 0.625 19.641 24.266 1 98 74 LYS B O 1
ATOM 2857 N N . MET B 1 75 ? 1.275 20.75 22.484 1 98.31 75 MET B N 1
ATOM 2858 C CA . MET B 1 75 ? 1.444 19.578 21.641 1 98.31 75 MET B CA 1
ATOM 2859 C C . MET B 1 75 ? 2.408 19.875 20.484 1 98.31 75 MET B C 1
ATOM 2861 O O . MET B 1 75 ? 2.873 21 20.344 1 98.31 75 MET B O 1
ATOM 2865 N N . THR B 1 76 ? 2.807 18.859 19.75 1 98.75 76 THR B N 1
ATOM 2866 C CA . THR B 1 76 ? 3.73 19 18.625 1 98.75 76 THR B CA 1
ATOM 2867 C C . THR B 1 76 ? 3.098 19.781 17.5 1 98.75 76 THR B C 1
ATOM 2869 O O . THR B 1 76 ? 1.966 19.516 17.094 1 98.75 76 THR B O 1
ATOM 2872 N N . LEU B 1 77 ? 3.781 20.781 17 1 98.88 77 LEU B N 1
ATOM 2873 C CA . LEU B 1 77 ? 3.32 21.594 15.883 1 98.88 77 LEU B CA 1
ATOM 2874 C C . LEU B 1 77 ? 4.238 21.438 14.672 1 98.88 77 LEU B C 1
ATOM 2876 O O . LEU B 1 77 ? 5.434 21.719 14.758 1 98.88 77 LEU B O 1
ATOM 2880 N N . ILE B 1 78 ? 3.699 20.938 13.57 1 98.94 78 ILE B N 1
ATOM 2881 C CA . ILE B 1 78 ? 4.426 20.844 12.312 1 98.94 78 ILE B CA 1
ATOM 2882 C C . ILE B 1 78 ? 3.844 21.844 11.305 1 98.94 78 ILE B C 1
ATOM 2884 O O . ILE B 1 78 ? 2.633 21.859 11.07 1 98.94 78 ILE B O 1
ATOM 2888 N N . ALA B 1 79 ? 4.668 22.688 10.758 1 98.94 79 ALA B N 1
ATOM 2889 C CA . ALA B 1 79 ? 4.223 23.703 9.812 1 98.94 79 ALA B CA 1
ATOM 2890 C C . ALA B 1 79 ? 4.527 23.281 8.375 1 98.94 79 ALA B C 1
ATOM 2892 O O . ALA B 1 79 ? 5.691 23.094 8.008 1 98.94 79 ALA B O 1
ATOM 2893 N N . HIS B 1 80 ? 3.518 23.156 7.621 1 98.94 80 HIS B N 1
ATOM 2894 C CA . HIS B 1 80 ? 3.744 23.031 6.184 1 98.94 80 HIS B CA 1
ATOM 2895 C C . HIS B 1 80 ? 4.059 24.391 5.555 1 98.94 80 HIS B C 1
ATOM 2897 O O . HIS B 1 80 ? 3.234 25.297 5.605 1 98.94 80 HIS B O 1
ATOM 2903 N N . VAL B 1 81 ? 5.18 24.453 4.879 1 98.88 81 VAL B N 1
ATOM 2904 C CA . VAL B 1 81 ? 5.637 25.75 4.398 1 98.88 81 VAL B CA 1
ATOM 2905 C C . VAL B 1 81 ? 5.859 25.703 2.891 1 98.88 81 VAL B C 1
ATOM 2907 O O . VAL B 1 81 ? 6.457 26.609 2.309 1 98.88 81 VAL B O 1
ATOM 2910 N N . GLY B 1 82 ? 5.43 24.578 2.303 1 98.31 82 GLY B N 1
ATOM 2911 C CA . GLY B 1 82 ? 5.547 24.484 0.856 1 98.31 82 GLY B CA 1
ATOM 2912 C C . GLY B 1 82 ? 4.742 25.531 0.122 1 98.31 82 GLY B C 1
ATOM 2913 O O . GLY B 1 82 ? 3.594 25.812 0.478 1 98.31 82 GLY B O 1
ATOM 2914 N N . ALA B 1 83 ? 5.309 26.203 -0.826 1 96.5 83 ALA B N 1
ATOM 2915 C CA . ALA B 1 83 ? 4.695 27.203 -1.688 1 96.5 83 ALA B CA 1
ATOM 2916 C C . ALA B 1 83 ? 5.234 27.109 -3.113 1 96.5 83 ALA B C 1
ATOM 2918 O O . ALA B 1 83 ? 6.242 26.438 -3.359 1 96.5 83 ALA B O 1
ATOM 2919 N N . PRO B 1 84 ? 4.535 27.703 -4.027 1 90.69 84 PRO B N 1
ATOM 2920 C CA . PRO B 1 84 ? 5.02 27.641 -5.406 1 90.69 84 PRO B CA 1
ATOM 2921 C C . PRO B 1 84 ? 6.375 28.312 -5.598 1 90.69 84 PRO B C 1
ATOM 2923 O O . PRO B 1 84 ? 7.184 27.875 -6.418 1 90.69 84 PRO B O 1
ATOM 2926 N N . SER B 1 85 ? 6.641 29.391 -4.852 1 94 85 SER B N 1
ATOM 2927 C CA . SER B 1 85 ? 7.93 30.062 -4.969 1 94 85 SER B CA 1
ATOM 2928 C C . SER B 1 85 ? 8.812 29.781 -3.756 1 94 85 SER B C 1
ATOM 2930 O O . SER B 1 85 ? 8.32 29.719 -2.625 1 94 85 SER B O 1
ATOM 2932 N N . THR B 1 86 ? 10.117 29.594 -4.043 1 97.88 86 THR B N 1
ATOM 2933 C CA . THR B 1 86 ? 11.086 29.359 -2.977 1 97.88 86 THR B CA 1
ATOM 2934 C C . THR B 1 86 ? 11.062 30.516 -1.969 1 97.88 86 THR B C 1
ATOM 2936 O O . THR B 1 86 ? 11.125 30.281 -0.759 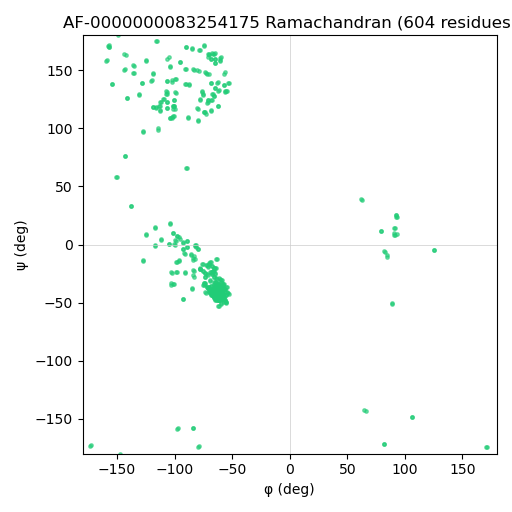1 97.88 86 THR B O 1
ATOM 2939 N N . ARG B 1 87 ? 10.906 31.703 -2.463 1 98.06 87 ARG B N 1
ATOM 2940 C CA . ARG B 1 87 ? 10.906 32.875 -1.617 1 98.06 87 ARG B CA 1
ATOM 2941 C C . ARG B 1 87 ? 9.773 32.844 -0.601 1 98.06 87 ARG B C 1
ATOM 2943 O O . ARG B 1 87 ? 9.977 33.094 0.583 1 98.06 87 ARG B O 1
ATOM 2950 N N . ASP B 1 88 ? 8.594 32.469 -1.043 1 98.25 88 ASP B N 1
ATOM 2951 C CA . ASP B 1 88 ? 7.434 32.406 -0.158 1 98.25 88 ASP B CA 1
ATOM 2952 C C . ASP B 1 88 ? 7.602 31.281 0.876 1 98.25 88 ASP B C 1
ATOM 2954 O O . ASP B 1 88 ? 7.242 31.453 2.043 1 98.25 88 ASP B O 1
ATOM 2958 N N . SER B 1 89 ? 8.148 30.156 0.466 1 98.81 89 SER B N 1
ATOM 2959 C CA . SER B 1 89 ? 8.391 29.062 1.401 1 98.81 89 SER B CA 1
ATOM 2960 C C . SER B 1 89 ? 9.367 29.469 2.496 1 98.81 89 SER B C 1
ATOM 2962 O O . SER B 1 89 ? 9.195 29.109 3.662 1 98.81 89 SER B O 1
ATOM 2964 N N . ILE B 1 90 ? 10.391 30.203 2.078 1 98.81 90 ILE B N 1
ATOM 2965 C CA . ILE B 1 90 ? 11.383 30.672 3.037 1 98.81 90 ILE B CA 1
ATOM 2966 C C . ILE B 1 90 ? 10.719 31.625 4.035 1 98.81 90 ILE B C 1
ATOM 2968 O O . ILE B 1 90 ? 10.969 31.531 5.242 1 98.81 90 ILE B O 1
ATOM 2972 N N . GLU B 1 91 ? 9.875 32.5 3.533 1 98.75 91 GLU B N 1
ATOM 2973 C CA . GLU B 1 91 ? 9.156 33.406 4.406 1 98.75 91 GLU B CA 1
ATOM 2974 C C . GLU B 1 91 ? 8.273 32.656 5.398 1 98.75 91 GLU B C 1
ATOM 2976 O O . GLU B 1 91 ? 8.242 33 6.586 1 98.75 91 GLU B O 1
ATOM 2981 N N . LEU B 1 92 ? 7.574 31.688 4.938 1 98.88 92 LEU B N 1
ATOM 2982 C CA . LEU B 1 92 ? 6.719 30.875 5.793 1 98.88 92 LEU B CA 1
ATOM 2983 C C . LEU B 1 92 ? 7.551 30.109 6.816 1 98.88 92 LEU B C 1
ATOM 2985 O O . LEU B 1 92 ? 7.152 29.984 7.977 1 98.88 92 LEU B O 1
ATOM 2989 N N . ALA B 1 93 ? 8.688 29.625 6.391 1 98.94 93 ALA B N 1
ATOM 2990 C CA . ALA B 1 93 ? 9.57 28.891 7.293 1 98.94 93 ALA B CA 1
ATOM 2991 C C . ALA B 1 93 ? 10.039 29.781 8.445 1 98.94 93 ALA B C 1
ATOM 2993 O O . ALA B 1 93 ? 9.992 29.375 9.609 1 98.94 93 ALA B O 1
ATOM 2994 N N . ARG B 1 94 ? 10.477 30.953 8.102 1 98.88 94 ARG B N 1
ATOM 2995 C CA . ARG B 1 94 ? 10.93 31.891 9.117 1 98.88 94 ARG B CA 1
ATOM 2996 C C . ARG B 1 94 ? 9.797 32.25 10.086 1 98.88 94 ARG B C 1
ATOM 2998 O O . ARG B 1 94 ? 10.008 32.312 11.297 1 98.88 94 ARG B O 1
ATOM 3005 N N . ARG B 1 95 ? 8.633 32.5 9.508 1 98.81 95 ARG B N 1
ATOM 3006 C CA . ARG B 1 95 ? 7.48 32.812 10.336 1 98.81 95 ARG B CA 1
ATOM 3007 C C . ARG B 1 95 ? 7.164 31.656 11.289 1 98.81 95 ARG B C 1
ATOM 3009 O O . ARG B 1 95 ? 6.895 31.875 12.477 1 98.81 95 ARG B O 1
ATOM 3016 N N . ALA B 1 96 ? 7.176 30.422 10.805 1 98.88 96 ALA B N 1
ATOM 3017 C CA . ALA B 1 96 ? 6.918 29.25 11.625 1 98.88 96 ALA B CA 1
ATOM 3018 C C . ALA B 1 96 ? 7.922 29.141 12.766 1 98.88 96 ALA B C 1
ATOM 3020 O O . ALA B 1 96 ? 7.551 28.828 13.906 1 98.88 96 ALA B O 1
ATOM 3021 N N . ALA B 1 97 ? 9.164 29.391 12.445 1 98.88 97 ALA B N 1
ATOM 3022 C CA . ALA B 1 97 ? 10.211 29.359 13.469 1 98.88 97 ALA B CA 1
ATOM 3023 C C . ALA B 1 97 ? 9.953 30.406 14.555 1 98.88 97 ALA B C 1
ATOM 3025 O O . ALA B 1 97 ? 10.062 30.109 15.742 1 98.88 97 ALA B O 1
ATOM 3026 N N . GLU B 1 98 ? 9.578 31.594 14.117 1 98.69 98 GLU B N 1
ATOM 3027 C CA . GLU B 1 98 ? 9.266 32.688 15.055 1 98.69 98 GLU B CA 1
ATOM 3028 C C . GLU B 1 98 ? 8.109 32.281 15.977 1 98.69 98 GLU B C 1
ATOM 3030 O O . GLU B 1 98 ? 8.078 32.719 17.141 1 98.69 98 GLU B O 1
ATOM 3035 N N . LEU B 1 99 ? 7.184 31.547 15.43 1 98.75 99 LEU B N 1
ATOM 3036 C CA . LEU B 1 99 ? 5.949 31.219 16.141 1 98.75 99 LEU B CA 1
ATOM 3037 C C . LEU B 1 99 ? 6.164 30.031 17.062 1 98.75 99 LEU B C 1
ATOM 3039 O O . LEU B 1 99 ? 5.281 29.688 17.859 1 98.75 99 LEU B O 1
ATOM 3043 N N . GLY B 1 100 ? 7.309 29.328 16.969 1 98.56 100 GLY B N 1
ATOM 3044 C CA . GLY B 1 100 ? 7.648 28.266 17.891 1 98.56 100 GLY B CA 1
ATOM 3045 C C . GLY B 1 100 ? 7.195 26.891 17.406 1 98.56 100 GLY B C 1
ATOM 3046 O O . GLY B 1 100 ? 6.934 26 18.219 1 98.56 100 GLY B O 1
ATOM 3047 N N . TYR B 1 101 ? 7.047 26.672 16.141 1 98.88 101 TYR B N 1
ATOM 3048 C CA . TYR B 1 101 ? 6.758 25.344 15.609 1 98.88 101 TYR B CA 1
ATOM 3049 C C . TYR B 1 101 ? 7.918 24.391 15.859 1 98.88 101 TYR B C 1
ATOM 3051 O O . TYR B 1 101 ? 9.055 24.812 16.062 1 98.88 101 TYR B O 1
ATOM 3059 N N . ASP B 1 102 ? 7.602 23.109 15.883 1 98.75 102 ASP B N 1
ATOM 3060 C CA . ASP B 1 102 ? 8.594 22.094 16.25 1 98.75 102 ASP B CA 1
ATOM 3061 C C . ASP B 1 102 ? 9.32 21.578 15.008 1 98.75 102 ASP B C 1
ATOM 3063 O O . ASP B 1 102 ? 10.438 21.062 15.109 1 98.75 102 ASP B O 1
ATOM 3067 N N . ALA B 1 103 ? 8.695 21.688 13.852 1 98.88 103 ALA B N 1
ATOM 3068 C CA . ALA B 1 103 ? 9.289 21.234 12.594 1 98.88 103 ALA B CA 1
ATOM 3069 C C . ALA B 1 103 ? 8.625 21.922 11.406 1 98.88 103 ALA B C 1
ATOM 3071 O O . ALA B 1 103 ? 7.504 22.422 11.508 1 98.88 103 ALA B O 1
ATOM 3072 N N . LEU B 1 104 ? 9.336 21.938 10.305 1 98.94 104 LEU B N 1
ATOM 3073 C CA . LEU B 1 104 ? 8.828 22.359 9 1 98.94 104 LEU B CA 1
ATOM 3074 C C . LEU B 1 104 ? 8.57 21.156 8.109 1 98.94 104 LEU B C 1
ATOM 3076 O O . LEU B 1 104 ? 9.188 20.094 8.281 1 98.94 104 LEU B O 1
ATOM 3080 N N . SER B 1 105 ? 7.691 21.312 7.23 1 98.94 105 SER B N 1
ATOM 3081 C CA . SER B 1 105 ? 7.426 20.344 6.18 1 98.94 105 SER B CA 1
ATOM 3082 C C . SER B 1 105 ? 7.07 21.031 4.863 1 98.94 105 SER B C 1
ATOM 3084 O O . SER B 1 105 ? 6.504 22.125 4.859 1 98.94 105 SER B O 1
ATOM 3086 N N . ALA B 1 106 ? 7.398 20.359 3.793 1 98.81 106 ALA B N 1
ATOM 3087 C CA . ALA B 1 106 ? 7.039 20.953 2.508 1 98.81 106 ALA B CA 1
ATOM 3088 C C . ALA B 1 106 ? 6.883 19.891 1.431 1 98.81 106 ALA B C 1
ATOM 3090 O O . ALA B 1 106 ? 7.68 18.953 1.358 1 98.81 106 ALA B O 1
ATOM 3091 N N . ILE B 1 107 ? 5.883 20.062 0.657 1 98.44 107 ILE B N 1
ATOM 3092 C CA . ILE B 1 107 ? 5.82 19.391 -0.634 1 98.44 107 ILE B CA 1
ATOM 3093 C C . ILE B 1 107 ? 6.848 19.984 -1.586 1 98.44 107 ILE B C 1
ATOM 3095 O O . ILE B 1 107 ? 7.398 21.062 -1.315 1 98.44 107 ILE B O 1
ATOM 3099 N N . PRO B 1 108 ? 7.133 19.297 -2.646 1 97.12 108 PRO B N 1
ATOM 3100 C CA . PRO B 1 108 ? 7.93 19.953 -3.689 1 97.12 108 PRO B CA 1
ATOM 3101 C C . PRO B 1 108 ? 7.16 21.047 -4.43 1 97.12 108 PRO B C 1
ATOM 3103 O O . PRO B 1 108 ? 5.938 21.141 -4.297 1 97.12 108 PRO B O 1
ATOM 3106 N N . PRO B 1 109 ? 7.926 21.875 -5.102 1 93.44 109 PRO B N 1
ATOM 3107 C CA . PRO B 1 109 ? 7.199 22.844 -5.934 1 93.44 109 PRO B CA 1
ATOM 3108 C C . PRO B 1 109 ? 6.273 22.172 -6.941 1 93.44 109 PRO B C 1
ATOM 3110 O O . PRO B 1 109 ? 6.57 21.062 -7.418 1 93.44 109 PRO B O 1
ATOM 3113 N N . ILE B 1 110 ? 5.184 22.844 -7.195 1 93.06 110 ILE B N 1
ATOM 3114 C CA . ILE B 1 110 ? 4.18 22.219 -8.047 1 93.06 110 ILE B CA 1
ATOM 3115 C C . ILE B 1 110 ? 4.035 23 -9.344 1 93.06 110 ILE B C 1
ATOM 3117 O O . ILE B 1 110 ? 4.641 24.062 -9.508 1 93.06 110 ILE B O 1
ATOM 3121 N N . TYR B 1 111 ? 3.293 22.578 -10.227 1 89.44 111 TYR B N 1
ATOM 3122 C CA . TYR B 1 111 ? 2.877 23.125 -11.516 1 89.44 111 TYR B CA 1
ATOM 3123 C C . TYR B 1 111 ? 3.846 22.719 -12.617 1 89.44 111 TYR B C 1
ATOM 3125 O O . TYR B 1 111 ? 3.428 22.219 -13.664 1 89.44 111 TYR B O 1
ATOM 3133 N N . PHE B 1 112 ? 5.203 22.953 -12.359 1 91.12 112 PHE B N 1
ATOM 3134 C CA . PHE B 1 112 ? 6.199 22.547 -13.344 1 91.12 112 PHE B CA 1
ATOM 3135 C C . PHE B 1 112 ? 6.836 21.219 -12.945 1 91.12 112 PHE B C 1
ATOM 3137 O O . PHE B 1 112 ? 7.078 20.969 -11.758 1 91.12 112 PHE B O 1
ATOM 3144 N N . LYS B 1 113 ? 7.09 20.406 -13.914 1 91.31 113 LYS B N 1
ATOM 3145 C CA . LYS B 1 113 ? 7.953 19.25 -13.672 1 91.31 113 LYS B CA 1
ATOM 3146 C C . LYS B 1 113 ? 9.406 19.688 -13.477 1 91.31 113 LYS B C 1
ATOM 3148 O O . LYS B 1 113 ? 9.984 20.328 -14.344 1 91.31 113 LYS B O 1
ATOM 3153 N N . LEU B 1 114 ? 9.93 19.344 -12.383 1 93.19 114 LEU B N 1
ATOM 3154 C CA . LEU B 1 114 ? 11.273 19.781 -12.031 1 93.19 114 LEU B CA 1
ATOM 3155 C C . LEU B 1 114 ? 12.195 18.594 -11.82 1 93.19 114 LEU B C 1
ATOM 3157 O O . LEU B 1 114 ? 11.766 17.547 -11.336 1 93.19 114 LEU B O 1
ATOM 3161 N N . PRO B 1 115 ? 13.453 18.719 -12.289 1 95.56 115 PRO B N 1
ATOM 3162 C CA . PRO B 1 115 ? 14.414 17.656 -11.969 1 95.56 115 PRO B CA 1
ATOM 3163 C C . PRO B 1 115 ? 14.711 17.562 -10.477 1 95.56 115 PRO B C 1
ATOM 3165 O O . PRO B 1 115 ? 14.453 18.516 -9.727 1 95.56 115 PRO B O 1
ATOM 3168 N N . ASP B 1 116 ? 15.305 16.469 -10.062 1 97.75 116 ASP B N 1
ATOM 3169 C CA . ASP B 1 116 ? 15.656 16.234 -8.664 1 97.75 116 ASP B CA 1
ATOM 3170 C C . ASP B 1 116 ? 16.5 17.391 -8.117 1 97.75 116 ASP B C 1
ATOM 3172 O O . ASP B 1 116 ? 16.297 17.828 -6.98 1 97.75 116 ASP B O 1
ATOM 3176 N N . SER B 1 117 ? 17.453 17.906 -8.906 1 97.56 117 SER B N 1
ATOM 3177 C CA . SER B 1 117 ? 18.375 18.938 -8.445 1 97.56 117 SER B CA 1
ATOM 3178 C C . SER B 1 117 ? 17.625 20.203 -8.047 1 97.56 117 SER B C 1
ATOM 3180 O O . SER B 1 117 ? 17.953 20.844 -7.055 1 97.56 117 SER B O 1
ATOM 3182 N N . ALA B 1 118 ? 16.578 20.516 -8.734 1 97.31 118 ALA B N 1
ATOM 3183 C CA . ALA B 1 118 ? 15.789 21.719 -8.445 1 97.31 118 ALA B CA 1
ATOM 3184 C C . ALA B 1 118 ? 14.961 21.531 -7.18 1 97.31 118 ALA B C 1
ATOM 3186 O O . ALA B 1 118 ? 14.852 22.453 -6.363 1 97.31 118 ALA B O 1
ATOM 3187 N N . VAL B 1 119 ? 14.398 20.375 -7.027 1 98.31 119 VAL B N 1
ATOM 3188 C CA . VAL B 1 119 ? 13.57 20.078 -5.863 1 98.31 119 VAL B CA 1
ATOM 3189 C C . VAL B 1 119 ? 14.438 20.062 -4.605 1 98.31 119 VAL B C 1
ATOM 3191 O O . VAL B 1 119 ? 14.07 20.641 -3.58 1 98.31 119 VAL B O 1
ATOM 3194 N N . ILE B 1 120 ? 15.633 19.406 -4.742 1 98.62 120 ILE B N 1
ATOM 3195 C CA . ILE B 1 120 ? 16.594 19.375 -3.643 1 98.62 120 ILE B CA 1
ATOM 3196 C C . ILE B 1 120 ? 17.016 20.797 -3.281 1 98.62 120 ILE B C 1
ATOM 3198 O O . ILE B 1 120 ? 17.094 21.141 -2.102 1 98.62 120 ILE B O 1
ATOM 3202 N N . GLY B 1 121 ? 17.312 21.609 -4.32 1 98.25 121 GLY B N 1
ATOM 3203 C CA . GLY B 1 121 ? 17.656 23 -4.082 1 98.25 121 GLY B CA 1
ATOM 3204 C C . GLY B 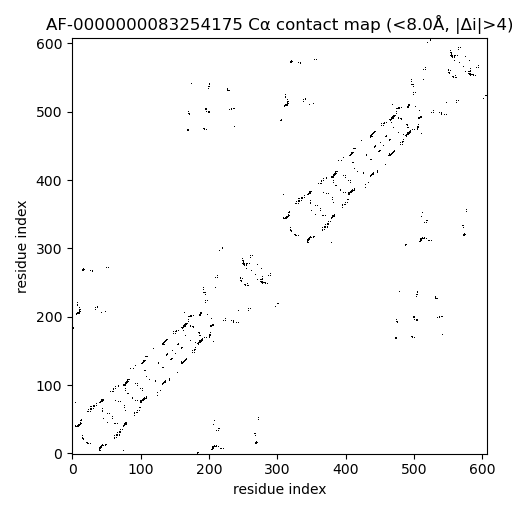1 121 ? 16.578 23.766 -3.35 1 98.25 121 GLY B C 1
ATOM 3205 O O . GLY B 1 121 ? 16.859 24.547 -2.434 1 98.25 121 GLY B O 1
ATOM 3206 N N . TYR B 1 122 ? 15.359 23.547 -3.709 1 98.5 122 TYR B N 1
ATOM 3207 C CA . TYR B 1 122 ? 14.188 24.172 -3.104 1 98.5 122 TYR B CA 1
ATOM 3208 C C . TYR B 1 122 ? 14.086 23.812 -1.625 1 98.5 122 TYR B C 1
ATOM 3210 O O . TYR B 1 122 ? 14.016 24.703 -0.771 1 98.5 122 TYR B O 1
ATOM 3218 N N . TRP B 1 123 ? 14.117 22.531 -1.278 1 98.81 123 TRP B N 1
ATOM 3219 C CA . TRP B 1 123 ? 14.023 22.094 0.111 1 98.81 123 TRP B CA 1
ATOM 3220 C C . TRP B 1 123 ? 15.242 22.562 0.906 1 98.81 123 TRP B C 1
ATOM 3222 O O . TRP B 1 123 ? 15.117 22.938 2.072 1 98.81 123 TRP B O 1
ATOM 3232 N N . THR B 1 124 ? 16.406 22.547 0.25 1 98.75 124 THR B N 1
ATOM 3233 C CA . THR B 1 124 ? 17.625 23.016 0.909 1 98.75 124 THR B CA 1
ATOM 3234 C C . THR B 1 124 ? 17.5 24.484 1.305 1 98.75 124 THR B C 1
ATOM 3236 O O . THR B 1 124 ? 17.906 24.859 2.402 1 98.75 124 THR B O 1
ATOM 3239 N N . ALA B 1 125 ? 16.969 25.25 0.424 1 98.75 125 ALA B N 1
ATOM 3240 C CA . ALA B 1 125 ? 16.781 26.672 0.714 1 98.75 125 ALA B CA 1
ATOM 3241 C C . ALA B 1 125 ? 15.828 26.859 1.897 1 98.75 125 ALA B C 1
ATOM 3243 O O . ALA B 1 125 ? 16.062 27.734 2.746 1 98.75 125 ALA B O 1
ATOM 3244 N N . ILE B 1 126 ? 14.789 26.078 1.979 1 98.88 126 ILE B N 1
ATOM 3245 C CA . ILE B 1 126 ? 13.852 26.141 3.092 1 98.88 126 ILE B CA 1
ATOM 3246 C C . ILE B 1 126 ? 14.57 25.797 4.395 1 98.88 126 ILE B C 1
ATOM 3248 O O . ILE B 1 126 ? 14.453 26.516 5.387 1 98.88 126 ILE B O 1
ATOM 3252 N N . MET B 1 127 ? 15.359 24.734 4.375 1 98.75 127 MET B N 1
ATOM 3253 C CA . MET B 1 127 ? 16.047 24.25 5.566 1 98.75 127 MET B CA 1
ATOM 3254 C C . MET B 1 127 ? 17.078 25.266 6.051 1 98.75 127 MET B C 1
ATOM 3256 O O . MET B 1 127 ? 17.312 25.391 7.254 1 98.75 127 MET B O 1
ATOM 3260 N N . ALA B 1 128 ? 17.641 25.969 5.133 1 98.69 128 ALA B N 1
ATOM 3261 C CA . ALA B 1 128 ? 18.672 26.938 5.469 1 98.69 128 ALA B CA 1
ATOM 3262 C C . ALA B 1 128 ? 18.078 28.156 6.172 1 98.69 128 ALA B C 1
ATOM 3264 O O . ALA B 1 128 ? 18.797 28.906 6.852 1 98.69 128 ALA B O 1
ATOM 3265 N N . ALA B 1 129 ? 16.828 28.344 6.059 1 98.56 129 ALA B N 1
ATOM 3266 C CA . ALA B 1 129 ? 16.156 29.578 6.516 1 98.56 129 ALA B CA 1
ATOM 3267 C C . ALA B 1 129 ? 15.977 29.562 8.031 1 98.56 129 ALA B C 1
ATOM 3269 O O . ALA B 1 129 ? 15.734 30.609 8.641 1 98.56 129 ALA B O 1
ATOM 3270 N N . THR B 1 130 ? 16 28.453 8.641 1 98.69 130 THR B N 1
ATOM 3271 C CA . THR B 1 130 ? 15.781 28.328 10.078 1 98.69 130 THR B CA 1
ATOM 3272 C C . THR B 1 130 ? 16.594 27.172 10.648 1 98.69 130 THR B C 1
ATOM 3274 O O . THR B 1 130 ? 17.281 26.453 9.914 1 98.69 130 THR B O 1
ATOM 3277 N N . GLU B 1 131 ? 16.484 26.953 11.93 1 98.38 131 GLU B N 1
ATOM 3278 C CA . GLU B 1 131 ? 17.172 25.844 12.586 1 98.38 131 GLU B CA 1
ATOM 3279 C C . GLU B 1 131 ? 16.219 24.672 12.82 1 98.38 131 GLU B C 1
ATOM 3281 O O . GLU B 1 131 ? 16.625 23.641 13.352 1 98.38 131 GLU B O 1
ATOM 3286 N N . LEU B 1 132 ? 14.992 24.797 12.414 1 98.62 132 LEU B N 1
ATOM 3287 C CA . LEU B 1 132 ? 13.984 23.781 12.703 1 98.62 132 LEU B CA 1
ATOM 3288 C C . LEU B 1 132 ? 14.242 22.531 11.883 1 98.62 132 LEU B C 1
ATOM 3290 O O . LEU B 1 132 ? 14.688 22.609 10.734 1 98.62 132 LEU B O 1
ATOM 3294 N N . PRO B 1 133 ? 13.906 21.375 12.508 1 98.75 133 PRO B N 1
ATOM 3295 C CA . PRO B 1 133 ? 13.922 20.156 11.711 1 98.75 133 PRO B CA 1
ATOM 3296 C C . PRO B 1 133 ? 12.961 20.203 10.531 1 98.75 133 PRO B C 1
ATOM 3298 O O . PRO B 1 133 ? 12.047 21.016 10.5 1 98.75 133 PRO B O 1
ATOM 3301 N N . PHE B 1 134 ? 13.234 19.297 9.562 1 98.88 134 PHE B N 1
ATOM 3302 C CA . PHE B 1 134 ? 12.5 19.328 8.305 1 98.88 134 PHE B CA 1
ATOM 3303 C C . PHE B 1 134 ? 11.977 17.938 7.953 1 98.88 134 PHE B C 1
ATOM 3305 O O . PHE B 1 134 ? 12.711 16.953 8.039 1 98.88 134 PHE B O 1
ATOM 3312 N N . ILE B 1 135 ? 10.695 17.906 7.652 1 98.94 135 ILE B N 1
ATOM 3313 C CA . ILE B 1 135 ? 10.016 16.688 7.219 1 98.94 135 ILE B CA 1
ATOM 3314 C C . ILE B 1 135 ? 9.594 16.828 5.758 1 98.94 135 ILE B C 1
ATOM 3316 O O . ILE B 1 135 ? 8.844 17.75 5.402 1 98.94 135 ILE B O 1
ATOM 3320 N N . ILE B 1 136 ? 10.031 15.945 4.918 1 98.88 136 ILE B N 1
ATOM 3321 C CA . ILE B 1 136 ? 9.656 15.961 3.508 1 98.88 136 ILE B CA 1
ATOM 3322 C C . ILE B 1 136 ? 8.227 15.438 3.346 1 98.88 136 ILE B C 1
ATOM 3324 O O . ILE B 1 136 ? 7.852 14.445 3.967 1 98.88 136 ILE B O 1
ATOM 3328 N N . TYR B 1 137 ? 7.457 16.141 2.615 1 98.75 137 TYR B N 1
ATOM 3329 C CA . TYR B 1 137 ? 6.109 15.68 2.297 1 98.75 137 TYR B CA 1
ATOM 3330 C C . TYR B 1 137 ? 6.047 15.125 0.879 1 98.75 137 TYR B C 1
ATOM 3332 O O . TYR B 1 137 ? 6.137 15.883 -0.093 1 98.75 137 TYR B O 1
ATOM 3340 N N . ASN B 1 138 ? 5.898 13.812 0.775 1 98.69 138 ASN B N 1
ATOM 3341 C CA . ASN B 1 138 ? 5.797 13.102 -0.497 1 98.69 138 ASN B CA 1
ATOM 3342 C C . ASN B 1 138 ? 4.352 12.75 -0.829 1 98.69 138 ASN B C 1
ATOM 3344 O O . ASN B 1 138 ? 3.754 11.891 -0.181 1 98.69 138 ASN B O 1
ATOM 3348 N N . ILE B 1 139 ? 3.812 13.391 -1.832 1 97.75 139 ILE B N 1
ATOM 3349 C CA . ILE B 1 139 ? 2.449 13.133 -2.285 1 97.75 139 ILE B CA 1
ATOM 3350 C C . ILE B 1 139 ? 2.385 13.242 -3.809 1 97.75 139 ILE B C 1
ATOM 3352 O O . ILE B 1 139 ? 1.792 14.172 -4.348 1 97.75 139 ILE B O 1
ATOM 3356 N N . PRO B 1 140 ? 2.867 12.242 -4.453 1 96.75 140 PRO B N 1
ATOM 3357 C CA . PRO B 1 140 ? 3.076 12.32 -5.902 1 96.75 140 PRO B CA 1
ATOM 3358 C C . PRO B 1 140 ? 1.771 12.5 -6.676 1 96.75 140 PRO B C 1
ATOM 3360 O O . PRO B 1 140 ? 1.759 13.133 -7.734 1 96.75 140 PRO B O 1
ATOM 3363 N N . GLN B 1 141 ? 0.637 12.008 -6.199 1 93 141 GLN B N 1
ATOM 3364 C CA . GLN B 1 141 ? -0.626 12.086 -6.926 1 93 141 GLN B CA 1
ATOM 3365 C C . GLN B 1 141 ? -1.109 13.523 -7.047 1 93 141 GLN B C 1
ATOM 3367 O O . GLN B 1 141 ? -1.926 13.844 -7.914 1 93 141 GLN B O 1
ATOM 3372 N N . THR B 1 142 ? -0.636 14.375 -6.137 1 92.5 142 THR B N 1
ATOM 3373 C CA . THR B 1 142 ? -1.066 15.773 -6.156 1 92.5 142 THR B CA 1
ATOM 3374 C C . THR B 1 142 ? 0.015 16.656 -6.754 1 92.5 142 THR B C 1
ATOM 3376 O O . THR B 1 142 ? -0.288 17.609 -7.48 1 92.5 142 THR B O 1
ATOM 3379 N N . THR B 1 143 ? 1.288 16.344 -6.535 1 94.69 143 THR B N 1
ATOM 3380 C CA . THR B 1 143 ? 2.359 17.266 -6.902 1 94.69 143 THR B CA 1
ATOM 3381 C C . THR B 1 143 ? 2.959 16.891 -8.25 1 94.69 143 THR B C 1
ATOM 3383 O O . THR B 1 143 ? 3.619 17.719 -8.898 1 94.69 143 THR B O 1
ATOM 3386 N N . GLY B 1 144 ? 2.809 15.633 -8.609 1 94.5 144 GLY B N 1
ATOM 3387 C CA . GLY B 1 144 ? 3.434 15.133 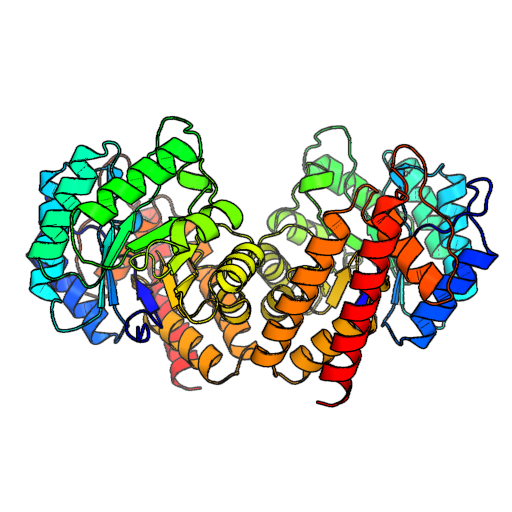-9.82 1 94.5 144 GLY B CA 1
ATOM 3388 C C . GLY B 1 144 ? 4.891 14.75 -9.633 1 94.5 144 GLY B C 1
ATOM 3389 O O . GLY B 1 144 ? 5.539 14.273 -10.562 1 94.5 144 GLY B O 1
ATOM 3390 N N . TYR B 1 145 ? 5.492 15 -8.492 1 96.94 145 TYR B N 1
ATOM 3391 C CA . TYR B 1 145 ? 6.867 14.633 -8.164 1 96.94 145 TYR B CA 1
ATOM 3392 C C . TYR B 1 145 ? 6.902 13.477 -7.176 1 96.94 145 TYR B C 1
ATOM 3394 O O . TYR B 1 145 ? 6.215 13.5 -6.152 1 96.94 145 TYR B O 1
ATOM 3402 N N . THR B 1 146 ? 7.695 12.422 -7.508 1 97.56 146 THR B N 1
ATOM 3403 C CA . THR B 1 146 ? 7.855 11.273 -6.633 1 97.56 146 THR B CA 1
ATOM 3404 C C . THR B 1 146 ? 9.234 11.281 -5.973 1 97.56 146 THR B C 1
ATOM 3406 O O . THR B 1 146 ? 10.258 11.211 -6.656 1 97.56 146 THR B O 1
ATOM 3409 N N . LEU B 1 147 ? 9.25 11.383 -4.664 1 98.5 147 LEU B N 1
ATOM 3410 C CA . LEU B 1 147 ? 10.5 11.234 -3.918 1 98.5 147 LEU B CA 1
ATOM 3411 C C . LEU B 1 147 ? 11.008 9.797 -4 1 98.5 147 LEU B C 1
ATOM 3413 O O . LEU B 1 147 ? 10.289 8.859 -3.672 1 98.5 147 LEU B O 1
ATOM 3417 N N . THR B 1 148 ? 12.242 9.641 -4.461 1 97.44 148 THR B N 1
ATOM 3418 C CA . THR B 1 148 ? 12.844 8.312 -4.488 1 97.44 148 THR B CA 1
ATOM 3419 C C . THR B 1 148 ? 13.688 8.078 -3.238 1 97.44 148 THR B C 1
ATOM 3421 O O . THR B 1 148 ? 14.164 9.031 -2.617 1 97.44 148 THR B O 1
ATOM 3424 N N . PRO B 1 149 ? 13.914 6.832 -2.863 1 96.94 149 PRO B N 1
ATOM 3425 C CA . PRO B 1 149 ? 14.805 6.543 -1.736 1 96.94 149 PRO B CA 1
ATOM 3426 C C . PRO B 1 149 ? 16.203 7.105 -1.934 1 96.94 149 PRO B C 1
ATOM 3428 O O . PRO B 1 149 ? 16.859 7.516 -0.966 1 96.94 149 PRO B O 1
ATOM 3431 N N . ALA B 1 150 ? 16.688 7.121 -3.154 1 96.88 150 ALA B N 1
ATOM 3432 C CA . ALA B 1 150 ? 18.016 7.656 -3.445 1 96.88 150 ALA B CA 1
ATOM 3433 C C . ALA B 1 150 ? 18.078 9.148 -3.115 1 96.88 150 ALA B C 1
ATOM 3435 O O . ALA B 1 150 ? 19.031 9.602 -2.475 1 96.88 150 ALA B O 1
ATOM 3436 N N . VAL B 1 151 ? 17.094 9.93 -3.527 1 98.19 151 VAL B N 1
ATOM 3437 C CA . VAL B 1 151 ? 17.047 11.359 -3.236 1 98.19 151 VAL B CA 1
ATOM 3438 C C . VAL B 1 151 ? 16.875 11.578 -1.735 1 98.19 151 VAL B C 1
ATOM 3440 O O . VAL B 1 151 ? 17.5 12.469 -1.156 1 98.19 151 VAL B O 1
ATOM 3443 N N . PHE B 1 152 ? 16.094 10.742 -1.092 1 98.69 152 PHE B N 1
ATOM 3444 C CA . PHE B 1 152 ? 15.898 10.844 0.35 1 98.69 152 PHE B CA 1
ATOM 3445 C C . PHE B 1 152 ? 17.219 10.633 1.089 1 98.69 152 PHE B C 1
ATOM 3447 O O . PHE B 1 152 ? 17.547 11.398 1.996 1 98.69 152 PHE B O 1
ATOM 3454 N N . ARG B 1 153 ? 17.969 9.594 0.658 1 97.81 153 ARG B N 1
ATOM 3455 C CA . ARG B 1 153 ? 19.266 9.336 1.269 1 97.81 153 ARG B CA 1
ATOM 3456 C C . ARG B 1 153 ? 20.188 10.531 1.114 1 97.81 153 ARG B C 1
ATOM 3458 O O . ARG B 1 153 ? 20.922 10.891 2.043 1 97.81 153 ARG B O 1
ATOM 3465 N N . GLN B 1 154 ? 20.141 11.125 -0.042 1 97.88 154 GLN B N 1
ATOM 3466 C CA . GLN B 1 154 ? 20.938 12.32 -0.272 1 97.88 154 GLN B CA 1
ATOM 3467 C C . GLN B 1 154 ? 20.547 13.438 0.69 1 97.88 154 GLN B C 1
ATOM 3469 O O . GLN B 1 154 ? 21.422 14.094 1.27 1 97.88 154 GLN B O 1
ATOM 3474 N N . LEU B 1 155 ? 19.281 13.617 0.892 1 98.5 155 LEU B N 1
ATOM 3475 C CA . LEU B 1 155 ? 18.781 14.703 1.734 1 98.5 155 LEU B CA 1
ATOM 3476 C C . LEU B 1 155 ? 19.078 14.422 3.205 1 98.5 155 LEU B C 1
ATOM 3478 O O . LEU B 1 155 ? 19.219 15.359 3.998 1 98.5 155 LEU B O 1
ATOM 3482 N N . LEU B 1 156 ? 19.219 13.156 3.572 1 98 156 LEU B N 1
ATOM 3483 C CA . LEU B 1 156 ? 19.484 12.766 4.953 1 98 156 LEU B CA 1
ATOM 3484 C C . LEU B 1 156 ? 20.875 13.195 5.383 1 98 156 LEU B C 1
ATOM 3486 O O . LEU B 1 156 ? 21.203 13.18 6.574 1 98 156 LEU B O 1
ATOM 3490 N N . ALA B 1 157 ? 21.703 13.547 4.43 1 97.12 157 ALA B N 1
ATOM 3491 C CA . ALA B 1 157 ? 23.016 14.094 4.777 1 97.12 157 ALA B CA 1
ATOM 3492 C C . ALA B 1 157 ? 22.875 15.383 5.582 1 97.12 157 ALA B C 1
ATOM 3494 O O . ALA B 1 157 ? 23.781 15.75 6.332 1 97.12 157 ALA B O 1
ATOM 3495 N N . ASN B 1 158 ? 21.812 16.125 5.395 1 97.81 158 ASN B N 1
ATOM 3496 C CA . ASN B 1 158 ? 21.484 17.281 6.23 1 97.81 158 ASN B CA 1
ATOM 3497 C C . ASN B 1 158 ? 20.812 16.844 7.527 1 97.81 158 ASN B C 1
ATOM 3499 O O . ASN B 1 158 ? 19.703 16.297 7.504 1 97.81 158 ASN B O 1
ATOM 3503 N N . PRO B 1 159 ? 21.375 17.078 8.641 1 96.88 159 PRO B N 1
ATOM 3504 C CA . PRO B 1 159 ? 20.844 16.594 9.914 1 96.88 159 PRO B CA 1
ATOM 3505 C C . PRO B 1 159 ? 19.484 17.188 10.25 1 96.88 159 PRO B C 1
ATOM 3507 O O . PRO B 1 159 ? 18.781 16.688 11.141 1 96.88 159 PRO B O 1
ATOM 3510 N N . LYS B 1 160 ? 19.078 18.203 9.547 1 98.19 160 LYS B N 1
ATOM 3511 C CA . LYS B 1 160 ? 17.781 18.812 9.797 1 98.19 160 LYS B CA 1
ATOM 3512 C C . LYS B 1 160 ? 16.656 17.938 9.234 1 98.19 160 LYS B C 1
ATOM 3514 O O . LYS B 1 160 ? 15.5 18.078 9.625 1 98.19 160 LYS B O 1
ATOM 3519 N N . VAL B 1 161 ? 16.969 17.109 8.273 1 98.75 161 VAL B N 1
ATOM 3520 C CA . VAL B 1 161 ? 15.953 16.203 7.723 1 98.75 161 VAL B CA 1
ATOM 3521 C C . VAL B 1 161 ? 15.68 15.078 8.711 1 98.75 161 VAL B C 1
ATOM 3523 O O . VAL B 1 161 ? 16.531 14.203 8.914 1 98.75 161 VAL B O 1
ATOM 3526 N N . ILE B 1 162 ? 14.445 15.078 9.242 1 98.69 162 ILE B N 1
ATOM 3527 C CA . ILE B 1 162 ? 14.203 14.133 10.32 1 98.69 162 ILE B CA 1
ATOM 3528 C C . ILE B 1 162 ? 13.133 13.125 9.898 1 98.69 162 ILE B C 1
ATOM 3530 O O . ILE B 1 162 ? 12.734 12.266 10.688 1 98.69 162 ILE B O 1
ATOM 3534 N N . GLY B 1 163 ? 12.602 13.281 8.648 1 98.38 163 GLY B N 1
ATOM 3535 C CA . GLY B 1 163 ? 11.602 12.305 8.273 1 98.38 163 GLY B CA 1
ATOM 3536 C C . GLY B 1 163 ? 10.883 12.648 6.98 1 98.38 163 GLY B C 1
ATOM 3537 O O . GLY B 1 163 ? 11.289 13.562 6.266 1 98.38 163 GLY B O 1
ATOM 3538 N N . VAL B 1 164 ? 9.883 11.828 6.676 1 98.81 164 VAL B N 1
ATOM 3539 C CA . VAL B 1 164 ? 9.055 11.984 5.48 1 98.81 164 VAL B CA 1
ATOM 3540 C C . VAL B 1 164 ? 7.602 11.664 5.809 1 98.81 164 VAL B C 1
ATOM 3542 O O . VAL B 1 164 ? 7.316 10.688 6.508 1 98.81 164 VAL B O 1
ATOM 3545 N N . LYS B 1 165 ? 6.719 12.562 5.516 1 98.75 165 LYS B N 1
ATOM 3546 C CA . LYS B 1 165 ? 5.301 12.234 5.367 1 98.75 165 LYS B CA 1
ATOM 3547 C C . LYS B 1 165 ? 5.023 11.617 4.004 1 98.75 165 LYS B C 1
ATOM 3549 O O . LYS B 1 165 ? 5 12.32 2.99 1 98.75 165 LYS B O 1
ATOM 3554 N N . ASN B 1 166 ? 4.781 10.344 4.016 1 98.75 166 ASN B N 1
ATOM 3555 C CA . ASN B 1 166 ? 4.574 9.648 2.75 1 98.75 166 ASN B CA 1
ATOM 3556 C C . ASN B 1 166 ? 3.094 9.406 2.479 1 98.75 166 ASN B C 1
ATOM 3558 O O . ASN B 1 166 ? 2.443 8.641 3.193 1 98.75 166 ASN B O 1
ATOM 3562 N N . SER B 1 167 ? 2.619 10.031 1.388 1 98 167 SER B N 1
ATOM 3563 C CA . SER B 1 167 ? 1.205 9.906 1.044 1 98 167 SER B CA 1
ATOM 3564 C C . SER B 1 167 ? 1.015 9.094 -0.231 1 98 167 SER B C 1
ATOM 3566 O O . SER B 1 167 ? -0.105 8.969 -0.731 1 98 167 SER B O 1
ATOM 3568 N N . SER B 1 168 ? 2.188 8.562 -0.743 1 96.88 168 SER B N 1
ATOM 3569 C CA . SER B 1 168 ? 1.975 7.586 -1.807 1 96.88 168 SER B CA 1
ATOM 3570 C C . SER B 1 168 ? 1.247 6.352 -1.286 1 96.88 168 SER B C 1
ATOM 3572 O O . SER B 1 168 ? 1.302 6.051 -0.092 1 96.88 168 SER B O 1
ATOM 3574 N N . MET B 1 169 ? 0.65 5.605 -2.141 1 94.75 169 MET B N 1
ATOM 3575 C CA . MET B 1 169 ? -0.287 4.574 -1.706 1 94.75 169 MET B CA 1
ATOM 3576 C C . MET B 1 169 ? 0.448 3.285 -1.354 1 94.75 169 MET B C 1
ATOM 3578 O O . MET B 1 169 ? 0.118 2.629 -0.364 1 94.75 169 MET B O 1
ATOM 3582 N N . PRO B 1 170 ? 1.504 2.863 -2.055 1 95.81 170 PRO B N 1
ATOM 3583 C CA . PRO B 1 170 ? 2.152 1.604 -1.685 1 95.81 170 PRO B CA 1
ATOM 3584 C C . PRO B 1 170 ? 2.809 1.66 -0.307 1 95.81 170 PRO B C 1
ATOM 3586 O O . PRO B 1 170 ? 3.656 2.521 -0.058 1 95.81 170 PRO B O 1
ATOM 3589 N N . ALA B 1 171 ? 2.459 0.69 0.521 1 95.94 171 ALA B N 1
ATOM 3590 C CA . ALA B 1 171 ? 3.094 0.606 1.835 1 95.94 171 ALA B CA 1
ATOM 3591 C C . ALA B 1 171 ? 4.586 0.318 1.705 1 95.94 171 ALA B C 1
ATOM 3593 O O . ALA B 1 171 ? 5.363 0.614 2.615 1 95.94 171 ALA B O 1
ATOM 3594 N N . LEU B 1 172 ? 5.008 -0.206 0.555 1 96.19 172 LEU B N 1
ATOM 3595 C CA . LEU B 1 172 ? 6.41 -0.449 0.245 1 96.19 172 LEU B CA 1
ATOM 3596 C C . LEU B 1 172 ? 7.223 0.835 0.363 1 96.19 172 LEU B C 1
ATOM 3598 O O . LEU B 1 172 ? 8.375 0.809 0.81 1 96.19 172 LEU B O 1
ATOM 3602 N N . ASP B 1 173 ? 6.633 1.94 -0.061 1 97.94 173 ASP B N 1
ATOM 3603 C CA . ASP B 1 173 ? 7.355 3.209 -0.02 1 97.94 173 ASP B CA 1
ATOM 3604 C C . ASP B 1 173 ? 7.727 3.582 1.412 1 97.94 173 ASP B C 1
ATOM 3606 O O . ASP B 1 173 ? 8.836 4.051 1.668 1 97.94 173 ASP B O 1
ATOM 3610 N N . ILE B 1 174 ? 6.746 3.379 2.33 1 98.12 174 ILE B N 1
ATOM 3611 C CA . ILE B 1 174 ? 7.008 3.631 3.742 1 98.12 174 ILE B CA 1
ATOM 3612 C C . ILE B 1 174 ? 8.188 2.777 4.211 1 98.12 174 ILE B C 1
ATOM 3614 O O . ILE B 1 174 ? 9.109 3.279 4.855 1 98.12 174 ILE B O 1
ATOM 3618 N N . GLU B 1 175 ? 8.156 1.516 3.859 1 97.94 175 GLU B N 1
ATOM 3619 C CA . GLU B 1 175 ? 9.219 0.593 4.25 1 97.94 175 GLU B CA 1
ATOM 3620 C C . GLU B 1 175 ? 10.562 1.025 3.678 1 97.94 175 GLU B C 1
ATOM 3622 O O . GLU B 1 175 ? 11.586 0.969 4.367 1 97.94 175 GLU B O 1
ATOM 3627 N N . ARG B 1 176 ? 10.586 1.438 2.4 1 97.62 176 ARG B N 1
ATOM 3628 C CA . ARG B 1 176 ? 11.828 1.839 1.748 1 97.62 176 ARG B CA 1
ATOM 3629 C C . ARG B 1 176 ? 12.398 3.096 2.393 1 97.62 176 ARG B C 1
ATOM 3631 O O . ARG B 1 176 ? 13.617 3.199 2.588 1 97.62 176 ARG B O 1
ATOM 3638 N N . PHE B 1 177 ? 11.57 4.082 2.707 1 98.5 177 PHE B N 1
ATOM 3639 C CA . PHE B 1 177 ? 12.055 5.293 3.365 1 98.5 177 PHE B CA 1
ATOM 3640 C C . PHE B 1 177 ? 12.57 4.977 4.762 1 98.5 177 PHE B C 1
ATOM 3642 O O . PHE B 1 177 ? 13.602 5.512 5.184 1 98.5 177 PHE B O 1
ATOM 3649 N N . LYS B 1 178 ? 11.844 4.113 5.469 1 97.88 178 LYS B N 1
ATOM 3650 C CA . LYS B 1 178 ? 12.312 3.715 6.793 1 97.88 178 LYS B CA 1
ATOM 3651 C C . LYS B 1 178 ? 13.656 2.99 6.707 1 97.88 178 LYS B C 1
ATOM 3653 O O . LYS B 1 178 ? 14.555 3.238 7.512 1 97.88 178 LYS B O 1
ATOM 3658 N N . SER B 1 179 ? 13.734 2.105 5.734 1 96.56 179 SER B N 1
ATOM 3659 C CA . SER B 1 179 ? 14.984 1.385 5.52 1 96.56 179 SER B CA 1
ATOM 3660 C C . SER B 1 179 ? 16.141 2.346 5.227 1 96.56 179 SER B C 1
ATOM 3662 O O . SER B 1 179 ? 17.25 2.148 5.707 1 96.56 179 SER B O 1
ATOM 3664 N N . ALA B 1 180 ? 15.914 3.404 4.508 1 96.19 180 ALA B N 1
ATOM 3665 C CA . ALA B 1 180 ? 16.922 4.379 4.109 1 96.19 180 ALA B CA 1
ATOM 3666 C C . ALA B 1 180 ? 17.406 5.199 5.305 1 96.19 180 ALA B C 1
ATOM 3668 O O . ALA B 1 180 ? 18.578 5.52 5.418 1 96.19 180 ALA B O 1
ATOM 3669 N N . GLY B 1 181 ? 16.5 5.539 6.203 1 95.94 181 GLY B N 1
ATOM 3670 C CA . GLY B 1 181 ? 16.812 6.473 7.27 1 95.94 181 GLY B CA 1
ATOM 3671 C C . GLY B 1 181 ? 17.062 5.793 8.602 1 95.94 181 GLY B C 1
ATOM 3672 O O . GLY B 1 181 ? 17.656 6.387 9.508 1 95.94 181 GLY B O 1
ATOM 3673 N N . GLY B 1 182 ? 16.484 4.566 8.75 1 94 182 GLY B N 1
ATOM 3674 C CA . GLY B 1 182 ? 16.625 3.83 10 1 94 182 GLY B CA 1
ATOM 3675 C C . GLY B 1 182 ? 15.969 4.52 11.18 1 94 182 GLY B C 1
ATOM 3676 O O . GLY B 1 182 ? 14.891 5.105 11.039 1 94 182 GLY B O 1
ATOM 3677 N N . ASP B 1 183 ? 16.594 4.441 12.352 1 91.25 183 ASP B N 1
ATOM 3678 C CA . ASP B 1 183 ? 16 4.938 13.594 1 91.25 183 ASP B CA 1
ATOM 3679 C C . ASP B 1 183 ? 16.188 6.445 13.727 1 91.25 183 ASP B C 1
ATOM 3681 O O . ASP B 1 183 ? 15.609 7.07 14.617 1 91.25 183 ASP B O 1
ATOM 3685 N N . ARG B 1 184 ? 16.828 7 12.766 1 94.38 184 ARG B N 1
ATOM 3686 C CA . ARG B 1 184 ? 17.109 8.43 12.891 1 94.38 184 ARG B CA 1
ATOM 3687 C C . ARG B 1 184 ? 16 9.258 12.25 1 94.38 184 ARG B C 1
ATOM 3689 O O . ARG B 1 184 ? 16.047 10.492 12.289 1 94.38 184 ARG B O 1
ATOM 3696 N N . VAL B 1 185 ? 15.094 8.555 11.578 1 97.25 185 VAL B N 1
ATOM 3697 C CA . VAL B 1 185 ? 14.047 9.328 10.906 1 97.25 185 VAL B CA 1
ATOM 3698 C C . VAL B 1 185 ? 12.68 8.836 11.367 1 97.25 185 VAL B C 1
ATOM 3700 O O . VAL B 1 185 ? 12.547 7.7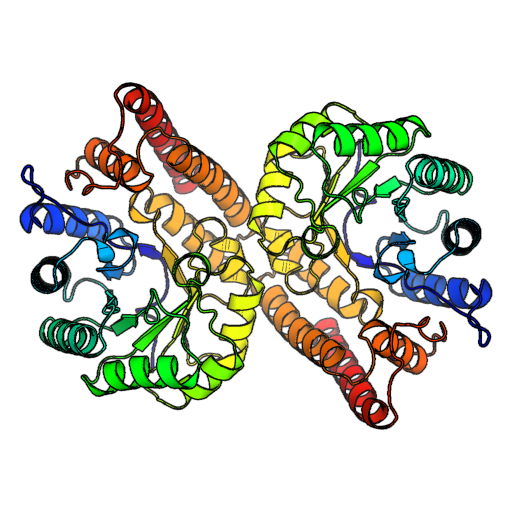23 11.875 1 97.25 185 VAL B O 1
ATOM 3703 N N . VAL B 1 186 ? 11.68 9.719 11.203 1 98.25 186 VAL B N 1
ATOM 3704 C CA . VAL B 1 186 ? 10.266 9.359 11.359 1 98.25 186 VAL B CA 1
ATOM 3705 C C . VAL B 1 186 ? 9.602 9.289 9.984 1 98.25 186 VAL B C 1
ATOM 3707 O O . VAL B 1 186 ? 9.68 10.234 9.203 1 98.25 186 VAL B O 1
ATOM 3710 N N . VAL B 1 187 ? 9.062 8.164 9.703 1 98.62 187 VAL B N 1
ATOM 3711 C CA . VAL B 1 187 ? 8.195 8.055 8.531 1 98.62 187 VAL B CA 1
ATOM 3712 C C . VAL B 1 187 ? 6.734 8.109 8.969 1 98.62 187 VAL B C 1
ATOM 3714 O O . VAL B 1 187 ? 6.316 7.359 9.852 1 98.62 187 VAL B O 1
ATOM 3717 N N . PHE B 1 188 ? 6.031 9.07 8.367 1 98.81 188 PHE B N 1
ATOM 3718 C CA . PHE B 1 188 ? 4.609 9.227 8.648 1 98.81 188 PHE B CA 1
ATOM 3719 C C . PHE B 1 188 ? 3.77 8.57 7.559 1 98.81 188 PHE B C 1
ATOM 3721 O O . PHE B 1 188 ? 3.994 8.805 6.371 1 98.81 188 PHE B O 1
ATOM 3728 N N . ASN B 1 189 ? 2.811 7.746 8.023 1 98.75 189 ASN B N 1
ATOM 3729 C CA . ASN B 1 189 ? 1.8 7.281 7.078 1 98.75 189 ASN B CA 1
ATOM 3730 C C . ASN B 1 189 ? 0.85 8.406 6.676 1 98.75 189 ASN B C 1
ATOM 3732 O O . ASN B 1 189 ? 0.222 9.031 7.531 1 98.75 189 ASN B O 1
ATOM 3736 N N . GLY B 1 190 ? 0.728 8.656 5.387 1 98.44 190 GLY B N 1
ATOM 3737 C CA . GLY B 1 190 ? -0.136 9.711 4.875 1 98.44 190 GLY B CA 1
ATOM 3738 C C . GLY B 1 190 ? -1.526 9.219 4.52 1 98.44 190 GLY B C 1
ATOM 3739 O O . GLY B 1 190 ? -2.525 9.812 4.934 1 98.44 190 GLY B O 1
ATOM 3740 N N . PRO B 1 191 ? -1.606 8.102 3.799 1 98 191 PRO B N 1
ATOM 3741 C CA . PRO B 1 191 ? -2.938 7.613 3.426 1 98 191 PRO B CA 1
ATOM 3742 C C . PRO B 1 191 ? -3.738 7.113 4.625 1 98 191 PRO B C 1
ATOM 3744 O O . PRO B 1 191 ? -3.416 6.07 5.199 1 98 191 PRO B O 1
ATOM 3747 N N . ASP B 1 192 ? -4.789 7.809 4.855 1 98.5 192 ASP B N 1
ATOM 3748 C CA . ASP B 1 192 ? -5.602 7.492 6.027 1 98.5 192 ASP B CA 1
ATOM 3749 C C . ASP B 1 192 ? -6.121 6.059 5.965 1 98.5 192 ASP B C 1
ATOM 3751 O O . ASP B 1 192 ? -6.25 5.395 6.996 1 98.5 192 ASP B O 1
ATOM 3755 N N . GLU B 1 193 ? -6.336 5.555 4.785 1 98.06 193 GLU B N 1
ATOM 3756 C CA . GLU B 1 193 ? -7.008 4.285 4.543 1 98.06 193 GLU B CA 1
ATOM 3757 C C . GLU B 1 193 ? -6.066 3.107 4.77 1 98.06 193 GLU B C 1
ATOM 3759 O O . GLU B 1 193 ? -6.496 1.951 4.777 1 98.06 193 GLU B O 1
ATOM 3764 N N . GLN B 1 194 ? -4.797 3.418 5.059 1 97.62 194 GLN B N 1
ATOM 3765 C CA . GLN B 1 194 ? -3.828 2.348 5.27 1 97.62 194 GLN B CA 1
ATOM 3766 C C . GLN B 1 194 ? -2.914 2.66 6.449 1 97.62 194 GLN B C 1
ATOM 3768 O O . GLN B 1 194 ? -1.732 2.309 6.438 1 97.62 194 GLN B O 1
ATOM 3773 N N . PHE B 1 195 ? -3.479 3.332 7.426 1 98.5 195 PHE B N 1
ATOM 3774 C CA . PHE B 1 195 ? -2.713 3.707 8.609 1 98.5 195 PHE B CA 1
ATOM 3775 C C . PHE B 1 195 ? -2.088 2.479 9.258 1 98.5 195 PHE B C 1
ATOM 3777 O O . PHE B 1 195 ? -0.887 2.463 9.539 1 98.5 195 PHE B O 1
ATOM 3784 N N . VAL B 1 196 ? -2.863 1.379 9.469 1 97.31 196 VAL B N 1
ATOM 3785 C CA . VAL B 1 196 ? -2.396 0.188 10.164 1 97.31 196 VAL B CA 1
ATOM 3786 C C . VAL B 1 196 ? -1.312 -0.505 9.344 1 97.31 196 VAL B C 1
ATOM 3788 O O . VAL B 1 196 ? -0.275 -0.901 9.883 1 97.31 196 VAL B O 1
ATOM 3791 N N . ALA B 1 197 ? -1.498 -0.603 8 1 97.12 197 ALA B N 1
ATOM 3792 C CA . ALA B 1 197 ? -0.498 -1.198 7.121 1 97.12 197 ALA B CA 1
ATOM 3793 C C . ALA B 1 197 ? 0.798 -0.392 7.137 1 97.12 197 ALA B C 1
ATOM 3795 O O . ALA B 1 197 ? 1.891 -0.963 7.172 1 97.12 197 ALA B O 1
ATOM 3796 N N . GLY B 1 198 ? 0.655 0.95 7.109 1 97.94 198 GLY B N 1
ATOM 3797 C CA . GLY B 1 198 ? 1.834 1.798 7.18 1 97.94 198 GLY B CA 1
ATOM 3798 C C . GLY B 1 198 ? 2.621 1.624 8.461 1 97.94 198 GLY B C 1
ATOM 3799 O O . GLY B 1 198 ? 3.854 1.626 8.445 1 97.94 198 GLY B O 1
ATOM 3800 N N . ARG B 1 199 ? 1.922 1.44 9.523 1 96.88 199 ARG B N 1
ATOM 3801 C CA . ARG B 1 199 ? 2.572 1.267 10.812 1 96.88 199 ARG B CA 1
ATOM 3802 C C . ARG B 1 199 ? 3.379 -0.027 10.852 1 96.88 199 ARG B C 1
ATOM 3804 O O . ARG B 1 199 ? 4.508 -0.047 11.344 1 96.88 199 ARG B O 1
ATOM 3811 N N . ILE B 1 200 ? 2.863 -1.073 10.289 1 94.06 200 ILE B N 1
ATOM 3812 C CA . ILE B 1 200 ? 3.572 -2.348 10.336 1 94.06 200 ILE B CA 1
ATOM 3813 C C . ILE B 1 200 ? 4.773 -2.305 9.391 1 94.06 200 ILE B C 1
ATOM 3815 O O . ILE B 1 200 ? 5.742 -3.041 9.578 1 94.06 200 ILE B O 1
ATOM 3819 N N . MET B 1 201 ? 4.684 -1.447 8.391 1 96.19 201 MET B N 1
ATOM 3820 C CA . MET B 1 201 ? 5.742 -1.361 7.395 1 96.19 201 MET B CA 1
ATOM 3821 C C . MET B 1 201 ? 6.805 -0.351 7.816 1 96.19 201 MET B C 1
ATOM 3823 O O . MET B 1 201 ? 7.719 -0.046 7.047 1 96.19 201 MET B O 1
ATOM 3827 N N . GLY B 1 202 ? 6.691 0.247 9 1 96.31 202 GLY B N 1
ATOM 3828 C CA . GLY B 1 202 ? 7.812 0.998 9.539 1 96.31 202 GLY B CA 1
ATOM 3829 C C . GLY B 1 202 ? 7.457 2.428 9.898 1 96.31 202 GLY B C 1
ATOM 3830 O O . GLY B 1 202 ? 8.266 3.145 10.484 1 96.31 202 GLY B O 1
ATOM 3831 N N . ALA B 1 203 ? 6.219 2.871 9.609 1 97.88 203 ALA B N 1
ATOM 3832 C CA . ALA B 1 203 ? 5.809 4.207 10.023 1 97.88 203 ALA B CA 1
ATOM 3833 C C . ALA B 1 203 ? 5.676 4.289 11.547 1 97.88 203 ALA B C 1
ATOM 3835 O O . ALA B 1 203 ? 5.145 3.377 12.18 1 97.88 203 ALA B O 1
ATOM 3836 N N . ALA B 1 204 ? 6.129 5.383 12.094 1 96.62 204 ALA B N 1
ATOM 3837 C CA . ALA B 1 204 ? 6.031 5.566 13.539 1 96.62 204 ALA B CA 1
ATOM 3838 C C . ALA B 1 204 ? 4.789 6.371 13.906 1 96.62 204 ALA B C 1
ATOM 3840 O O . ALA B 1 204 ? 4.387 6.406 15.07 1 96.62 204 ALA B O 1
ATOM 3841 N N . ALA B 1 205 ? 4.211 6.98 12.898 1 97.44 205 ALA B N 1
ATOM 3842 C CA . ALA B 1 205 ? 3.123 7.938 13.102 1 97.44 205 ALA B CA 1
ATOM 3843 C C . ALA B 1 205 ? 2.273 8.078 11.844 1 97.44 205 ALA B C 1
ATOM 3845 O O . ALA B 1 205 ? 2.57 7.465 10.812 1 97.44 205 ALA B O 1
ATOM 3846 N N . GLY B 1 206 ? 1.174 8.758 12.023 1 98.62 206 GLY B N 1
ATOM 3847 C CA . GLY B 1 206 ? 0.375 9.164 10.883 1 98.62 206 GLY B CA 1
ATOM 3848 C C . GLY B 1 206 ? 0.04 10.641 10.875 1 98.62 206 GLY B C 1
ATOM 3849 O O . GLY B 1 206 ? -0.199 11.234 11.93 1 98.62 206 GLY B O 1
ATOM 3850 N N . ILE B 1 207 ? 0.111 11.234 9.719 1 98.81 207 ILE B N 1
ATOM 3851 C CA . ILE B 1 207 ? -0.496 12.531 9.445 1 98.81 207 ILE B CA 1
ATOM 3852 C C . ILE B 1 207 ? -1.638 12.367 8.445 1 98.81 207 ILE B C 1
ATOM 3854 O O . ILE B 1 207 ? -1.41 12 7.289 1 98.81 207 ILE B O 1
ATOM 3858 N N . GLY B 1 208 ? -2.832 12.656 8.898 1 98.56 208 GLY B N 1
ATOM 3859 C CA . GLY B 1 208 ? -3.943 12.281 8.039 1 98.56 208 GLY B CA 1
ATOM 3860 C C . GLY B 1 208 ? -5 13.367 7.926 1 98.56 208 GLY B C 1
ATOM 3861 O O . GLY B 1 208 ? -5.18 14.164 8.844 1 98.56 208 GLY B O 1
ATOM 3862 N N . GLY B 1 209 ? -5.68 13.312 6.84 1 98.19 209 GLY B N 1
ATOM 3863 C CA . GLY B 1 209 ? -6.676 14.32 6.512 1 98.19 209 GLY B CA 1
ATOM 3864 C C . GLY B 1 209 ? -8.023 14.047 7.145 1 98.19 209 GLY B C 1
ATOM 3865 O O . GLY B 1 209 ? -8.828 14.969 7.328 1 98.19 209 GLY B O 1
ATOM 3866 N N . THR B 1 210 ? -8.312 12.789 7.512 1 98.62 210 THR B N 1
ATOM 3867 C CA . THR B 1 210 ? -9.617 12.492 8.086 1 98.62 210 THR B CA 1
ATOM 3868 C C . THR B 1 210 ? -9.516 12.289 9.594 1 98.62 210 THR B C 1
ATOM 3870 O O . THR B 1 210 ? -10.516 12.031 10.266 1 98.62 210 THR B O 1
ATOM 3873 N N . TYR B 1 211 ? -8.305 12.414 10.125 1 98.69 211 TYR B N 1
ATOM 3874 C CA . TYR B 1 211 ? -8.062 12.125 11.531 1 98.69 211 TYR B CA 1
ATOM 3875 C C . TYR B 1 211 ? -8.906 13.023 12.43 1 98.69 211 TYR B C 1
ATOM 3877 O O . TYR B 1 211 ? -9.477 12.562 13.422 1 98.69 211 TYR B O 1
ATOM 3885 N N . ALA B 1 212 ? -9.055 14.305 12.062 1 98.38 212 ALA B N 1
ATOM 3886 C CA . ALA B 1 212 ? -9.766 15.242 12.922 1 98.38 212 ALA B CA 1
ATOM 3887 C C . ALA B 1 212 ? -11.273 15.016 12.852 1 98.38 212 ALA B C 1
ATOM 3889 O O . ALA B 1 212 ? -12.023 15.516 13.703 1 98.38 212 ALA B O 1
ATOM 3890 N N . ALA B 1 213 ? -11.766 14.305 11.844 1 98.12 213 ALA B N 1
ATOM 3891 C CA . ALA B 1 213 ? -13.18 13.922 11.758 1 98.12 213 ALA B CA 1
ATOM 3892 C C . ALA B 1 213 ? -13.508 12.82 12.758 1 98.12 213 ALA B C 1
ATOM 3894 O O . ALA B 1 213 ? -14.648 12.695 13.195 1 98.12 213 ALA B O 1
ATOM 3895 N N . MET B 1 214 ? -12.516 12.039 13.07 1 98.5 214 MET B N 1
ATOM 3896 C CA . MET B 1 214 ? -12.711 10.867 13.922 1 98.5 214 MET B CA 1
ATOM 3897 C C . MET B 1 214 ? -11.445 10.547 14.703 1 98.5 214 MET B C 1
ATOM 3899 O O . MET B 1 214 ? -10.945 9.422 14.656 1 98.5 214 MET B O 1
ATOM 3903 N N . PRO B 1 215 ? -10.992 11.539 15.5 1 98.5 215 PRO B N 1
ATOM 3904 C CA . PRO B 1 215 ? -9.727 11.344 16.203 1 98.5 215 PRO B CA 1
ATOM 3905 C C . PRO B 1 215 ? -9.742 10.125 17.125 1 98.5 215 PRO B C 1
ATOM 3907 O O . PRO B 1 215 ? -8.742 9.406 17.219 1 98.5 215 PRO B O 1
ATOM 3910 N N . ASP B 1 216 ? -10.875 9.812 17.719 1 98.44 216 ASP B N 1
ATOM 3911 C CA . ASP B 1 216 ? -10.992 8.688 18.641 1 98.44 216 ASP B CA 1
ATOM 3912 C C . ASP B 1 216 ? -10.656 7.371 17.953 1 98.44 216 ASP B C 1
ATOM 3914 O O . ASP B 1 216 ? -9.977 6.516 18.516 1 98.44 216 ASP B O 1
ATOM 3918 N N . LEU B 1 217 ? -11.109 7.242 16.766 1 98.62 217 LEU B N 1
ATOM 3919 C CA . LEU B 1 217 ? -10.93 5.98 16.062 1 98.62 217 LEU B CA 1
ATOM 3920 C C . LEU B 1 217 ? -9.469 5.77 15.688 1 98.62 217 LEU B C 1
ATOM 3922 O O . LEU B 1 217 ? -8.945 4.66 15.82 1 98.62 217 LEU B O 1
ATOM 3926 N N . TYR B 1 218 ? -8.773 6.816 15.25 1 98.75 218 TYR B N 1
ATOM 3927 C CA . TYR B 1 218 ? -7.367 6.668 14.898 1 98.75 218 TYR B CA 1
ATOM 3928 C C . TYR B 1 218 ? -6.508 6.523 16.141 1 98.75 218 TYR B C 1
ATOM 3930 O O . TYR B 1 218 ? -5.496 5.816 16.125 1 98.75 218 TYR B O 1
ATOM 3938 N N . LEU B 1 219 ? -6.887 7.199 17.25 1 98.56 219 LEU B N 1
ATOM 3939 C CA . LEU B 1 219 ? -6.195 6.98 18.516 1 98.56 219 LEU B CA 1
ATOM 3940 C C . LEU B 1 219 ? -6.344 5.531 18.969 1 98.56 219 LEU B C 1
ATOM 3942 O O . LEU B 1 219 ? -5.387 4.934 19.469 1 98.56 219 LEU B O 1
ATOM 3946 N N . GLN B 1 220 ? -7.516 4.98 18.781 1 98.12 220 GLN B N 1
ATOM 3947 C CA . GLN B 1 220 ? -7.738 3.578 19.109 1 98.12 220 GLN B CA 1
ATOM 3948 C C . GLN B 1 220 ? -6.922 2.664 18.188 1 98.12 220 GLN B C 1
ATOM 3950 O O . GLN B 1 220 ? -6.324 1.691 18.656 1 98.12 220 GLN B O 1
ATOM 3955 N N . ALA B 1 221 ? -6.922 2.953 16.922 1 97.94 221 ALA B N 1
ATOM 3956 C CA . ALA B 1 221 ? -6.113 2.164 15.992 1 97.94 221 ALA B CA 1
ATOM 3957 C C . ALA B 1 221 ? -4.641 2.191 16.391 1 97.94 221 ALA B C 1
ATOM 3959 O O . ALA B 1 221 ? -3.967 1.158 16.375 1 97.94 221 ALA B O 1
ATOM 3960 N N . ASP B 1 222 ? -4.172 3.4 16.766 1 97.69 222 ASP B N 1
ATOM 3961 C CA . ASP B 1 222 ? -2.791 3.561 17.203 1 97.69 222 ASP B CA 1
ATOM 3962 C C . ASP B 1 222 ? -2.516 2.723 18.453 1 97.69 222 ASP B C 1
ATOM 3964 O O . ASP B 1 222 ? -1.474 2.074 18.562 1 97.69 222 ASP B O 1
ATOM 3968 N N . ARG B 1 223 ? -3.4 2.738 19.406 1 96.88 223 ARG B N 1
ATOM 3969 C CA . ARG B 1 223 ? -3.266 1.951 20.625 1 96.88 223 ARG B CA 1
ATOM 3970 C C . ARG B 1 223 ? -3.197 0.461 20.312 1 96.88 223 ARG B C 1
ATOM 3972 O O . ARG B 1 223 ? -2.326 -0.247 20.828 1 96.88 223 ARG B O 1
ATOM 3979 N N . LEU B 1 224 ? -4.113 0.012 19.469 1 96.12 224 LEU B N 1
ATOM 3980 C CA . LEU B 1 224 ? -4.152 -1.4 19.094 1 96.12 224 LEU B CA 1
ATOM 3981 C C . LEU B 1 224 ? -2.848 -1.83 18.438 1 96.12 224 LEU B C 1
ATOM 3983 O O . LEU B 1 224 ? -2.316 -2.9 18.734 1 96.12 224 LEU B O 1
ATOM 3987 N N . VAL B 1 225 ? -2.316 -0.985 17.562 1 94.75 225 VAL B N 1
ATOM 3988 C CA . VAL B 1 225 ? -1.053 -1.268 16.891 1 94.75 225 VAL B CA 1
ATOM 3989 C C . VAL B 1 225 ? 0.074 -1.347 17.922 1 94.75 225 VAL B C 1
ATOM 3991 O O . VAL B 1 225 ? 0.866 -2.293 17.906 1 94.75 225 VAL B O 1
ATOM 3994 N N . ARG B 1 226 ? 0.159 -0.434 18.844 1 94.06 226 ARG B N 1
ATOM 3995 C CA . ARG B 1 226 ? 1.217 -0.388 19.844 1 94.06 226 ARG B CA 1
ATOM 3996 C C . ARG B 1 226 ? 1.13 -1.585 20.781 1 94.06 226 ARG B C 1
ATOM 3998 O O . ARG B 1 226 ? 2.148 -2.047 21.297 1 94.06 226 ARG B O 1
ATOM 4005 N N . GLU B 1 227 ? -0.059 -2.09 20.938 1 93.94 227 GLU B N 1
ATOM 4006 C CA . GLU B 1 227 ? -0.282 -3.232 21.828 1 93.94 227 GLU B CA 1
ATOM 4007 C C . GLU B 1 227 ? -0.108 -4.551 21.062 1 93.94 227 GLU B C 1
ATOM 4009 O O . GLU B 1 227 ? -0.297 -5.625 21.641 1 93.94 227 GLU B O 1
ATOM 4014 N N . GLY B 1 228 ? 0.151 -4.5 19.797 1 90.81 228 GLY B N 1
ATOM 4015 C CA . GLY B 1 228 ? 0.366 -5.695 19 1 90.81 228 GLY B CA 1
ATOM 4016 C C . GLY B 1 228 ? -0.924 -6.387 18.609 1 90.81 228 GLY B C 1
ATOM 4017 O O . GLY B 1 228 ? -0.906 -7.535 18.156 1 90.81 228 GLY B O 1
ATOM 4018 N N . ARG B 1 229 ? -2.066 -5.762 18.797 1 92.19 229 ARG B N 1
ATOM 4019 C CA . ARG B 1 229 ? -3.375 -6.32 18.469 1 92.19 229 ARG B CA 1
ATOM 4020 C C . ARG B 1 229 ? -3.768 -5.988 17.031 1 92.19 229 ARG B C 1
ATOM 4022 O O . ARG B 1 229 ? -4.789 -5.344 16.797 1 92.19 229 ARG B O 1
ATOM 4029 N N . PHE B 1 230 ? -3.066 -6.508 16.062 1 89.38 230 PHE B N 1
ATOM 4030 C CA . PHE B 1 230 ? -3.123 -6.086 14.672 1 89.38 230 PHE B CA 1
ATOM 4031 C C . PHE B 1 230 ? -4.395 -6.594 14.008 1 89.38 230 PHE B C 1
ATOM 4033 O O . PHE B 1 230 ? -4.941 -5.934 13.125 1 89.38 230 PHE B O 1
ATOM 4040 N N . GLU B 1 231 ? -4.914 -7.801 14.344 1 88.38 231 GLU B N 1
ATOM 4041 C CA . GLU B 1 231 ? -6.176 -8.273 13.789 1 88.38 231 GLU B CA 1
ATOM 4042 C C . GLU B 1 231 ? -7.312 -7.301 14.086 1 88.38 231 GLU B C 1
ATOM 4044 O O . GLU B 1 231 ? -8.086 -6.945 13.195 1 88.38 231 GLU B O 1
ATOM 4049 N N . GLU B 1 232 ? -7.355 -6.871 15.375 1 94 232 GLU B N 1
ATOM 4050 C CA . GLU B 1 232 ? -8.359 -5.895 15.766 1 94 232 GLU B CA 1
ATOM 4051 C C . GLU B 1 232 ? -8.125 -4.551 15.086 1 94 232 GLU B C 1
ATOM 4053 O O . GLU B 1 232 ? -9.078 -3.893 14.656 1 94 232 GLU B O 1
ATOM 4058 N N . ALA B 1 233 ? -6.859 -4.145 14.992 1 95.94 233 ALA B N 1
ATOM 4059 C CA . ALA B 1 233 ? -6.52 -2.896 14.312 1 95.94 233 ALA B CA 1
ATOM 4060 C C . ALA B 1 233 ? -6.969 -2.926 12.859 1 95.94 233 ALA B C 1
ATOM 4062 O O . ALA B 1 233 ? -7.465 -1.926 12.336 1 95.94 233 ALA B O 1
ATOM 4063 N N . GLY B 1 234 ? -6.777 -4.102 12.211 1 94.44 234 GLY B N 1
ATOM 4064 C CA . GLY B 1 234 ? -7.207 -4.258 10.828 1 94.44 234 GLY B CA 1
ATOM 4065 C C . GLY B 1 234 ? -8.711 -4.141 10.656 1 94.44 234 GLY B C 1
ATOM 4066 O O . GLY B 1 234 ? -9.188 -3.514 9.711 1 94.44 234 GLY B O 1
ATOM 4067 N N . LYS B 1 235 ? -9.453 -4.75 11.539 1 95.56 235 LYS B N 1
ATOM 4068 C CA . LYS B 1 235 ? -10.906 -4.648 11.5 1 95.56 235 LYS B CA 1
ATOM 4069 C C . LYS B 1 235 ? -11.367 -3.205 11.688 1 95.56 235 LYS B C 1
ATOM 4071 O O . LYS B 1 235 ? -12.258 -2.736 10.984 1 95.56 235 LYS B O 1
ATOM 4076 N N . LEU B 1 236 ? -10.734 -2.535 12.648 1 97.62 236 LEU B N 1
ATOM 4077 C CA . LEU B 1 236 ? -11.055 -1.128 12.859 1 97.62 236 LEU B CA 1
ATOM 4078 C C . LEU B 1 236 ? -10.719 -0.3 11.625 1 97.62 236 LEU B C 1
ATOM 4080 O O . LEU B 1 236 ? -11.5 0.564 11.219 1 97.62 236 LEU B O 1
ATOM 4084 N N . GLN B 1 237 ? -9.555 -0.564 11.008 1 98.06 237 GLN B N 1
ATOM 4085 C CA . GLN B 1 237 ? -9.156 0.108 9.773 1 98.06 237 GLN B CA 1
ATOM 4086 C C . GLN B 1 237 ? -10.227 -0.063 8.695 1 98.06 237 GLN B C 1
ATOM 4088 O O . GLN B 1 237 ? -10.547 0.889 7.98 1 98.06 237 GLN B O 1
ATOM 4093 N N . SER B 1 238 ? -10.758 -1.275 8.562 1 97.62 238 SER B N 1
ATOM 4094 C CA . SER B 1 238 ? -11.789 -1.536 7.559 1 97.62 238 SER B CA 1
ATOM 4095 C C . SER B 1 238 ? -13.031 -0.703 7.824 1 97.62 238 SER B C 1
ATOM 4097 O O . SER B 1 238 ? -13.617 -0.134 6.898 1 97.62 238 SER B O 1
ATOM 4099 N N . ALA B 1 239 ? -13.43 -0.654 9.07 1 98 239 ALA B N 1
ATOM 4100 C CA . ALA B 1 239 ? -14.586 0.162 9.438 1 98 239 ALA B CA 1
ATOM 4101 C C . ALA B 1 239 ? -14.32 1.641 9.164 1 98 239 ALA B C 1
ATOM 4103 O O . ALA B 1 239 ? -15.203 2.354 8.68 1 98 239 ALA B O 1
ATOM 4104 N N . ILE B 1 240 ? -13.133 2.109 9.5 1 98.56 240 ILE B N 1
ATOM 4105 C CA . ILE B 1 240 ? -12.719 3.479 9.219 1 98.56 240 ILE B CA 1
ATOM 4106 C C . ILE B 1 240 ? -12.797 3.738 7.715 1 98.56 240 ILE B C 1
ATOM 4108 O O . ILE B 1 240 ? -13.258 4.797 7.285 1 98.56 240 ILE B O 1
ATOM 4112 N N . ASN B 1 241 ? -12.344 2.76 6.93 1 98.5 241 ASN B N 1
ATOM 4113 C CA . ASN B 1 241 ? -12.359 2.91 5.48 1 98.5 241 ASN B CA 1
ATOM 4114 C C . ASN B 1 241 ? -13.781 3.082 4.953 1 98.5 241 ASN B C 1
ATOM 4116 O O . ASN B 1 241 ? -14.008 3.836 4.008 1 98.5 241 ASN B O 1
ATOM 4120 N N . ASP B 1 242 ? -14.75 2.369 5.543 1 98.19 242 ASP B N 1
ATOM 4121 C CA . ASP B 1 242 ? -16.141 2.557 5.16 1 98.19 242 ASP B CA 1
ATOM 4122 C C . ASP B 1 242 ? -16.594 3.998 5.391 1 98.19 242 ASP B C 1
ATOM 4124 O O . ASP B 1 242 ? -17.328 4.566 4.578 1 98.19 242 ASP B O 1
ATOM 4128 N N . ILE B 1 243 ? -16.141 4.605 6.5 1 98.56 243 ILE B N 1
ATOM 4129 C CA . ILE B 1 243 ? -16.469 5.992 6.82 1 98.56 243 ILE B CA 1
ATOM 4130 C C . ILE B 1 243 ? -15.805 6.926 5.816 1 98.56 243 ILE B C 1
ATOM 4132 O O . ILE B 1 243 ? -16.438 7.875 5.332 1 98.56 243 ILE B O 1
ATOM 4136 N N . ILE B 1 244 ? -14.547 6.668 5.492 1 98.5 244 ILE B N 1
ATOM 4137 C CA . ILE B 1 244 ? -13.82 7.5 4.539 1 98.5 244 ILE B CA 1
ATOM 4138 C C . ILE B 1 244 ? -14.516 7.457 3.182 1 98.5 244 ILE B C 1
ATOM 4140 O O . ILE B 1 244 ? -14.703 8.492 2.543 1 98.5 244 ILE B O 1
ATOM 4144 N N . VAL B 1 245 ? -14.922 6.25 2.74 1 97.06 245 VAL B N 1
ATOM 4145 C CA . VAL B 1 245 ? -15.641 6.109 1.477 1 97.06 245 VAL B CA 1
ATOM 4146 C C . VAL B 1 245 ? -16.922 6.938 1.515 1 97.06 245 VAL B C 1
ATOM 4148 O O . VAL B 1 245 ? -17.25 7.633 0.549 1 97.06 245 VAL B O 1
ATOM 4151 N N . ALA B 1 246 ? -17.641 6.875 2.643 1 97.81 246 ALA B N 1
ATOM 4152 C CA . ALA B 1 246 ? -18.891 7.629 2.793 1 97.81 246 ALA B CA 1
ATOM 4153 C C . ALA B 1 246 ? -18.625 9.133 2.715 1 97.81 246 ALA B C 1
ATOM 4155 O O . ALA B 1 246 ? -19.344 9.859 2.029 1 97.81 246 ALA B O 1
ATOM 4156 N N . LEU B 1 247 ? -17.578 9.617 3.373 1 97.94 247 LEU B N 1
ATOM 4157 C CA . LEU B 1 247 ? -17.219 11.031 3.361 1 97.94 247 LEU B CA 1
ATOM 4158 C C . LEU B 1 247 ? -16.875 11.492 1.947 1 97.94 247 LEU B C 1
ATOM 4160 O O . LEU B 1 247 ? -17.203 12.625 1.568 1 97.94 247 LEU B O 1
ATOM 4164 N N . CYS B 1 248 ? -16.281 10.633 1.173 1 96.56 248 CYS B N 1
ATOM 4165 C CA . CYS B 1 248 ? -15.805 10.977 -0.162 1 96.56 248 CYS B CA 1
ATOM 4166 C C . CYS B 1 248 ? -16.922 10.828 -1.192 1 96.56 248 CYS B C 1
ATOM 4168 O O . CYS B 1 248 ? -16.734 11.172 -2.361 1 96.56 248 CYS B O 1
ATOM 4170 N N . SER B 1 249 ? -18.062 10.258 -0.816 1 96.31 249 SER B N 1
ATOM 4171 C CA . SER B 1 249 ? -19.125 9.945 -1.767 1 96.31 249 SER B CA 1
ATOM 4172 C C . SER B 1 249 ? -20.25 10.984 -1.71 1 96.31 249 SER B C 1
ATOM 4174 O O . SER B 1 249 ? -21.297 10.812 -2.34 1 96.31 249 SER B O 1
ATOM 4176 N N . LEU B 1 250 ? -20.016 12.062 -1.007 1 96.88 250 LEU B N 1
ATOM 4177 C CA . LEU B 1 250 ? -21.016 13.109 -0.859 1 96.88 250 LEU B CA 1
ATOM 4178 C C . LEU B 1 250 ? -20.969 14.086 -2.031 1 96.88 250 LEU B C 1
ATOM 4180 O O . LEU B 1 250 ? -20.062 14 -2.871 1 96.88 250 LEU B O 1
ATOM 4184 N N . ASP B 1 251 ? -22.016 14.953 -2.092 1 96.44 251 ASP B N 1
ATOM 4185 C CA . ASP B 1 251 ? -22.062 15.969 -3.141 1 96.44 251 ASP B CA 1
ATOM 4186 C C . ASP B 1 251 ? -20.969 17.016 -2.932 1 96.44 251 ASP B C 1
ATOM 4188 O O . ASP B 1 251 ? -20.328 17.438 -3.889 1 96.44 251 ASP B O 1
ATOM 4192 N N . GLY B 1 252 ? -20.781 17.438 -1.744 1 96.31 252 GLY B N 1
ATOM 4193 C CA . GLY B 1 252 ? -19.734 18.375 -1.409 1 96.31 252 GLY B CA 1
ATOM 4194 C C . GLY B 1 252 ? -18.359 17.719 -1.289 1 96.31 252 GLY B C 1
ATOM 4195 O O . GLY B 1 252 ? -18.266 16.5 -1.291 1 96.31 252 GLY B O 1
ATOM 4196 N N . SER B 1 253 ? -17.359 18.578 -1.254 1 96.62 253 SER B N 1
ATOM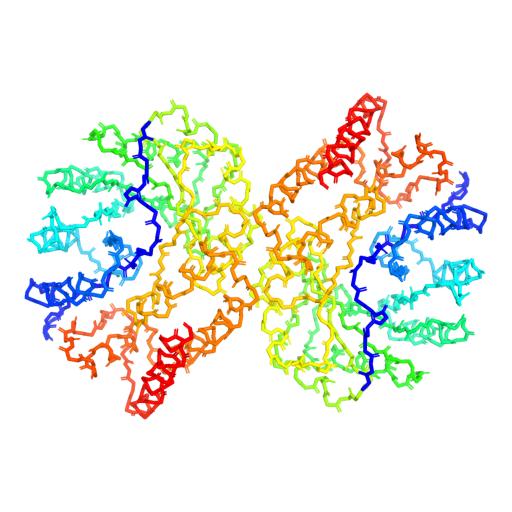 4197 C CA . SER B 1 253 ? -16.016 18.047 -1.043 1 96.62 253 SER B CA 1
ATOM 4198 C C . SER B 1 253 ? -15.914 17.312 0.288 1 96.62 253 SER B C 1
ATOM 4200 O O . SER B 1 253 ? -16.719 17.547 1.196 1 96.62 253 SER B O 1
ATOM 4202 N N . MET B 1 254 ? -14.945 16.453 0.382 1 97 254 MET B N 1
ATOM 4203 C CA . MET B 1 254 ? -14.711 15.727 1.62 1 97 254 MET B CA 1
ATOM 4204 C C . MET B 1 254 ? -14.469 16.672 2.783 1 97 254 MET B C 1
ATOM 4206 O O . MET B 1 254 ? -14.969 16.453 3.889 1 97 254 MET B O 1
ATOM 4210 N N . TYR B 1 255 ? -13.766 17.766 2.557 1 97.5 255 TYR B N 1
ATOM 4211 C CA . TYR B 1 255 ? -13.453 18.719 3.619 1 97.5 255 TYR B CA 1
ATOM 4212 C C . TYR B 1 255 ? -14.695 19.469 4.066 1 97.5 255 TYR B C 1
ATOM 4214 O O . TYR B 1 255 ? -14.867 19.75 5.254 1 97.5 255 TYR B O 1
ATOM 4222 N N . ALA B 1 256 ? -15.555 19.766 3.084 1 97.81 256 ALA B N 1
ATOM 4223 C CA . ALA B 1 256 ? -16.828 20.375 3.461 1 97.81 256 ALA B CA 1
ATOM 4224 C C . ALA B 1 256 ? -17.625 19.453 4.363 1 97.81 256 ALA B C 1
ATOM 4226 O O . ALA B 1 256 ? -18.219 19.891 5.352 1 97.81 256 ALA B O 1
ATOM 4227 N N . ALA B 1 257 ? -17.625 18.188 4.008 1 98.25 257 ALA B N 1
ATOM 4228 C CA . ALA B 1 257 ? -18.344 17.188 4.785 1 98.25 257 ALA B CA 1
ATOM 4229 C C . ALA B 1 257 ? -17.781 17.078 6.199 1 98.25 257 ALA B C 1
ATOM 4231 O O . ALA B 1 257 ? -18.531 17 7.172 1 98.25 257 ALA B O 1
ATOM 4232 N N . ILE B 1 258 ? -16.5 17.078 6.312 1 98.69 258 ILE B N 1
ATOM 4233 C CA . ILE B 1 258 ? -15.828 16.938 7.602 1 98.69 258 ILE B CA 1
ATOM 4234 C C . ILE B 1 258 ? -16.109 18.156 8.469 1 98.69 258 ILE B C 1
ATOM 4236 O O . ILE B 1 258 ? -16.359 18.031 9.672 1 98.69 258 ILE B O 1
ATOM 4240 N N . LYS B 1 259 ? -16.078 19.312 7.848 1 98.56 259 LYS B N 1
ATOM 4241 C CA . LYS B 1 259 ? -16.375 20.531 8.594 1 98.56 259 LYS B CA 1
ATOM 4242 C C . LYS B 1 259 ? -17.828 20.531 9.094 1 98.56 259 LYS B C 1
ATOM 4244 O O . LYS B 1 259 ? -18.109 20.984 10.203 1 98.56 259 LYS B O 1
ATOM 4249 N N . GLU B 1 260 ? -18.75 19.969 8.328 1 98.25 260 GLU B N 1
ATOM 4250 C CA . GLU B 1 260 ? -20.125 19.812 8.766 1 98.25 260 GLU B CA 1
ATOM 4251 C C . GLU B 1 260 ? -20.234 18.797 9.891 1 98.25 260 GLU B C 1
ATOM 4253 O O . GLU B 1 260 ? -21.047 18.953 10.812 1 98.25 260 GLU B O 1
ATOM 4258 N N . LEU B 1 261 ? -19.484 17.75 9.773 1 98.44 261 LEU B N 1
ATOM 4259 C CA . LEU B 1 261 ? -19.438 16.75 10.836 1 98.44 261 LEU B CA 1
ATOM 4260 C C . LEU B 1 261 ? -18.969 17.359 12.148 1 98.44 261 LEU B C 1
ATOM 4262 O O . LEU B 1 261 ? -19.562 17.109 13.203 1 98.44 261 LEU B O 1
ATOM 4266 N N . LEU B 1 262 ? -17.906 18.188 12.086 1 98.62 262 LEU B N 1
ATOM 4267 C CA . LEU B 1 262 ? -17.375 18.859 13.266 1 98.62 262 LEU B CA 1
ATOM 4268 C C . LEU B 1 262 ? -18.406 19.828 13.844 1 98.62 262 LEU B C 1
ATOM 4270 O O . LEU B 1 262 ? -18.531 19.938 15.062 1 98.62 262 LEU B O 1
ATOM 4274 N N . LEU B 1 263 ? -19.125 20.453 12.953 1 98.12 263 LEU B N 1
ATOM 4275 C CA . LEU B 1 263 ? -20.188 21.344 13.406 1 98.12 263 LEU B CA 1
ATOM 4276 C C . LEU B 1 263 ? -21.203 20.578 14.258 1 98.12 263 LEU B C 1
ATOM 4278 O O . LEU B 1 263 ? -21.641 21.078 15.297 1 98.12 263 LEU B O 1
ATOM 4282 N N . ARG B 1 264 ? -21.531 19.375 13.852 1 96.25 264 ARG B N 1
ATOM 4283 C CA . ARG B 1 264 ? -22.453 18.531 14.586 1 96.25 264 ARG B CA 1
ATOM 4284 C C . ARG B 1 264 ? -21.875 18.141 15.945 1 96.25 264 ARG B C 1
ATOM 4286 O O . ARG B 1 264 ? -22.625 17.766 16.859 1 96.25 264 ARG B O 1
ATOM 4293 N N . ARG B 1 265 ? -20.578 18.25 16.031 1 95.94 265 ARG B N 1
ATOM 4294 C CA . ARG B 1 265 ? -19.906 17.891 17.266 1 95.94 265 ARG B CA 1
ATOM 4295 C C . ARG B 1 265 ? -19.672 19.125 18.141 1 95.94 265 ARG B C 1
ATOM 4297 O O . ARG B 1 265 ? -18.969 19.062 19.141 1 95.94 265 ARG B O 1
ATOM 4304 N N . GLY B 1 266 ? -20.156 20.203 17.734 1 97.06 266 GLY B N 1
ATOM 4305 C CA . GLY B 1 266 ? -20.078 21.422 18.516 1 97.06 266 GLY B CA 1
ATOM 4306 C C . GLY B 1 266 ? -18.859 22.266 18.172 1 97.06 266 GLY B C 1
ATOM 4307 O O . GLY B 1 266 ? -18.516 23.203 18.906 1 97.06 266 GLY B O 1
ATOM 4308 N N . VAL B 1 267 ? -18.141 21.938 17.141 1 98.56 267 VAL B N 1
ATOM 4309 C CA . VAL B 1 267 ? -16.953 22.672 16.719 1 98.56 267 VAL B CA 1
ATOM 4310 C C . VAL B 1 267 ? -17.203 23.312 15.359 1 98.56 267 VAL B C 1
ATOM 4312 O O . VAL B 1 267 ? -17.047 22.672 14.32 1 98.56 267 VAL B O 1
ATOM 4315 N N . ASN B 1 268 ? -17.516 24.594 15.359 1 98.56 268 ASN B N 1
ATOM 4316 C CA . ASN B 1 268 ? -17.781 25.344 14.133 1 98.56 268 ASN B CA 1
ATOM 4317 C C . ASN B 1 268 ? -16.5 25.938 13.562 1 98.56 268 ASN B C 1
ATOM 4319 O O . ASN B 1 268 ? -15.992 26.938 14.078 1 98.56 268 ASN B O 1
ATOM 4323 N N . ILE B 1 269 ? -16.047 25.344 12.414 1 98.69 269 ILE B N 1
ATOM 4324 C CA . ILE B 1 269 ? -14.797 25.844 11.859 1 98.69 269 ILE B CA 1
ATOM 4325 C C . ILE B 1 269 ? -15.039 26.438 10.484 1 98.69 269 ILE B C 1
ATOM 4327 O O . ILE B 1 269 ? -14.094 26.719 9.742 1 98.69 269 ILE B O 1
ATOM 4331 N N . GLY B 1 270 ? -16.344 26.672 10.188 1 98.12 270 GLY B N 1
ATOM 4332 C CA . GLY B 1 270 ? -16.703 27.297 8.922 1 98.12 270 GLY B CA 1
ATOM 4333 C C . GLY B 1 270 ? -16.75 26.312 7.762 1 98.12 270 GLY B C 1
ATOM 4334 O O . GLY B 1 270 ? -16.781 25.094 7.969 1 98.12 270 GLY B O 1
ATOM 4335 N N . GLY B 1 271 ? -16.906 26.828 6.508 1 97.06 271 GLY B N 1
ATOM 4336 C CA . GLY B 1 271 ? -17 26.016 5.301 1 97.06 271 GLY B CA 1
ATOM 4337 C C . GLY B 1 271 ? -15.68 25.891 4.562 1 97.06 271 GLY B C 1
ATOM 4338 O O . GLY B 1 271 ? -14.609 25.922 5.176 1 97.06 271 GLY B O 1
ATOM 4339 N N . VAL B 1 272 ? -15.773 25.578 3.287 1 97.75 272 VAL B N 1
ATOM 4340 C CA . VAL B 1 272 ? -14.602 25.5 2.426 1 97.75 272 VAL B CA 1
ATOM 4341 C C . VAL B 1 272 ? -14.57 26.703 1.493 1 97.75 272 VAL B C 1
ATOM 4343 O O . VAL B 1 272 ? -15.578 27.406 1.324 1 97.75 272 VAL B O 1
ATOM 4346 N N . ARG B 1 273 ? -13.375 26.969 0.97 1 96.75 273 ARG B N 1
ATOM 4347 C CA . ARG B 1 273 ? -13.242 28.031 -0.018 1 96.75 273 ARG B CA 1
ATOM 4348 C C . ARG B 1 273 ? -13.438 27.5 -1.432 1 96.75 273 ARG B C 1
ATOM 4350 O O . ARG B 1 273 ? -12.977 26.406 -1.758 1 96.75 273 ARG B O 1
ATOM 4357 N N . ALA B 1 274 ? -14.211 28.375 -2.193 1 93.81 274 ALA B N 1
ATOM 4358 C CA . ALA B 1 274 ? -14.297 28.062 -3.615 1 93.81 274 ALA B CA 1
ATOM 4359 C C . ALA B 1 274 ? -12.914 27.906 -4.23 1 93.81 274 ALA B C 1
ATOM 4361 O O . ALA B 1 274 ? -11.984 28.641 -3.881 1 93.81 274 ALA B O 1
ATOM 4362 N N . PRO B 1 275 ? -12.648 26.938 -5.117 1 95.88 275 PRO B N 1
ATOM 4363 C CA . PRO B 1 275 ? -13.656 26.219 -5.902 1 95.88 275 PRO B CA 1
ATOM 4364 C C . PRO B 1 275 ? -14.117 24.938 -5.227 1 95.88 275 PRO B C 1
ATOM 4366 O O . PRO B 1 275 ? -14.898 24.188 -5.809 1 95.88 275 PRO B O 1
ATOM 4369 N N . LEU B 1 276 ? -13.648 24.578 -4.031 1 95.56 276 LEU B N 1
ATOM 4370 C CA . LEU B 1 276 ? -14.227 23.422 -3.342 1 95.56 276 LEU B CA 1
ATOM 4371 C C . LEU B 1 276 ? -15.727 23.609 -3.146 1 95.56 276 LEU B C 1
ATOM 4373 O O . LEU B 1 276 ? -16.188 24.703 -2.803 1 95.56 276 LEU B O 1
ATOM 4377 N N . GLU B 1 277 ? -16.438 22.578 -3.375 1 95.69 277 GLU B N 1
ATOM 4378 C CA . GLU B 1 277 ? -17.891 22.656 -3.26 1 95.69 277 GLU B CA 1
ATOM 4379 C C . GLU B 1 277 ? -18.344 22.375 -1.835 1 95.69 277 GLU B C 1
ATOM 4381 O O . GLU B 1 277 ? -17.797 21.484 -1.17 1 95.69 277 GLU B O 1
ATOM 4386 N N . GLY B 1 278 ? -19.281 23.125 -1.36 1 96.06 278 GLY B N 1
ATOM 4387 C CA . GLY B 1 278 ? -19.922 22.875 -0.08 1 96.06 278 GLY B CA 1
ATOM 4388 C C . GLY B 1 278 ? -20.891 21.703 -0.119 1 96.06 278 GLY B C 1
ATOM 4389 O O . GLY B 1 278 ? -21.172 21.156 -1.188 1 96.06 278 GLY B O 1
ATOM 4390 N N . VAL B 1 279 ? -21.344 21.344 1.062 1 96.56 279 VAL B N 1
ATOM 4391 C CA . VAL B 1 279 ? -22.281 20.234 1.159 1 96.56 279 VAL B CA 1
ATOM 4392 C C . VAL B 1 279 ? -23.656 20.656 0.648 1 96.56 279 VAL B C 1
ATOM 4394 O O . VAL B 1 279 ? -24.016 21.844 0.751 1 96.56 279 VAL B O 1
ATOM 4397 N N . SER B 1 280 ? -24.391 19.734 0.078 1 96.44 280 SER B N 1
ATOM 4398 C CA . SER B 1 280 ? -25.75 19.969 -0.376 1 96.44 280 SER B CA 1
ATOM 4399 C C . SER B 1 280 ? -26.766 19.656 0.724 1 96.44 280 SER B C 1
ATOM 4401 O O . SER B 1 280 ? -26.406 19.125 1.774 1 96.44 280 SER B O 1
ATOM 4403 N N . SER B 1 281 ? -27.969 20.047 0.452 1 95.38 281 SER B N 1
ATOM 4404 C CA . SER B 1 281 ? -29.047 19.688 1.383 1 95.38 281 SER B CA 1
ATOM 4405 C C . SER B 1 281 ? -29.203 18.172 1.469 1 95.38 281 SER B C 1
ATOM 4407 O O . SER B 1 281 ? -29.531 17.641 2.533 1 95.38 281 SER B O 1
ATOM 4409 N N . ALA B 1 282 ? -28.953 17.531 0.355 1 95.5 282 ALA B N 1
ATOM 4410 C CA . ALA B 1 282 ? -29.094 16.078 0.305 1 95.5 282 ALA B CA 1
ATOM 4411 C C . ALA B 1 282 ? -27.984 15.391 1.113 1 95.5 282 ALA B C 1
ATOM 4413 O O . ALA B 1 282 ? -28.141 14.25 1.554 1 95.5 282 ALA B O 1
ATOM 4414 N N . ASP B 1 283 ? -26.891 16.125 1.385 1 97.06 283 ASP B N 1
ATOM 4415 C CA . ASP B 1 283 ? -25.75 15.57 2.111 1 97.06 283 ASP B CA 1
ATOM 4416 C C . ASP B 1 283 ? -26.031 15.5 3.609 1 97.06 283 ASP B C 1
ATOM 4418 O O . ASP B 1 283 ? -25.406 14.719 4.328 1 97.06 283 ASP B O 1
ATOM 4422 N N . ALA B 1 284 ? -27.016 16.328 4.055 1 95.81 284 ALA B N 1
ATOM 4423 C CA . ALA B 1 284 ? -27.203 16.5 5.488 1 95.81 284 ALA B CA 1
ATOM 4424 C C . ALA B 1 284 ? -27.516 15.164 6.168 1 95.81 284 ALA B C 1
ATOM 4426 O O . ALA B 1 284 ? -26.859 14.797 7.148 1 95.81 284 ALA B O 1
ATOM 4427 N N . ALA B 1 285 ? -28.484 14.453 5.613 1 96.94 285 ALA B N 1
ATOM 4428 C CA . ALA B 1 285 ? -28.875 13.172 6.199 1 96.94 285 ALA B CA 1
ATOM 4429 C C . ALA B 1 285 ? -27.719 12.164 6.137 1 96.94 285 ALA B C 1
ATOM 4431 O O . ALA B 1 285 ? -27.547 11.352 7.047 1 96.94 285 ALA B O 1
ATOM 4432 N N . ARG B 1 286 ? -27.031 12.203 5.07 1 97.56 286 ARG B N 1
ATOM 4433 C CA . ARG B 1 286 ? -25.891 11.305 4.906 1 97.56 286 ARG B CA 1
ATOM 4434 C C . ARG B 1 286 ? -24.797 11.617 5.922 1 97.56 286 ARG B C 1
ATOM 4436 O O . ARG B 1 286 ? -24.172 10.703 6.477 1 97.56 286 ARG B O 1
ATOM 4443 N N . ILE B 1 287 ? -24.562 12.852 6.203 1 98.44 287 ILE B N 1
ATOM 4444 C CA . ILE B 1 287 ? -23.562 13.266 7.176 1 98.44 287 ILE B CA 1
ATOM 4445 C C . ILE B 1 287 ? -24 12.859 8.578 1 98.44 287 ILE B C 1
ATOM 4447 O O . ILE B 1 287 ? -23.188 12.422 9.398 1 98.44 287 ILE B O 1
ATOM 4451 N N . ASP B 1 288 ? -25.312 12.914 8.859 1 98.25 288 ASP B N 1
ATOM 4452 C CA . ASP B 1 288 ? -25.828 12.422 10.125 1 98.25 288 ASP B CA 1
ATOM 4453 C C . ASP B 1 288 ? -25.547 10.93 10.289 1 98.25 288 ASP B C 1
ATOM 4455 O O . ASP B 1 288 ? -25.203 10.477 11.383 1 98.25 288 ASP B O 1
ATOM 4459 N N . GLY B 1 289 ? -25.75 10.227 9.18 1 98.19 289 GLY B N 1
ATOM 4460 C CA . GLY B 1 289 ? -25.453 8.812 9.203 1 98.19 289 GLY B CA 1
ATOM 4461 C C . GLY B 1 289 ? -23.984 8.523 9.469 1 98.19 289 GLY B C 1
ATOM 4462 O O . GLY B 1 289 ? -23.656 7.594 10.211 1 98.19 289 GLY B O 1
ATOM 4463 N N . ILE B 1 290 ? -23.125 9.305 8.922 1 98.56 290 ILE B N 1
ATOM 4464 C CA . ILE B 1 290 ? -21.688 9.164 9.125 1 98.56 290 ILE B CA 1
ATOM 4465 C C . ILE B 1 290 ? -21.344 9.445 10.586 1 98.56 290 ILE B C 1
ATOM 4467 O O . ILE B 1 290 ? -20.594 8.695 11.211 1 98.56 290 ILE B O 1
ATOM 4471 N N . ALA B 1 291 ? -21.922 10.508 11.125 1 98.38 291 ALA B N 1
ATOM 4472 C CA . ALA B 1 291 ? -21.703 10.852 12.531 1 98.38 291 ALA B CA 1
ATOM 4473 C C . ALA B 1 291 ? -22.125 9.703 13.445 1 98.38 291 ALA B C 1
ATOM 4475 O O . ALA B 1 291 ? -21.391 9.352 14.375 1 98.38 291 ALA B O 1
ATOM 4476 N N . ALA B 1 292 ? -23.234 9.133 13.156 1 98.12 292 ALA B N 1
ATOM 4477 C CA . ALA B 1 292 ? -23.75 8.023 13.953 1 98.12 292 ALA B CA 1
ATOM 4478 C C . ALA B 1 292 ? -22.844 6.801 13.852 1 98.12 292 ALA B C 1
ATOM 4480 O O . ALA B 1 292 ? -22.625 6.098 14.844 1 98.12 292 ALA B O 1
ATOM 4481 N N . ALA B 1 293 ? -22.406 6.57 12.672 1 98 293 ALA B N 1
ATOM 4482 C CA . ALA B 1 293 ? -21.5 5.438 12.461 1 98 293 ALA B CA 1
ATOM 4483 C C . ALA B 1 293 ? -20.203 5.609 13.258 1 98 293 ALA B C 1
ATOM 4485 O O . ALA B 1 293 ? -19.719 4.656 13.859 1 98 293 ALA B O 1
ATOM 4486 N N . ILE B 1 294 ? -19.641 6.805 13.273 1 98.38 294 ILE B N 1
ATOM 4487 C CA . ILE B 1 294 ? -18.438 7.094 14.031 1 98.38 294 ILE B CA 1
ATOM 4488 C C . ILE B 1 294 ? -18.688 6.867 15.523 1 98.38 294 ILE B C 1
ATOM 4490 O O . ILE B 1 294 ? -17.906 6.191 16.203 1 98.38 294 ILE B O 1
ATOM 4494 N N . ASP B 1 295 ? -19.812 7.359 16.031 1 97.75 295 ASP B N 1
ATOM 4495 C CA . ASP B 1 295 ? -20.141 7.23 17.438 1 97.75 295 ASP B CA 1
ATOM 4496 C C . ASP B 1 295 ? -20.281 5.762 17.828 1 97.75 295 ASP B C 1
ATOM 4498 O O . ASP B 1 295 ? -19.828 5.348 18.906 1 97.75 295 ASP B O 1
ATOM 4502 N N . ALA B 1 296 ? -20.938 5.055 16.969 1 97.38 296 ALA B N 1
ATOM 4503 C CA . ALA B 1 296 ? -21.141 3.635 17.234 1 97.38 296 ALA B CA 1
ATOM 4504 C C . ALA B 1 296 ? -19.812 2.895 17.312 1 97.38 296 ALA B C 1
ATOM 4506 O O . ALA B 1 296 ? -19.625 2.018 18.156 1 97.38 296 ALA B O 1
ATOM 4507 N N . LEU B 1 297 ? -18.922 3.232 16.422 1 97.31 297 LEU B N 1
ATOM 4508 C CA . LEU B 1 297 ? -17.609 2.586 16.391 1 97.31 297 LEU B CA 1
ATOM 4509 C C . LEU B 1 297 ? -16.797 2.971 17.625 1 97.31 297 LEU B C 1
ATOM 4511 O O . LEU B 1 297 ? -16.094 2.133 18.188 1 97.31 297 LEU B O 1
ATOM 4515 N N . VAL B 1 298 ? -16.828 4.277 18 1 96.75 298 VAL B N 1
ATOM 4516 C CA . VAL B 1 298 ? -16.094 4.738 19.172 1 96.75 298 VAL B CA 1
ATOM 4517 C C . VAL B 1 298 ? -16.562 3.973 20.406 1 96.75 298 VAL B C 1
ATOM 4519 O O . VAL B 1 298 ? -15.734 3.52 21.203 1 96.75 298 VAL B O 1
ATOM 4522 N N . LEU B 1 299 ? -17.859 3.779 20.531 1 95.25 299 LEU B N 1
ATOM 4523 C CA . LEU B 1 299 ? -18.406 3.053 21.656 1 95.25 299 LEU B CA 1
ATOM 4524 C C . LEU B 1 299 ? -17.969 1.597 21.656 1 95.25 299 LEU B C 1
ATOM 4526 O O . LEU B 1 299 ? -17.625 1.035 22.703 1 95.25 299 LEU B O 1
ATOM 4530 N N . ARG B 1 300 ? -17.938 1.03 20.469 1 93.31 300 ARG B N 1
ATOM 4531 C CA . ARG B 1 300 ? -17.578 -0.375 20.328 1 93.31 300 ARG B CA 1
ATOM 4532 C C . ARG B 1 300 ? -16.125 -0.611 20.734 1 93.31 300 ARG B C 1
ATOM 4534 O O . ARG B 1 300 ? -15.812 -1.613 21.375 1 93.31 300 ARG B O 1
ATOM 4541 N N . TYR B 1 301 ? -15.211 0.303 20.438 1 90.94 301 TYR B N 1
ATOM 4542 C CA . TYR B 1 301 ? -13.789 0.073 20.641 1 90.94 301 TYR B CA 1
ATOM 4543 C C . TYR B 1 301 ? -13.312 0.711 21.938 1 90.94 301 TYR B C 1
ATOM 4545 O O . TYR B 1 301 ? -12.172 0.487 22.375 1 90.94 301 TYR B O 1
ATOM 4553 N N . ASP B 1 302 ? -14.039 1.612 22.578 1 84.62 302 ASP B N 1
ATOM 4554 C CA . ASP B 1 302 ? -13.734 2.104 23.922 1 84.62 302 ASP B CA 1
ATOM 4555 C C . ASP B 1 302 ? -13.969 1.015 24.969 1 84.62 302 ASP B C 1
ATOM 4557 O O . ASP B 1 302 ? -13.234 0.933 25.953 1 84.62 302 ASP B O 1
ATOM 4561 N N . GLU B 1 303 ? -14.875 0.167 24.719 1 69.94 303 GLU B N 1
ATOM 4562 C CA . GLU B 1 303 ? -15.25 -0.917 25.625 1 69.94 303 GLU B CA 1
ATOM 4563 C C . GLU B 1 303 ? -14.344 -2.127 25.453 1 69.94 303 GLU B C 1
ATOM 4565 O O . GLU B 1 303 ? -14.234 -2.965 26.359 1 69.94 303 GLU B O 1
ATOM 4570 N N . ALA B 1 304 ? -13.688 -2.139 24.594 1 60.59 304 ALA B N 1
ATOM 4571 C CA . ALA B 1 304 ? -12.883 -3.328 24.312 1 60.59 304 ALA B CA 1
ATOM 4572 C C . ALA B 1 304 ? -11.484 -3.189 24.891 1 60.59 304 ALA B C 1
ATOM 4574 O O . ALA B 1 304 ? -10.914 -2.092 24.922 1 60.59 304 ALA B O 1
#